Protein AF-A0A8H7WYK2-F1 (afdb_monomer_lite)

Foldseek 3Di:
DVVLLVVLVVVLVVQQCDDPPDRDPVVVCVVPVPLVVCCSPPVVPQDPVSVCNSNVNDDPVRVVPDDDDDDDDPPPPPPDDDPVRVVVVVVVLVVDDPVLVVVLVVCVVVVNVVVSVVSVVVSVVVVVVVVVVVVLVVVQVVLLVVADPLLVVLLVVPFQAEEFEEEEAPQNVPDDPVLVVVLVVLLLVVVCVLCVVRSNNSRHNVRYDHHYWYFFPVCHDDDPPPQPCLSNVSVLVLLVCQQVCVPVSVPDPRTDDPDDCCVQAVVGPVRRNYQSQKHWYCYPLQSCQRVPPPDGRDLQRHKIKIFGNCPPDPPDDADPPDSRIAIARSSCSPVPVSCCRPPVPVPDDPRNLRVVCVVVVNRDPPPPPPVCVVVVVVDDDDDDDDPVNVVVVVPPPDDDDDDDDDDDDDDDDDDDDDDDDDDDDDDDDDDDDLLVVVLVLLVCVVVVNDPDDRDPPVVRPADPVSVVVSVVVLVVPVVSVVSVVVVVVVVVPPPPDDDDDDDD

pLDDT: mean 71.15, std 20.8, range [24.31, 96.5]

Sequence (504 aa):
MTSLANDMQLILTKSIRVVRNLTKPGDLIAIWPSLKTKVLESPSTLTDLERRLFFDLPDEDTEAATPKPQRISPNRFWTPRTEAEISGFLKALSGASEAVIEEFYEIRALGNEDAAFIIGTKEYWRRSQASENIQLEVAAKAALPYAEEWIQLLYHAKEPHWGFVCFWDASVRELEPGKIELLENRLEEFFRHALMYNGSAEIIDKKWRLLYIDALKSALALGLVTDNYQGATGFREAFREILTDPQGYQNKDDVTFRRPYAYSLKNGVATSGLLTNFFLVTDRTCMNSTLTDAHFPLYDDMRILAFEANYPVPGRQYIEGYKGFTWVRLDQLVYNFCELRSMKAEKIGMDEIWKAGQESKHQVFIVREMRQSTLYEKGVACESISISTIHATILRDTMTVPAKAALYAHITPTGSSLASPPNPPPSEDKPSSAALLVLEDVCCLKKGRGTREPIPWAAYKLDAEEYPALEQRLQRDEELSGFAKHELHYLLQRPTDKQTDSDS

Radius of gyration: 32.91 Å; chains: 1; bounding box: 63×71×95 Å

Structure (mmCIF, N/CA/C/O backbone):
data_AF-A0A8H7WYK2-F1
#
_entry.id   AF-A0A8H7WYK2-F1
#
loop_
_atom_site.group_PDB
_atom_site.id
_atom_site.type_symbol
_atom_site.label_atom_id
_atom_site.label_alt_id
_atom_site.label_comp_id
_atom_site.label_asym_id
_atom_site.label_entity_id
_atom_site.label_seq_id
_atom_site.pdbx_PDB_ins_code
_atom_site.Cartn_x
_atom_site.Cartn_y
_atom_site.Cartn_z
_atom_site.occupancy
_atom_site.B_iso_or_equiv
_atom_site.auth_seq_id
_atom_site.auth_comp_id
_atom_site.auth_asym_id
_atom_site.auth_atom_id
_atom_site.pdbx_PDB_model_num
ATOM 1 N N . MET A 1 1 ? -2.892 3.563 -50.921 1.00 44.62 1 MET A N 1
ATOM 2 C CA . MET A 1 1 ? -1.846 4.612 -50.975 1.00 44.62 1 MET A CA 1
ATOM 3 C C . MET A 1 1 ? -2.129 5.781 -50.030 1.00 44.62 1 MET A C 1
ATOM 5 O O . MET A 1 1 ? -1.202 6.236 -49.383 1.00 44.62 1 MET A O 1
ATOM 9 N N . THR A 1 2 ? -3.379 6.223 -49.866 1.00 44.88 2 THR A N 1
ATOM 10 C CA . THR A 1 2 ? -3.757 7.316 -48.946 1.00 44.88 2 THR A CA 1
ATOM 11 C C . THR A 1 2 ? -3.569 7.013 -47.451 1.00 44.88 2 THR A C 1
ATOM 13 O O . THR A 1 2 ? -3.229 7.930 -46.716 1.00 44.88 2 THR A O 1
ATOM 16 N N . SER A 1 3 ? -3.714 5.761 -46.984 1.00 50.09 3 SER A N 1
ATOM 17 C CA . SER A 1 3 ? -3.454 5.441 -45.562 1.00 50.09 3 SER A CA 1
ATOM 18 C C . SER A 1 3 ? -1.956 5.449 -45.230 1.00 50.09 3 SER A C 1
ATOM 20 O O . SER A 1 3 ? -1.567 6.111 -44.282 1.00 50.09 3 SER A O 1
ATOM 22 N N . LEU A 1 4 ? -1.108 4.852 -46.078 1.00 42.78 4 LEU A N 1
ATOM 23 C CA . LEU A 1 4 ? 0.352 4.866 -45.903 1.00 42.78 4 LEU A CA 1
ATOM 24 C C . LEU A 1 4 ? 0.929 6.292 -45.912 1.00 42.78 4 LEU A C 1
ATOM 26 O O . LEU A 1 4 ? 1.813 6.604 -45.122 1.00 42.78 4 LEU A O 1
ATOM 30 N N . ALA A 1 5 ? 0.397 7.174 -46.766 1.00 48.66 5 ALA A N 1
ATOM 31 C CA . ALA A 1 5 ? 0.784 8.584 -46.788 1.00 48.66 5 ALA A CA 1
ATOM 32 C C . ALA A 1 5 ? 0.409 9.307 -45.480 1.00 48.66 5 ALA A C 1
ATOM 34 O O . ALA A 1 5 ? 1.212 10.083 -44.967 1.00 48.66 5 ALA A O 1
ATOM 35 N N . ASN A 1 6 ? -0.764 9.014 -44.908 1.00 54.88 6 ASN A N 1
ATOM 36 C CA . ASN A 1 6 ? -1.205 9.581 -43.631 1.00 54.88 6 ASN A CA 1
ATOM 37 C C . ASN A 1 6 ? -0.405 9.018 -42.442 1.00 54.88 6 ASN A C 1
ATOM 39 O O . ASN A 1 6 ? -0.027 9.775 -41.547 1.00 54.88 6 ASN A O 1
ATOM 43 N N . ASP A 1 7 ? -0.081 7.724 -42.463 1.00 53.03 7 ASP A N 1
ATOM 44 C CA . ASP A 1 7 ? 0.728 7.059 -41.436 1.00 53.03 7 ASP A CA 1
ATOM 45 C C . ASP A 1 7 ? 2.177 7.575 -41.455 1.00 53.03 7 ASP A C 1
ATOM 47 O O . ASP A 1 7 ? 2.737 7.915 -40.411 1.00 53.03 7 ASP A O 1
ATOM 51 N N . MET A 1 8 ? 2.767 7.754 -42.643 1.00 47.81 8 MET A N 1
ATOM 52 C CA . MET A 1 8 ? 4.083 8.384 -42.793 1.00 47.81 8 MET A CA 1
ATOM 53 C C . MET A 1 8 ? 4.072 9.859 -42.389 1.00 47.81 8 MET A C 1
ATOM 55 O O . MET A 1 8 ? 5.027 10.322 -41.771 1.00 47.81 8 MET A O 1
ATOM 59 N N . GLN A 1 9 ? 3.001 10.606 -42.674 1.00 53.09 9 GLN A N 1
ATOM 60 C CA . GLN A 1 9 ? 2.874 11.998 -42.241 1.00 53.09 9 GLN A CA 1
ATOM 61 C C . GLN A 1 9 ? 2.781 12.106 -40.710 1.00 53.09 9 GLN A C 1
ATOM 63 O O . GLN A 1 9 ? 3.378 13.009 -40.119 1.00 53.09 9 GLN A O 1
ATOM 68 N N . LEU A 1 10 ? 2.101 11.162 -40.052 1.00 57.78 10 LEU A N 1
ATOM 69 C CA . LEU A 1 10 ? 2.027 11.065 -38.594 1.00 57.78 10 LEU A CA 1
ATOM 70 C C . LEU A 1 10 ? 3.388 10.710 -37.972 1.00 57.78 10 LEU A C 1
ATOM 72 O O . LEU A 1 10 ? 3.771 11.313 -36.967 1.00 57.78 10 LEU A O 1
ATOM 76 N N . ILE A 1 11 ? 4.136 9.783 -38.581 1.00 50.53 11 ILE A N 1
ATOM 77 C CA . ILE A 1 11 ? 5.501 9.413 -38.169 1.00 50.53 11 ILE A CA 1
ATOM 78 C C . ILE A 1 11 ? 6.447 10.609 -38.337 1.00 50.53 11 ILE A C 1
ATOM 80 O O . ILE A 1 11 ? 7.103 11.002 -37.378 1.00 50.53 11 ILE A O 1
ATOM 84 N N . LEU A 1 12 ? 6.433 11.270 -39.497 1.00 50.62 12 LEU A N 1
ATOM 85 C CA . LEU A 1 12 ? 7.210 12.484 -39.764 1.00 50.62 12 LEU A CA 1
ATOM 86 C C . LEU A 1 12 ? 6.912 13.591 -38.745 1.00 50.62 12 LEU A C 1
ATOM 88 O O . LEU A 1 12 ? 7.829 14.196 -38.204 1.00 50.62 12 LEU A O 1
ATOM 92 N N . THR A 1 13 ? 5.638 13.822 -38.420 1.00 52.72 13 THR A N 1
ATOM 93 C CA . THR A 1 13 ? 5.231 14.854 -37.447 1.00 52.72 13 THR A CA 1
ATOM 94 C C . THR A 1 13 ? 5.728 14.548 -36.028 1.00 52.72 13 THR A C 1
ATOM 96 O O . THR A 1 13 ? 5.994 15.471 -35.257 1.00 52.72 13 THR A O 1
ATOM 99 N N . LYS A 1 14 ? 5.882 13.264 -35.678 1.00 50.69 14 LYS A N 1
ATOM 100 C CA . LYS A 1 14 ? 6.431 12.825 -34.386 1.00 50.69 14 LYS A CA 1
ATOM 101 C C . LYS A 1 14 ? 7.963 12.850 -34.355 1.00 50.69 14 LYS A C 1
ATOM 103 O O . LYS A 1 14 ? 8.524 13.162 -33.310 1.00 50.69 14 LYS A O 1
ATOM 108 N N . SER A 1 15 ? 8.624 12.563 -35.477 1.00 43.66 15 SER A N 1
ATOM 109 C CA . SER A 1 15 ? 10.089 12.467 -35.584 1.00 43.66 15 SER A CA 1
ATOM 110 C C . SER A 1 15 ? 10.795 13.804 -35.849 1.00 43.66 15 SER A C 1
ATOM 112 O O . SER A 1 15 ? 11.933 13.967 -35.435 1.00 43.66 15 SER A O 1
ATOM 114 N N . ILE A 1 16 ? 10.126 14.782 -36.475 1.00 49.94 16 ILE A N 1
ATOM 115 C CA . ILE A 1 16 ? 10.700 16.091 -36.867 1.00 49.94 16 ILE A CA 1
ATOM 116 C C . ILE A 1 16 ? 10.920 17.056 -35.677 1.00 49.94 16 ILE A C 1
ATOM 118 O O . ILE A 1 16 ? 11.485 18.134 -35.833 1.00 49.94 16 ILE A O 1
ATOM 122 N N . ARG A 1 17 ? 10.516 16.696 -34.452 1.00 48.16 17 ARG A N 1
ATOM 123 C CA . ARG A 1 17 ? 10.587 17.590 -33.275 1.00 48.16 17 ARG A CA 1
ATOM 124 C C . ARG A 1 17 ? 11.992 17.883 -32.734 1.00 48.16 17 ARG A C 1
ATOM 126 O O . ARG A 1 17 ? 12.100 18.555 -31.711 1.00 48.16 17 ARG A O 1
ATOM 133 N N . VAL A 1 18 ? 13.048 17.421 -33.389 1.00 48.88 18 VAL A N 1
ATOM 134 C CA . VAL A 1 18 ? 14.422 17.604 -32.921 1.00 48.88 18 VAL A CA 1
ATOM 135 C C . VAL A 1 18 ? 15.225 18.282 -34.023 1.00 48.88 18 VAL A C 1
ATOM 137 O O . VAL A 1 18 ? 15.955 17.641 -34.750 1.00 48.88 18 VAL A O 1
ATOM 140 N N . VAL A 1 19 ? 15.027 19.587 -34.189 1.00 48.19 19 VAL A N 1
ATOM 141 C CA . VAL A 1 19 ? 16.044 20.496 -34.732 1.00 48.19 19 VAL A CA 1
ATOM 142 C C . VAL A 1 19 ? 15.997 21.717 -33.828 1.00 48.19 19 VAL A C 1
ATOM 144 O O . VAL A 1 19 ? 14.933 22.325 -33.651 1.00 48.19 19 VAL A O 1
ATOM 147 N N . ARG A 1 20 ? 17.120 22.043 -33.180 1.00 41.28 20 ARG A N 1
ATOM 148 C CA . ARG A 1 20 ? 17.185 23.148 -32.212 1.00 41.28 20 ARG A CA 1
ATOM 149 C C . ARG A 1 20 ? 16.649 24.434 -32.864 1.00 41.28 20 ARG A C 1
ATOM 151 O O . ARG A 1 20 ? 17.166 24.872 -33.885 1.00 41.28 20 ARG A O 1
ATOM 158 N N . ASN A 1 21 ? 15.618 25.025 -32.251 1.00 48.72 21 ASN A N 1
ATOM 159 C CA . ASN A 1 21 ? 14.937 26.280 -32.625 1.00 48.72 21 ASN A CA 1
ATOM 160 C C . ASN A 1 21 ? 13.863 26.236 -33.734 1.00 48.72 21 ASN A C 1
ATOM 162 O O . ASN A 1 21 ? 13.322 27.289 -34.067 1.00 48.72 21 ASN A O 1
ATOM 166 N N . LEU A 1 22 ? 13.462 25.065 -34.244 1.00 51.09 22 LEU A N 1
ATOM 167 C CA . LEU A 1 22 ? 12.332 24.948 -35.183 1.00 51.09 22 LEU A CA 1
ATOM 168 C C . LEU A 1 22 ? 11.202 24.112 -34.571 1.00 51.09 22 LEU A C 1
ATOM 170 O O . LEU A 1 22 ? 11.251 22.887 -34.539 1.00 51.09 22 LEU A O 1
ATOM 174 N N . THR A 1 23 ? 10.165 24.778 -34.054 1.00 50.50 23 THR A N 1
ATOM 175 C CA . THR A 1 23 ? 9.077 24.120 -33.301 1.00 50.50 23 THR A CA 1
ATOM 176 C C . THR A 1 23 ? 7.844 23.789 -34.142 1.00 50.50 23 THR A C 1
ATOM 178 O O . THR A 1 23 ? 6.966 23.057 -33.677 1.00 50.50 23 THR A O 1
ATOM 181 N N . LYS A 1 24 ? 7.757 24.292 -35.383 1.00 64.44 24 LYS A N 1
ATOM 182 C CA . LYS A 1 24 ? 6.620 24.049 -36.282 1.00 64.44 24 LYS A CA 1
ATOM 183 C C . LYS A 1 24 ? 7.062 23.249 -37.513 1.00 64.44 24 LYS A C 1
ATOM 185 O O . LYS A 1 24 ? 8.001 23.657 -38.194 1.00 64.44 24 LYS A O 1
ATOM 190 N N . PRO A 1 25 ? 6.343 22.170 -37.885 1.00 53.66 25 PRO A N 1
ATOM 191 C CA . PRO A 1 25 ? 6.647 21.384 -39.085 1.00 53.66 25 PRO A CA 1
ATOM 192 C C . PRO A 1 25 ? 6.697 22.210 -40.380 1.00 53.66 25 PRO A C 1
ATOM 194 O O . PRO A 1 25 ? 7.448 21.876 -41.288 1.00 53.66 25 PRO A O 1
ATOM 197 N N . GLY A 1 26 ? 5.914 23.293 -40.467 1.00 63.62 26 GLY A N 1
ATOM 198 C CA . GLY A 1 26 ? 5.913 24.197 -41.621 1.00 63.62 26 GLY A CA 1
ATOM 199 C C . GLY A 1 26 ? 7.245 24.917 -41.838 1.00 63.62 26 GLY A C 1
ATOM 200 O O . GLY A 1 26 ? 7.664 25.055 -42.983 1.00 63.62 26 GLY A O 1
ATOM 201 N N . ASP A 1 27 ? 7.939 25.291 -40.762 1.00 68.50 27 ASP A N 1
ATOM 202 C CA . ASP A 1 27 ? 9.202 26.035 -40.834 1.00 68.50 27 ASP A CA 1
ATOM 203 C C . ASP A 1 27 ? 10.334 25.125 -41.339 1.00 68.50 27 ASP A C 1
ATOM 205 O O . ASP A 1 27 ? 11.143 25.518 -42.172 1.00 68.50 27 ASP A O 1
ATOM 209 N N . LEU A 1 28 ? 10.325 23.855 -40.927 1.00 59.59 28 LEU A N 1
ATOM 210 C CA . LEU A 1 28 ? 11.293 22.848 -41.370 1.00 59.59 28 LEU A CA 1
ATOM 211 C C . LEU A 1 28 ? 11.103 22.472 -42.852 1.00 59.59 28 LEU A C 1
ATOM 213 O O . LEU A 1 28 ? 12.068 22.301 -43.594 1.00 59.59 28 LEU A O 1
ATOM 217 N N . ILE A 1 29 ? 9.844 22.401 -43.300 1.00 60.69 29 ILE A N 1
ATOM 218 C CA . ILE A 1 29 ? 9.480 22.162 -44.706 1.00 60.69 29 ILE A CA 1
ATOM 219 C C . ILE A 1 29 ? 9.829 23.373 -45.581 1.00 60.69 29 ILE A C 1
ATOM 221 O O . ILE A 1 29 ? 10.227 23.189 -46.728 1.00 60.69 29 ILE A O 1
ATOM 225 N N . ALA A 1 30 ? 9.688 24.593 -45.058 1.00 68.19 30 ALA A N 1
ATOM 226 C CA . ALA A 1 30 ? 10.043 25.815 -45.773 1.00 68.19 30 ALA A CA 1
ATOM 227 C C . ALA A 1 30 ? 11.557 25.922 -46.019 1.00 68.19 30 ALA A C 1
ATOM 229 O O . ALA A 1 30 ? 11.965 26.371 -47.087 1.00 68.19 30 ALA A O 1
ATOM 230 N N . ILE A 1 31 ? 12.378 25.473 -45.064 1.00 67.69 31 ILE A N 1
ATOM 231 C CA . ILE A 1 31 ? 13.842 25.509 -45.183 1.00 67.69 31 ILE A CA 1
ATOM 232 C C . ILE A 1 31 ? 14.356 24.367 -46.080 1.00 67.69 31 ILE A C 1
ATOM 234 O O . ILE A 1 31 ? 15.288 24.579 -46.854 1.00 67.69 31 ILE A O 1
ATOM 238 N N . TRP A 1 32 ? 13.710 23.189 -46.068 1.00 71.31 32 TRP A N 1
ATOM 239 C CA . TRP A 1 32 ? 14.096 22.053 -46.923 1.00 71.31 32 TRP A CA 1
ATOM 240 C C . TRP A 1 32 ? 12.913 21.382 -47.645 1.00 71.31 32 TRP A C 1
ATOM 242 O O . TRP A 1 32 ? 12.524 20.255 -47.313 1.00 71.31 32 TRP A O 1
ATOM 252 N N . PRO A 1 33 ? 12.374 22.013 -48.706 1.00 70.12 33 PRO A N 1
ATOM 253 C CA . PRO A 1 33 ? 11.204 21.504 -49.425 1.00 70.12 33 PRO A CA 1
ATOM 254 C C . PRO A 1 33 ? 11.444 20.139 -50.085 1.00 70.12 33 PRO A C 1
ATOM 256 O O . PRO A 1 33 ? 10.542 19.305 -50.153 1.00 70.12 33 PRO A O 1
ATOM 259 N N . SER A 1 34 ? 12.676 19.889 -50.542 1.00 72.50 34 SER A N 1
ATOM 260 C CA . SER A 1 34 ? 13.081 18.642 -51.203 1.00 72.50 34 SER A CA 1
ATOM 261 C C . SER A 1 34 ? 13.156 17.448 -50.248 1.00 72.50 34 SER A C 1
ATOM 263 O O . SER A 1 34 ? 12.945 16.313 -50.676 1.00 72.50 34 SER A O 1
ATOM 265 N N . LEU A 1 35 ? 13.418 17.685 -48.959 1.00 66.06 35 LEU A N 1
ATOM 266 C CA . LEU A 1 35 ? 13.620 16.632 -47.965 1.00 66.06 35 LEU A CA 1
ATOM 267 C C . LEU A 1 35 ? 12.303 15.919 -47.650 1.00 66.06 35 LEU A C 1
ATOM 269 O O . LEU A 1 35 ? 12.250 14.694 -47.644 1.00 66.06 35 LEU A O 1
ATOM 273 N N . LYS A 1 36 ? 11.206 16.672 -47.493 1.00 68.50 36 LYS A N 1
ATOM 274 C CA . LYS A 1 36 ? 9.864 16.103 -47.300 1.00 68.50 36 LYS A CA 1
ATOM 275 C C . LYS A 1 36 ? 9.455 15.213 -48.474 1.00 68.50 36 LYS A C 1
ATOM 277 O O . LYS A 1 36 ? 8.955 14.114 -48.253 1.00 68.50 36 LYS A O 1
ATOM 282 N N . THR A 1 37 ? 9.675 15.679 -49.703 1.00 75.06 37 THR A N 1
ATOM 283 C CA . THR A 1 37 ? 9.332 14.930 -50.918 1.00 75.06 37 THR A CA 1
ATOM 284 C C . THR A 1 37 ? 10.154 13.646 -51.016 1.00 75.06 37 THR A C 1
ATOM 286 O O . THR A 1 37 ? 9.576 12.574 -51.152 1.00 75.06 37 THR A O 1
ATOM 289 N N . LYS A 1 38 ? 11.476 13.711 -50.805 1.00 73.38 38 LYS A N 1
ATOM 290 C CA . LYS A 1 38 ? 12.346 12.521 -50.807 1.00 73.38 38 LYS A CA 1
ATOM 291 C C . LYS A 1 38 ? 12.000 11.514 -49.707 1.00 73.38 38 LYS A C 1
ATOM 293 O O . LYS A 1 38 ? 11.985 10.316 -49.974 1.00 73.38 38 LYS A O 1
ATOM 298 N N . VAL A 1 39 ? 11.697 11.974 -48.488 1.00 69.62 39 VAL A N 1
ATOM 299 C CA . VAL A 1 39 ? 11.298 11.086 -47.380 1.00 69.62 39 VAL A CA 1
ATOM 300 C C . VAL A 1 39 ? 9.966 10.395 -47.684 1.00 69.62 39 VAL A C 1
ATOM 302 O O . VAL A 1 39 ? 9.818 9.216 -47.383 1.00 69.62 39 VAL A O 1
ATOM 305 N N . LEU A 1 40 ? 8.999 11.104 -48.277 1.00 65.31 40 LEU A N 1
ATOM 306 C CA . LEU A 1 40 ? 7.684 10.543 -48.601 1.00 65.31 40 LEU A CA 1
ATOM 307 C C . LEU A 1 40 ? 7.705 9.621 -49.828 1.00 65.31 40 LEU A C 1
ATOM 309 O O . LEU A 1 40 ? 6.948 8.656 -49.863 1.00 65.31 40 LEU A O 1
ATOM 313 N N . GLU A 1 41 ? 8.549 9.904 -50.821 1.00 74.19 41 GLU A N 1
ATOM 314 C CA . GLU A 1 41 ? 8.620 9.128 -52.064 1.00 74.19 41 GLU A CA 1
ATOM 315 C C . GLU A 1 41 ? 9.526 7.900 -51.938 1.00 74.19 41 GLU A C 1
ATOM 317 O O . GLU A 1 41 ? 9.170 6.819 -52.407 1.00 74.19 41 GLU A O 1
ATOM 322 N N . SER A 1 42 ? 10.702 8.037 -51.313 1.00 75.81 42 SER A N 1
ATOM 323 C CA . SER A 1 42 ? 11.642 6.927 -51.144 1.00 75.81 42 SER A CA 1
ATOM 324 C C . SER A 1 42 ? 12.700 7.232 -50.067 1.00 75.81 42 SER A C 1
ATOM 326 O O . SER A 1 42 ? 13.771 7.763 -50.386 1.00 75.81 42 SER A O 1
ATOM 328 N N . PRO A 1 43 ? 12.463 6.853 -48.792 1.00 65.69 43 PRO A N 1
ATOM 329 C CA . PRO A 1 43 ? 13.387 7.108 -47.677 1.00 65.69 43 PRO A CA 1
ATOM 330 C C . PRO A 1 43 ? 14.828 6.629 -47.917 1.00 65.69 43 PRO A C 1
ATOM 332 O O . PRO A 1 43 ? 15.785 7.209 -47.404 1.00 65.69 43 PRO A O 1
ATOM 335 N N . SER A 1 44 ? 15.005 5.588 -48.734 1.00 67.06 44 SER A N 1
ATOM 336 C CA . SER A 1 44 ? 16.309 5.043 -49.125 1.00 67.06 44 SER A CA 1
ATOM 337 C C . SER A 1 44 ? 17.156 5.989 -49.981 1.00 67.06 44 SER A C 1
ATOM 339 O O . SER A 1 44 ? 18.369 5.806 -50.047 1.00 67.06 44 SER A O 1
ATOM 341 N N . THR A 1 45 ? 16.553 7.001 -50.614 1.00 75.06 45 THR A N 1
ATOM 342 C CA . THR A 1 45 ? 17.254 7.962 -51.489 1.00 75.06 45 THR A CA 1
ATOM 343 C C . THR A 1 45 ? 17.896 9.129 -50.744 1.00 75.06 45 THR A C 1
ATOM 345 O O . THR A 1 45 ? 18.631 9.907 -51.353 1.00 75.06 45 THR A O 1
ATOM 348 N N . LEU A 1 46 ? 17.653 9.251 -49.435 1.00 76.81 46 LEU A N 1
ATOM 349 C CA . LEU A 1 46 ? 18.316 10.257 -48.610 1.00 76.81 46 LEU A CA 1
ATOM 350 C C . LEU A 1 46 ? 19.819 9.982 -48.561 1.00 76.81 46 LEU A C 1
ATOM 352 O O . LEU A 1 46 ? 20.237 8.866 -48.239 1.00 76.81 46 LEU A O 1
ATOM 356 N N . THR A 1 47 ? 20.613 11.007 -48.849 1.00 80.62 47 THR A N 1
ATOM 357 C CA . THR A 1 47 ? 22.064 11.006 -48.629 1.00 80.62 47 THR A CA 1
ATOM 358 C C . THR A 1 47 ? 22.388 10.971 -47.132 1.00 80.62 47 THR A C 1
ATOM 360 O O . THR A 1 47 ? 21.540 11.288 -46.299 1.00 80.62 47 THR A O 1
ATOM 363 N N . ASP A 1 48 ? 23.612 10.583 -46.764 1.00 73.38 48 ASP A N 1
ATOM 364 C CA . ASP A 1 48 ? 24.022 10.516 -45.350 1.00 73.38 48 ASP A CA 1
ATOM 365 C C . ASP A 1 48 ? 23.911 11.886 -44.662 1.00 73.38 48 ASP A C 1
ATOM 367 O O . ASP A 1 48 ? 23.360 11.983 -43.571 1.00 73.38 48 ASP A O 1
ATOM 371 N N . LEU A 1 49 ? 24.304 12.959 -45.358 1.00 76.00 49 LEU A N 1
ATOM 372 C CA . LEU A 1 49 ? 24.142 14.338 -44.892 1.00 76.00 49 LEU A CA 1
ATOM 373 C C . LEU A 1 49 ? 22.668 14.689 -44.633 1.00 76.00 49 LEU A C 1
ATOM 375 O O . LEU A 1 49 ? 22.335 15.225 -43.582 1.00 76.00 49 LEU A O 1
ATOM 379 N N . GLU A 1 50 ? 21.773 14.346 -45.565 1.00 78.62 50 GLU A N 1
ATOM 380 C CA . GLU A 1 50 ? 20.329 14.578 -45.421 1.00 78.62 50 GLU A CA 1
ATOM 381 C C . GLU A 1 50 ? 19.730 13.773 -44.257 1.00 78.62 50 GLU A C 1
ATOM 383 O O . GLU A 1 50 ? 18.848 14.272 -43.561 1.00 78.62 50 GLU A O 1
ATOM 388 N N . ARG A 1 51 ? 20.219 12.550 -44.005 1.00 74.62 51 ARG A N 1
ATOM 389 C CA . ARG A 1 51 ? 19.801 11.734 -42.853 1.00 74.62 51 ARG A CA 1
ATOM 390 C C . ARG A 1 51 ? 20.300 12.324 -41.542 1.00 74.62 51 ARG A C 1
ATOM 392 O O . ARG A 1 51 ? 19.519 12.424 -40.602 1.00 74.62 51 ARG A O 1
ATOM 399 N N . ARG A 1 52 ? 21.570 12.730 -41.478 1.00 76.06 52 ARG A N 1
ATOM 400 C CA . ARG A 1 52 ? 22.153 13.358 -40.285 1.00 76.06 52 ARG A CA 1
ATOM 401 C C . ARG A 1 52 ? 21.412 14.638 -39.922 1.00 76.06 52 ARG A C 1
ATOM 403 O O . ARG A 1 52 ? 21.010 14.790 -38.777 1.00 76.06 52 ARG A O 1
ATOM 410 N N . LEU A 1 53 ? 21.121 15.476 -40.916 1.00 69.50 53 LEU A N 1
ATOM 411 C CA . LEU A 1 53 ? 20.330 16.694 -40.743 1.00 69.50 53 LEU A CA 1
ATOM 412 C C . LEU A 1 53 ? 18.892 16.398 -40.278 1.00 69.50 53 LEU A C 1
ATOM 414 O O . LEU A 1 53 ? 18.354 17.109 -39.438 1.00 69.50 53 LEU A O 1
ATOM 418 N N . PHE A 1 54 ? 18.269 15.338 -40.804 1.00 67.25 54 PHE A N 1
ATOM 419 C CA . PHE A 1 54 ? 16.905 14.944 -40.439 1.00 67.25 54 PHE A CA 1
ATOM 420 C C . PHE A 1 54 ? 16.790 14.374 -39.014 1.00 67.25 54 PHE A C 1
ATOM 422 O O . PHE A 1 54 ? 15.742 14.510 -38.388 1.00 67.25 54 PHE A O 1
ATOM 429 N N . PHE A 1 55 ? 17.849 13.737 -38.506 1.00 67.31 55 PHE A N 1
ATOM 430 C CA . PHE A 1 55 ? 17.887 13.111 -37.178 1.00 67.31 55 PHE A CA 1
ATOM 431 C C . PHE A 1 55 ? 18.679 13.910 -36.127 1.00 67.31 55 PHE A C 1
ATOM 433 O O . PHE A 1 55 ? 18.894 13.390 -35.033 1.00 67.31 55 PHE A O 1
ATOM 440 N N . ASP A 1 56 ? 19.103 15.140 -36.442 1.00 65.56 56 ASP A N 1
ATOM 441 C CA . ASP A 1 56 ? 19.943 15.998 -35.581 1.00 65.56 56 ASP A CA 1
ATOM 442 C C . ASP A 1 56 ? 21.228 15.294 -35.109 1.00 65.56 56 ASP A C 1
ATOM 444 O O . ASP A 1 56 ? 21.646 15.391 -33.953 1.00 65.56 56 ASP A O 1
ATOM 448 N N . LEU A 1 57 ? 21.839 14.520 -36.010 1.00 64.69 57 LEU A N 1
ATOM 449 C CA . LEU A 1 57 ? 23.122 13.873 -35.758 1.00 64.69 57 LEU A CA 1
ATOM 450 C C . LEU A 1 57 ? 24.256 14.871 -36.034 1.00 64.69 57 LEU A C 1
ATOM 452 O O . LEU A 1 57 ? 24.190 15.589 -37.036 1.00 64.69 57 LEU A O 1
ATOM 456 N N . PRO A 1 58 ? 25.306 14.907 -35.194 1.00 67.62 58 PRO A N 1
ATOM 457 C CA . PRO A 1 58 ? 26.464 15.760 -35.433 1.00 67.62 58 PRO A CA 1
ATOM 458 C C . PRO A 1 58 ? 27.108 15.454 -36.795 1.00 67.62 58 PRO A C 1
ATOM 460 O O . PRO A 1 58 ? 27.135 14.308 -37.266 1.00 67.62 58 PRO A O 1
ATOM 463 N N . ASP A 1 59 ? 27.609 16.502 -37.448 1.00 76.88 59 ASP A N 1
ATOM 464 C CA . ASP A 1 59 ? 28.392 16.347 -38.671 1.00 76.88 59 ASP A CA 1
ATOM 465 C C . ASP A 1 59 ? 29.758 15.706 -38.374 1.00 76.88 59 ASP A C 1
ATOM 467 O O . ASP A 1 59 ? 30.185 15.577 -37.222 1.00 76.88 59 ASP A O 1
ATOM 471 N N . GLU A 1 60 ? 30.427 15.240 -39.429 1.00 72.75 60 GLU A N 1
ATOM 472 C CA . GLU A 1 60 ? 31.697 14.517 -39.300 1.00 72.75 60 GLU A CA 1
ATOM 473 C C . GLU A 1 60 ? 32.782 15.360 -38.611 1.00 72.75 60 GLU A C 1
ATOM 475 O O . GLU A 1 60 ? 33.604 14.815 -37.871 1.00 72.75 60 GLU A O 1
ATOM 480 N N . ASP A 1 61 ? 32.742 16.683 -38.782 1.00 69.19 61 ASP A N 1
ATOM 481 C CA . ASP A 1 61 ? 33.687 17.620 -38.174 1.00 69.19 61 ASP A CA 1
ATOM 482 C C . ASP A 1 61 ? 33.434 17.781 -36.662 1.00 69.19 61 ASP A C 1
ATOM 484 O O . ASP A 1 61 ? 34.372 17.792 -35.858 1.00 69.19 61 ASP A O 1
ATOM 488 N N . THR A 1 62 ? 32.166 17.810 -36.244 1.00 67.56 62 THR A N 1
ATOM 489 C CA . THR A 1 62 ? 31.748 17.867 -34.834 1.00 67.56 62 THR A CA 1
ATOM 490 C C . THR A 1 62 ? 32.028 16.545 -34.104 1.00 67.56 62 THR A C 1
ATOM 492 O O . THR A 1 62 ? 32.457 16.544 -32.944 1.00 67.56 62 THR A O 1
ATOM 495 N N . GLU A 1 63 ? 31.855 15.406 -34.783 1.00 61.81 63 GLU A N 1
ATOM 496 C CA . GLU A 1 63 ? 32.230 14.077 -34.273 1.00 61.81 63 GLU A CA 1
ATOM 497 C C . GLU A 1 63 ? 33.754 13.900 -34.168 1.00 61.81 63 GLU A C 1
ATOM 499 O O . GLU A 1 63 ? 34.244 13.211 -33.268 1.00 61.81 63 GLU A O 1
ATOM 504 N N . ALA A 1 64 ? 34.526 14.530 -35.059 1.00 64.62 64 ALA A N 1
ATOM 505 C CA . ALA A 1 64 ? 35.987 14.512 -35.010 1.00 64.62 64 ALA A CA 1
ATOM 506 C C . ALA A 1 64 ? 36.559 15.351 -33.850 1.00 64.62 64 ALA A C 1
ATOM 508 O O . ALA A 1 64 ? 37.643 15.040 -33.351 1.00 64.62 64 ALA A O 1
ATOM 509 N N . ALA A 1 65 ? 35.830 16.375 -33.392 1.00 59.78 65 ALA A N 1
ATOM 510 C CA . ALA A 1 65 ? 36.259 17.287 -32.331 1.00 59.78 65 ALA A CA 1
ATOM 511 C C . ALA A 1 65 ? 35.988 16.786 -30.893 1.00 59.78 65 ALA A C 1
ATOM 513 O O . ALA A 1 65 ? 36.485 17.382 -29.935 1.00 59.78 65 ALA A O 1
ATOM 514 N N . THR A 1 66 ? 35.230 15.698 -30.703 1.00 45.06 66 THR A N 1
ATOM 515 C CA . THR A 1 66 ? 34.899 15.154 -29.371 1.00 45.06 66 THR A CA 1
ATOM 516 C C . THR A 1 66 ? 35.793 13.956 -28.990 1.00 45.06 66 THR A C 1
ATOM 518 O O . THR A 1 66 ? 35.944 13.016 -29.774 1.00 45.06 66 THR A O 1
ATOM 521 N N . PRO A 1 67 ? 36.412 13.929 -27.787 1.00 41.75 67 PRO A N 1
ATOM 522 C CA . PRO A 1 67 ? 37.300 12.837 -27.386 1.00 41.75 67 PRO A CA 1
ATOM 523 C C . PRO A 1 67 ? 36.518 11.524 -27.225 1.00 41.75 67 PRO A C 1
ATOM 525 O O . PRO A 1 67 ? 35.592 11.424 -26.423 1.00 41.75 67 PRO A O 1
ATOM 528 N N . LYS A 1 68 ? 36.900 10.511 -28.014 1.00 41.06 68 LYS A N 1
ATOM 529 C CA . LYS A 1 68 ? 36.172 9.245 -28.194 1.00 41.06 68 LYS A CA 1
ATOM 530 C C . LYS A 1 68 ? 36.225 8.338 -26.952 1.00 41.06 68 LYS A C 1
ATOM 532 O O . LYS A 1 68 ? 37.281 7.763 -26.686 1.00 41.06 68 LYS A O 1
ATOM 537 N N . PRO A 1 69 ? 35.101 8.031 -26.277 1.00 38.56 69 PRO A N 1
ATOM 538 C CA . PRO A 1 69 ? 34.905 6.686 -25.763 1.00 38.56 69 PRO A CA 1
ATOM 539 C C . PRO A 1 69 ? 34.705 5.749 -26.960 1.00 38.56 69 PRO A C 1
ATOM 541 O O . PRO A 1 69 ? 33.971 6.041 -27.903 1.00 38.56 69 PRO A O 1
ATOM 544 N N . GLN A 1 70 ? 35.397 4.620 -26.935 1.00 49.28 70 GLN A N 1
ATOM 545 C CA . GLN A 1 70 ? 35.412 3.620 -27.996 1.00 49.28 70 GLN A CA 1
ATOM 546 C C . GLN A 1 70 ? 33.996 3.042 -28.195 1.00 49.28 70 GLN A C 1
ATOM 548 O O . GLN A 1 70 ? 33.570 2.156 -27.456 1.00 49.28 70 GLN A O 1
ATOM 553 N N . ARG A 1 71 ? 33.231 3.570 -29.161 1.00 46.22 71 ARG A N 1
ATOM 554 C CA . ARG A 1 71 ? 31.899 3.062 -29.516 1.00 46.22 71 ARG A CA 1
ATOM 555 C C . ARG A 1 71 ? 31.668 2.967 -31.022 1.00 46.22 71 ARG A C 1
ATOM 557 O O . ARG A 1 71 ? 32.211 3.710 -31.830 1.00 46.22 71 ARG A O 1
ATOM 564 N N . ILE A 1 72 ? 30.865 1.948 -31.305 1.00 44.88 72 ILE A N 1
ATOM 565 C CA . ILE A 1 72 ? 30.446 1.351 -32.571 1.00 44.88 72 ILE A CA 1
ATOM 566 C C . ILE A 1 72 ? 29.698 2.381 -33.426 1.00 44.88 72 ILE A C 1
ATOM 568 O O . ILE A 1 72 ? 28.865 3.119 -32.903 1.00 44.88 72 ILE A O 1
ATOM 572 N N . SER A 1 73 ? 29.992 2.418 -34.729 1.00 36.12 73 SER A N 1
ATOM 573 C CA . SER A 1 73 ? 29.389 3.379 -35.655 1.00 36.12 73 SER A CA 1
ATOM 574 C C . SER A 1 73 ? 27.884 3.118 -35.871 1.00 36.12 73 SER A C 1
ATOM 576 O O . SER A 1 73 ? 27.467 1.960 -35.988 1.00 36.12 73 SER A O 1
ATOM 578 N N . PRO A 1 74 ? 27.052 4.171 -35.964 1.00 38.06 74 PRO A N 1
ATOM 579 C CA . PRO A 1 74 ? 25.603 4.046 -36.162 1.00 38.06 74 PRO A CA 1
ATOM 580 C C . PRO A 1 74 ? 25.202 3.575 -37.576 1.00 38.06 74 PRO A C 1
ATOM 582 O O . PRO A 1 74 ? 24.076 3.126 -37.778 1.00 38.06 74 PRO A O 1
ATOM 585 N N . ASN A 1 75 ? 26.127 3.561 -38.543 1.00 38.06 75 ASN A N 1
ATOM 586 C CA . ASN A 1 75 ? 25.841 3.233 -39.948 1.00 38.06 75 ASN A CA 1
ATOM 587 C C . ASN A 1 75 ? 25.838 1.726 -40.290 1.00 38.06 75 ASN A C 1
ATOM 589 O O . ASN A 1 75 ? 25.797 1.363 -41.464 1.00 38.06 75 ASN A O 1
ATOM 593 N N . ARG A 1 76 ? 25.858 0.823 -39.298 1.00 43.91 76 ARG A N 1
ATOM 594 C CA . ARG A 1 76 ? 25.955 -0.639 -39.515 1.00 43.91 76 ARG A CA 1
ATOM 595 C C . ARG A 1 76 ? 24.692 -1.453 -39.221 1.00 43.91 76 ARG A C 1
ATOM 597 O O . ARG A 1 76 ? 24.778 -2.677 -39.157 1.00 43.91 76 ARG A O 1
ATOM 604 N N . PHE A 1 77 ? 23.520 -0.833 -39.074 1.00 37.28 77 PHE A N 1
ATOM 605 C CA . PHE A 1 77 ? 22.292 -1.577 -38.741 1.00 37.28 77 PHE A CA 1
ATOM 606 C C . PHE A 1 77 ? 21.930 -2.666 -39.779 1.00 37.28 77 PHE A C 1
ATOM 608 O O . PHE A 1 77 ? 21.353 -3.684 -39.413 1.00 37.28 77 PHE A O 1
ATOM 615 N N . TRP A 1 78 ? 22.348 -2.501 -41.043 1.00 31.81 78 TRP A N 1
ATOM 616 C CA . TRP A 1 78 ? 21.989 -3.390 -42.161 1.00 31.81 78 TRP A CA 1
ATOM 617 C C . TRP A 1 78 ? 23.133 -4.245 -42.731 1.00 31.81 78 TRP A C 1
ATOM 619 O O . TRP A 1 78 ? 22.909 -5.025 -43.651 1.00 31.81 78 TRP A O 1
ATOM 629 N N . THR A 1 79 ? 24.356 -4.141 -42.206 1.00 38.75 79 THR A N 1
ATOM 630 C CA . THR A 1 79 ? 25.487 -4.987 -42.640 1.00 38.75 79 THR A CA 1
ATOM 631 C C . THR A 1 79 ? 25.754 -6.103 -41.632 1.00 38.75 79 THR A C 1
ATOM 633 O O . THR A 1 79 ? 25.773 -5.819 -40.430 1.00 38.75 79 THR A O 1
ATOM 636 N N . PRO A 1 80 ? 26.013 -7.352 -42.077 1.00 41.91 80 PRO A N 1
ATOM 637 C CA . PRO A 1 80 ? 26.430 -8.433 -41.190 1.00 41.91 80 PRO A CA 1
ATOM 638 C C . PRO A 1 80 ? 27.635 -7.996 -40.352 1.00 41.91 80 PRO A C 1
ATOM 640 O O . PRO A 1 80 ? 28.634 -7.515 -40.891 1.00 41.91 80 PRO A O 1
ATOM 643 N N . ARG A 1 81 ? 27.521 -8.124 -39.027 1.00 59.03 81 ARG A N 1
ATOM 644 C CA . ARG A 1 81 ? 28.627 -7.825 -38.111 1.00 59.03 81 ARG A CA 1
ATOM 645 C C . ARG A 1 81 ? 29.760 -8.815 -38.348 1.00 59.03 81 ARG A C 1
ATOM 647 O O . ARG A 1 81 ? 29.508 -9.989 -38.615 1.00 59.03 81 ARG A O 1
ATOM 654 N N . THR A 1 82 ? 30.998 -8.347 -38.234 1.00 72.69 82 THR A N 1
ATOM 655 C CA . THR A 1 82 ? 32.155 -9.246 -38.276 1.00 72.69 82 THR A CA 1
ATOM 656 C C . THR A 1 82 ? 32.175 -10.123 -37.026 1.00 72.69 82 THR A C 1
ATOM 658 O O . THR A 1 82 ? 31.641 -9.749 -35.984 1.00 72.69 82 THR A O 1
ATOM 661 N N . GLU A 1 83 ? 32.824 -11.282 -37.093 1.00 56.31 83 GLU A N 1
ATOM 662 C CA . GLU A 1 83 ? 32.958 -12.195 -35.950 1.00 56.31 83 GLU A CA 1
ATOM 663 C C . GLU A 1 83 ? 33.608 -11.514 -34.728 1.00 56.31 83 GLU A C 1
ATOM 665 O O . GLU A 1 83 ? 33.190 -11.722 -33.591 1.00 56.31 83 GLU A O 1
ATOM 670 N N . ALA A 1 84 ? 34.549 -10.593 -34.960 1.00 62.72 84 ALA A N 1
ATOM 671 C CA . ALA A 1 84 ? 35.167 -9.780 -33.913 1.00 62.72 84 ALA A CA 1
ATOM 672 C C . ALA A 1 84 ? 34.203 -8.744 -33.299 1.00 62.72 84 ALA A C 1
ATOM 674 O O . ALA A 1 84 ? 34.264 -8.481 -32.100 1.00 62.72 84 ALA A O 1
ATOM 675 N N . GLU A 1 85 ? 33.290 -8.170 -34.086 1.00 51.72 85 GLU A N 1
ATOM 676 C CA . GLU A 1 85 ? 32.243 -7.265 -33.592 1.00 51.72 85 GLU A CA 1
ATOM 677 C C . GLU A 1 85 ? 31.130 -8.015 -32.870 1.00 51.72 85 GLU A C 1
ATOM 679 O O . GLU A 1 85 ? 30.585 -7.505 -31.893 1.00 51.72 85 GLU A O 1
ATOM 684 N N . ILE A 1 86 ? 30.799 -9.223 -33.332 1.00 58.81 86 ILE A N 1
ATOM 685 C CA . ILE A 1 86 ? 29.904 -10.139 -32.629 1.00 58.81 86 ILE A CA 1
ATOM 686 C C . ILE A 1 86 ? 30.544 -10.490 -31.289 1.00 58.81 86 ILE A C 1
ATOM 688 O O . ILE A 1 86 ? 29.927 -10.238 -30.268 1.00 58.81 86 ILE A O 1
ATOM 692 N N . SER A 1 87 ? 31.801 -10.933 -31.255 1.00 52.53 87 SER A N 1
ATOM 693 C CA . SER A 1 87 ? 32.518 -11.235 -30.011 1.00 52.53 87 SER A CA 1
ATOM 694 C C . SER A 1 87 ? 32.652 -10.012 -29.090 1.00 52.53 87 SER A C 1
ATOM 696 O O . SER A 1 87 ? 32.389 -10.115 -27.896 1.00 52.53 87 SER A O 1
ATOM 698 N N . GLY A 1 88 ? 32.959 -8.820 -29.615 1.00 58.06 88 GLY A N 1
ATOM 699 C CA . GLY A 1 88 ? 33.011 -7.573 -28.840 1.00 58.06 88 GLY A CA 1
ATOM 700 C C . GLY A 1 88 ? 31.651 -7.137 -28.283 1.00 58.06 88 GLY A C 1
ATOM 701 O O . GLY A 1 88 ? 31.556 -6.744 -27.120 1.00 58.06 88 GLY A O 1
ATOM 702 N N . PHE A 1 89 ? 30.583 -7.268 -29.074 1.00 52.66 89 PHE A N 1
ATOM 703 C CA . PHE A 1 89 ? 29.209 -7.065 -28.620 1.00 52.66 89 PHE A CA 1
ATOM 704 C C . PHE A 1 89 ? 28.824 -8.105 -27.567 1.00 52.66 89 PHE A C 1
ATOM 706 O O . PHE A 1 89 ? 28.335 -7.726 -26.516 1.00 52.66 89 PHE A O 1
ATOM 713 N N . LEU A 1 90 ? 29.125 -9.387 -27.783 1.00 48.09 90 LEU A N 1
ATOM 714 C CA . LEU A 1 90 ? 28.870 -10.489 -26.851 1.00 48.09 90 LEU A CA 1
ATOM 715 C C . LEU A 1 90 ? 29.628 -10.324 -25.523 1.00 48.09 90 LEU A C 1
ATOM 717 O O . LEU A 1 90 ? 29.082 -10.585 -24.455 1.00 48.09 90 LEU A O 1
ATOM 721 N N . LYS A 1 91 ? 30.850 -9.791 -25.572 1.00 52.75 91 LYS A N 1
ATOM 722 C CA . LYS A 1 91 ? 31.670 -9.466 -24.399 1.00 52.75 91 LYS A CA 1
ATOM 723 C C . LYS A 1 91 ? 31.132 -8.250 -23.636 1.00 52.75 91 LYS A C 1
ATOM 725 O O . LYS A 1 91 ? 31.140 -8.247 -22.406 1.00 52.75 91 LYS A O 1
ATOM 730 N N . ALA A 1 92 ? 30.601 -7.251 -24.345 1.00 50.09 92 ALA A N 1
ATOM 731 C CA . ALA A 1 92 ? 29.833 -6.149 -23.754 1.00 50.09 92 ALA A CA 1
ATOM 732 C C . ALA A 1 92 ? 28.447 -6.603 -23.250 1.00 50.09 92 ALA A C 1
ATOM 734 O O . ALA A 1 92 ? 27.864 -5.984 -22.365 1.00 50.09 92 ALA A O 1
ATOM 735 N N . LEU A 1 93 ? 27.944 -7.716 -23.785 1.00 45.41 93 LEU A N 1
ATOM 736 C CA . LEU A 1 93 ? 26.710 -8.383 -23.401 1.00 45.41 93 LEU A CA 1
ATOM 737 C C . LEU A 1 93 ? 26.911 -9.439 -22.289 1.00 45.41 93 LEU A C 1
ATOM 739 O O . LEU A 1 93 ? 25.982 -10.212 -22.060 1.00 45.41 93 LEU A O 1
ATOM 743 N N . SER A 1 94 ? 28.040 -9.464 -21.579 1.00 46.09 94 SER A N 1
ATOM 744 C CA . SER A 1 94 ? 28.461 -10.479 -20.585 1.00 46.09 94 SER A CA 1
ATOM 745 C C . SER A 1 94 ? 27.546 -10.705 -19.358 1.00 46.09 94 SER A C 1
ATOM 747 O O . SER A 1 94 ? 27.924 -11.415 -18.432 1.00 46.09 94 SER A O 1
ATOM 749 N N . GLY A 1 95 ? 26.325 -10.163 -19.359 1.00 52.69 95 GLY A N 1
ATOM 750 C CA . GLY A 1 95 ? 25.224 -10.555 -18.469 1.00 52.69 95 GLY A CA 1
ATOM 751 C C . GLY A 1 95 ? 24.185 -11.512 -19.085 1.00 52.69 95 GLY A C 1
ATOM 752 O O . GLY A 1 95 ? 23.228 -11.858 -18.399 1.00 52.69 95 GLY A O 1
ATOM 753 N N . ALA A 1 96 ? 24.321 -11.923 -20.354 1.00 54.91 96 ALA A N 1
ATOM 754 C CA . ALA A 1 96 ? 23.469 -12.971 -20.935 1.00 54.91 96 ALA A CA 1
ATOM 755 C C . ALA A 1 96 ? 23.847 -14.345 -20.389 1.00 54.91 96 ALA A C 1
ATOM 757 O O . ALA A 1 96 ? 25.032 -14.670 -20.326 1.00 54.91 96 ALA A O 1
ATOM 758 N N . SER A 1 97 ? 22.858 -15.209 -20.162 1.00 63.31 97 SER A N 1
ATOM 759 C CA . SER A 1 97 ? 23.131 -16.645 -20.218 1.00 63.31 97 SER A CA 1
ATOM 760 C C . SER A 1 97 ? 23.484 -17.017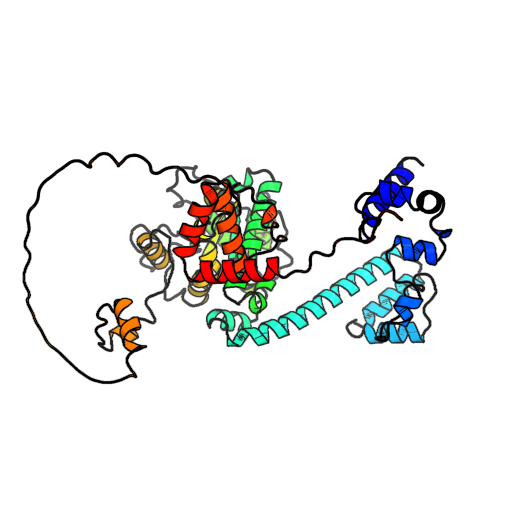 -21.658 1.00 63.31 97 SER A C 1
ATOM 762 O O . SER A 1 97 ? 22.718 -16.697 -22.569 1.00 63.31 97 SER A O 1
ATOM 764 N N . GLU A 1 98 ? 24.601 -17.711 -21.849 1.00 69.31 98 GLU A N 1
ATOM 765 C CA . GLU A 1 98 ? 25.091 -18.226 -23.138 1.00 69.31 98 GLU A CA 1
ATOM 766 C C . GLU A 1 98 ? 23.970 -18.890 -23.964 1.00 69.31 98 GLU A C 1
ATOM 768 O O . GLU A 1 98 ? 23.780 -18.554 -25.129 1.00 69.31 98 GLU A O 1
ATOM 773 N N . ALA A 1 99 ? 23.091 -19.648 -23.299 1.00 71.00 99 ALA A N 1
ATOM 774 C CA . ALA A 1 99 ? 21.914 -20.288 -23.891 1.00 71.00 99 ALA A CA 1
ATOM 775 C C . ALA A 1 99 ? 20.934 -19.338 -24.618 1.00 71.00 99 ALA A C 1
ATOM 777 O O . ALA A 1 99 ? 20.346 -19.709 -25.625 1.00 71.00 99 ALA A O 1
ATOM 778 N N . VAL A 1 100 ? 20.741 -18.103 -24.140 1.00 67.31 100 VAL A N 1
ATOM 779 C CA . VAL A 1 100 ? 19.801 -17.135 -24.754 1.00 67.31 100 VAL A CA 1
ATOM 780 C C . VAL A 1 100 ? 20.429 -16.461 -25.972 1.00 67.31 100 VAL A C 1
ATOM 782 O O . VAL A 1 100 ? 19.734 -16.089 -26.917 1.00 67.31 100 VAL A O 1
ATOM 785 N N . ILE A 1 101 ? 21.754 -16.298 -25.949 1.00 67.00 101 ILE A N 1
ATOM 786 C CA . ILE A 1 101 ? 22.510 -15.824 -27.107 1.00 67.00 101 ILE A CA 1
ATOM 787 C C . ILE A 1 101 ? 22.441 -16.878 -28.214 1.00 67.00 101 ILE A C 1
ATOM 789 O O . ILE A 1 101 ? 22.145 -16.526 -29.354 1.00 67.00 101 ILE A O 1
ATOM 793 N N . GLU A 1 102 ? 22.687 -18.143 -27.876 1.00 74.31 102 GLU A N 1
ATOM 794 C CA . GLU A 1 102 ? 22.587 -19.267 -28.811 1.00 74.31 102 GLU A CA 1
ATOM 795 C C . GLU A 1 102 ? 21.181 -19.355 -29.415 1.00 74.31 102 GLU A C 1
ATOM 797 O O . GLU A 1 102 ? 21.049 -19.281 -30.635 1.00 74.31 102 GLU A O 1
ATOM 802 N N . GLU A 1 103 ? 20.131 -19.351 -28.585 1.00 71.94 103 GLU A N 1
ATOM 803 C CA . GLU A 1 103 ? 18.730 -19.393 -29.033 1.00 71.94 103 GLU A CA 1
ATOM 804 C C . GLU A 1 103 ? 18.389 -18.241 -30.002 1.00 71.94 103 GLU A C 1
ATOM 806 O O . GLU A 1 103 ? 17.749 -18.446 -31.038 1.00 71.94 103 GLU A O 1
ATOM 811 N N . PHE A 1 104 ? 18.858 -17.018 -29.717 1.00 70.94 104 PHE A N 1
ATOM 812 C CA . PHE A 1 104 ? 18.666 -15.868 -30.604 1.00 70.94 104 PHE A CA 1
ATOM 813 C C . PHE A 1 104 ? 19.320 -16.076 -31.978 1.00 70.94 104 PHE A C 1
ATOM 815 O O . PHE A 1 104 ? 18.702 -15.782 -33.005 1.00 70.94 104 PHE A O 1
ATOM 822 N N . TYR A 1 105 ? 20.567 -16.558 -32.021 1.00 72.75 105 TYR A N 1
ATOM 823 C CA . TYR A 1 105 ? 21.282 -16.762 -33.282 1.00 72.75 105 TYR A CA 1
ATOM 824 C C . TYR A 1 105 ? 20.761 -17.968 -34.066 1.00 72.75 105 TYR A C 1
ATOM 826 O O . TYR A 1 105 ? 20.687 -17.878 -35.291 1.00 72.75 105 TYR A O 1
ATOM 834 N N . GLU A 1 106 ? 20.339 -19.039 -33.395 1.00 73.81 106 GLU A N 1
ATOM 835 C CA . GLU A 1 106 ? 19.683 -20.188 -34.025 1.00 73.81 106 GLU A CA 1
ATOM 836 C C . GLU A 1 106 ? 18.376 -19.771 -34.709 1.00 73.81 106 GLU A C 1
ATOM 838 O O . GLU A 1 106 ? 18.178 -20.030 -35.895 1.00 73.81 106 GLU A O 1
ATOM 843 N N . ILE A 1 107 ? 17.509 -19.034 -34.010 1.00 66.06 107 ILE A N 1
ATOM 844 C CA . ILE A 1 107 ? 16.227 -18.575 -34.565 1.00 66.06 107 ILE A CA 1
ATOM 845 C C . ILE A 1 107 ? 16.423 -17.554 -35.685 1.00 66.06 107 ILE A C 1
ATOM 847 O O . ILE A 1 107 ? 15.709 -17.583 -36.693 1.00 66.06 107 ILE A O 1
ATOM 851 N N . ARG A 1 108 ? 17.430 -16.686 -35.559 1.00 66.75 108 ARG A N 1
ATOM 852 C CA . ARG A 1 108 ? 17.811 -15.768 -36.634 1.00 66.75 108 ARG A CA 1
ATOM 853 C C . ARG A 1 108 ? 18.341 -16.516 -37.860 1.00 66.75 108 ARG A C 1
ATOM 855 O O . ARG A 1 108 ? 18.015 -16.131 -38.980 1.00 66.75 108 ARG A O 1
ATOM 862 N N . ALA A 1 109 ? 19.121 -17.581 -37.671 1.00 73.69 109 ALA A N 1
ATOM 863 C CA . ALA A 1 109 ? 19.626 -18.416 -38.763 1.00 73.69 109 ALA A CA 1
ATOM 864 C C . ALA A 1 109 ? 18.500 -19.158 -39.507 1.00 73.69 109 ALA A C 1
ATOM 866 O O . ALA A 1 109 ? 18.635 -19.433 -40.697 1.00 73.69 109 ALA A O 1
ATOM 867 N N . LEU A 1 110 ? 17.367 -19.411 -38.842 1.00 76.69 110 LEU A N 1
ATOM 868 C CA . LEU A 1 110 ? 16.151 -19.970 -39.445 1.00 76.69 110 LEU A CA 1
ATOM 869 C C . LEU A 1 110 ? 15.323 -18.943 -40.246 1.00 76.69 110 LEU A C 1
ATOM 871 O O . LEU A 1 110 ? 14.272 -19.297 -40.778 1.00 76.69 110 LEU A O 1
ATOM 875 N N . GLY A 1 111 ? 15.760 -17.680 -40.334 1.00 78.38 111 GLY A N 1
ATOM 876 C CA . GLY A 1 111 ? 15.044 -16.615 -41.049 1.00 78.38 111 GLY A CA 1
ATOM 877 C C . GLY A 1 111 ? 13.761 -16.144 -40.355 1.00 78.38 111 GLY A C 1
ATOM 878 O O . GLY A 1 111 ? 12.966 -15.429 -40.959 1.00 78.38 111 GLY A O 1
ATOM 879 N N . ASN A 1 112 ? 13.542 -16.532 -39.094 1.00 82.12 112 ASN A N 1
ATOM 880 C CA . ASN A 1 112 ? 12.380 -16.121 -38.311 1.00 82.12 112 ASN A CA 1
ATOM 881 C C . ASN A 1 112 ? 12.707 -14.849 -37.512 1.00 82.12 112 ASN A C 1
ATOM 883 O O . ASN A 1 112 ? 12.974 -14.889 -36.307 1.00 82.12 112 ASN A O 1
ATOM 887 N N . GLU A 1 113 ? 12.741 -13.718 -38.220 1.00 77.56 113 GLU A N 1
ATOM 888 C CA . GLU A 1 113 ? 13.112 -12.415 -37.656 1.00 77.56 113 GLU A CA 1
ATOM 889 C C . GLU A 1 113 ? 12.199 -11.984 -36.499 1.00 77.56 113 GLU A C 1
ATOM 891 O O . GLU A 1 113 ? 12.699 -11.439 -35.515 1.00 77.56 113 GLU A O 1
ATOM 896 N N . ASP A 1 114 ? 10.902 -12.300 -36.554 1.00 75.75 114 ASP A N 1
ATOM 897 C CA . ASP A 1 114 ? 9.940 -11.967 -35.495 1.00 75.75 114 ASP A CA 1
ATOM 898 C C . ASP A 1 114 ? 10.273 -12.683 -34.180 1.00 75.75 114 ASP A C 1
ATOM 900 O O . ASP A 1 114 ? 10.321 -12.066 -33.111 1.00 75.75 114 ASP A O 1
ATOM 904 N N . ALA A 1 115 ? 10.558 -13.987 -34.242 1.00 73.62 115 ALA A N 1
ATOM 905 C CA . ALA A 1 115 ? 10.944 -14.754 -33.062 1.00 73.62 115 ALA A CA 1
ATOM 906 C C . ALA A 1 115 ? 12.305 -14.294 -32.508 1.00 73.62 115 ALA A C 1
ATOM 908 O O . ALA A 1 115 ? 12.451 -14.140 -31.291 1.00 73.62 115 ALA A O 1
ATOM 909 N N . ALA A 1 116 ? 13.269 -13.984 -33.384 1.00 73.00 116 ALA A N 1
ATOM 910 C CA . ALA A 1 116 ? 14.548 -13.407 -32.974 1.00 73.00 116 ALA A CA 1
ATOM 911 C C . ALA A 1 116 ? 14.349 -12.039 -32.291 1.00 73.00 116 ALA A C 1
ATOM 913 O O . ALA A 1 116 ? 14.931 -11.786 -31.234 1.00 73.00 116 ALA A O 1
ATOM 914 N N . PHE A 1 117 ? 13.481 -11.172 -32.825 1.00 76.19 117 PHE A N 1
ATOM 915 C CA . PHE A 1 117 ? 13.171 -9.868 -32.235 1.00 76.19 117 PHE A CA 1
ATOM 916 C C . PHE A 1 117 ? 12.524 -9.999 -30.850 1.00 76.19 117 PHE A C 1
ATOM 918 O O . PHE A 1 117 ? 12.917 -9.293 -29.917 1.00 76.19 117 PHE A O 1
ATOM 925 N N . ILE A 1 118 ? 11.583 -10.934 -30.672 1.00 75.69 118 ILE A N 1
ATOM 926 C CA . ILE A 1 118 ? 10.956 -11.218 -29.371 1.00 75.69 118 ILE A CA 1
ATOM 927 C C . ILE A 1 118 ? 12.002 -11.670 -28.343 1.00 75.69 118 ILE A C 1
ATOM 929 O O . ILE A 1 118 ? 11.996 -11.179 -27.211 1.00 75.69 118 ILE A O 1
ATOM 933 N N . ILE A 1 119 ? 12.912 -12.575 -28.713 1.00 77.94 119 ILE A N 1
ATOM 934 C CA . ILE A 1 119 ? 13.963 -13.071 -27.809 1.00 77.94 119 ILE A CA 1
ATOM 935 C C . ILE A 1 119 ? 14.951 -11.960 -27.466 1.00 77.94 119 ILE A C 1
ATOM 937 O O . ILE A 1 119 ? 15.223 -11.729 -26.287 1.00 77.94 119 ILE A O 1
ATOM 941 N N . GLY A 1 120 ? 15.419 -11.213 -28.469 1.00 79.44 120 GLY A N 1
ATOM 942 C CA . GLY A 1 120 ? 16.315 -10.075 -28.270 1.00 79.44 120 GLY A CA 1
ATOM 943 C C . GLY A 1 120 ? 15.703 -9.000 -27.371 1.00 79.44 120 GLY A C 1
ATOM 944 O O . GLY A 1 120 ? 16.377 -8.480 -26.484 1.00 79.44 120 GLY A O 1
ATOM 945 N N . THR A 1 121 ? 14.406 -8.724 -27.530 1.00 74.75 121 THR A N 1
ATOM 946 C CA . THR A 1 121 ? 13.665 -7.778 -26.684 1.00 74.75 121 THR A CA 1
ATOM 947 C C . THR A 1 121 ? 13.584 -8.282 -25.246 1.00 74.75 121 THR A C 1
ATOM 949 O O . THR A 1 121 ? 13.925 -7.547 -24.322 1.00 74.75 121 THR A O 1
ATOM 952 N N . LYS A 1 122 ? 13.195 -9.548 -25.033 1.00 77.00 122 LYS A N 1
ATOM 953 C CA . LYS A 1 122 ? 13.148 -10.159 -23.690 1.00 77.00 122 LYS A CA 1
ATOM 954 C C . LYS A 1 122 ? 14.508 -10.101 -22.998 1.00 77.00 122 LYS A C 1
ATOM 956 O O . LYS A 1 122 ? 14.584 -9.785 -21.813 1.00 77.00 122 LYS A O 1
ATOM 961 N N . GLU A 1 123 ? 15.571 -10.384 -23.737 1.00 82.44 123 GLU A N 1
ATOM 962 C CA . GLU A 1 123 ? 16.935 -10.364 -23.225 1.00 82.44 123 GLU A CA 1
ATOM 963 C C . GLU A 1 123 ? 17.422 -8.944 -22.902 1.00 82.44 123 GLU A C 1
ATOM 965 O O . GLU A 1 123 ? 18.023 -8.719 -21.850 1.00 82.44 123 GLU A O 1
ATOM 970 N N . TYR A 1 124 ? 17.107 -7.962 -23.751 1.00 81.12 124 TYR A N 1
ATOM 971 C CA . TYR A 1 124 ? 17.355 -6.549 -23.463 1.00 81.12 124 TYR A CA 1
ATOM 972 C C . TYR A 1 124 ? 16.665 -6.111 -22.162 1.00 81.12 124 TYR A C 1
ATOM 974 O O . TYR A 1 124 ? 17.319 -5.554 -21.278 1.00 81.12 124 TYR A O 1
ATOM 982 N N . TRP A 1 125 ? 15.377 -6.435 -21.998 1.00 73.81 125 TRP A N 1
ATOM 983 C CA . TRP A 1 125 ? 14.623 -6.126 -20.779 1.00 73.81 125 TRP A CA 1
ATOM 984 C C . TRP A 1 125 ? 15.220 -6.791 -19.541 1.00 73.81 125 TRP A C 1
ATOM 986 O O . TRP A 1 125 ? 15.381 -6.130 -18.516 1.00 73.81 125 TRP A O 1
ATOM 996 N N . ARG A 1 126 ? 15.611 -8.067 -19.637 1.00 79.62 126 ARG A N 1
ATOM 997 C CA . ARG A 1 126 ? 16.247 -8.806 -18.537 1.00 79.62 126 ARG A CA 1
ATOM 998 C C . ARG A 1 126 ? 17.523 -8.114 -18.053 1.00 79.62 126 ARG A C 1
ATOM 1000 O O . ARG A 1 126 ? 17.719 -7.967 -16.851 1.00 79.62 126 ARG A O 1
ATOM 1007 N N . ARG A 1 127 ? 18.373 -7.647 -18.971 1.00 77.06 127 ARG A N 1
ATOM 1008 C CA . ARG A 1 127 ? 19.619 -6.931 -18.637 1.00 77.06 127 ARG A CA 1
ATOM 1009 C C . ARG A 1 127 ? 19.368 -5.558 -18.061 1.00 77.06 127 ARG A C 1
ATOM 1011 O O . ARG A 1 127 ? 20.041 -5.180 -17.108 1.00 77.06 127 ARG A O 1
ATOM 1018 N N . SER A 1 128 ? 18.431 -4.820 -18.654 1.00 81.50 128 SER A N 1
ATOM 1019 C CA . SER A 1 128 ? 18.047 -3.509 -18.147 1.00 81.50 128 SER A CA 1
ATOM 1020 C C . SER A 1 128 ? 17.587 -3.643 -16.698 1.00 81.50 128 SER A C 1
ATOM 1022 O O . SER A 1 128 ? 18.116 -2.954 -15.833 1.00 81.50 128 SER A O 1
ATOM 1024 N N . GLN A 1 129 ? 16.718 -4.619 -16.411 1.00 81.25 129 GLN A N 1
ATOM 1025 C CA . GLN A 1 129 ? 16.275 -4.924 -15.050 1.00 81.25 129 GLN A CA 1
ATOM 1026 C C . GLN A 1 129 ? 17.425 -5.380 -14.144 1.00 81.25 129 GLN A C 1
ATOM 1028 O O . GLN A 1 129 ? 17.504 -4.935 -13.006 1.00 81.25 129 GLN A O 1
ATOM 1033 N N . ALA A 1 130 ? 18.338 -6.236 -14.615 1.00 84.81 130 ALA A N 1
ATOM 1034 C CA . ALA A 1 130 ? 19.484 -6.678 -13.818 1.00 84.81 130 ALA A CA 1
ATOM 1035 C C . ALA A 1 130 ? 20.427 -5.515 -13.458 1.00 84.81 130 ALA A C 1
ATOM 1037 O O . ALA A 1 130 ? 20.817 -5.378 -12.302 1.00 84.81 130 ALA A O 1
ATOM 1038 N N . SER A 1 131 ? 20.753 -4.651 -14.425 1.00 85.12 131 SER A N 1
ATOM 1039 C CA . SER A 1 131 ? 21.576 -3.456 -14.207 1.00 85.12 131 SER A CA 1
ATOM 1040 C C . SER A 1 131 ? 20.906 -2.488 -13.237 1.00 85.12 131 SER A C 1
ATOM 1042 O O . SER A 1 131 ? 21.555 -1.970 -12.332 1.00 85.12 131 SER A O 1
ATOM 1044 N N . GLU A 1 132 ? 19.606 -2.259 -13.408 1.00 85.56 132 GLU A N 1
ATOM 1045 C CA . GLU A 1 132 ? 18.815 -1.408 -12.527 1.00 85.56 132 GLU A CA 1
ATOM 1046 C C . GLU A 1 132 ? 18.755 -1.987 -11.104 1.00 85.56 132 GLU A C 1
ATOM 1048 O O . GLU A 1 132 ? 18.948 -1.266 -10.131 1.00 85.56 132 GLU A O 1
ATOM 1053 N N . ASN A 1 133 ? 18.573 -3.303 -10.964 1.00 85.88 133 ASN A N 1
ATOM 1054 C CA . ASN A 1 133 ? 18.576 -3.980 -9.667 1.00 85.88 133 ASN A CA 1
ATOM 1055 C C . ASN A 1 133 ? 19.936 -3.879 -8.962 1.00 85.88 133 ASN A C 1
ATOM 1057 O O . ASN A 1 133 ? 19.961 -3.671 -7.755 1.00 85.88 133 ASN A O 1
ATOM 1061 N N . ILE A 1 134 ? 21.056 -3.972 -9.692 1.00 89.31 134 ILE A N 1
ATOM 1062 C CA . ILE A 1 134 ? 22.399 -3.768 -9.122 1.00 89.31 134 ILE A CA 1
ATOM 1063 C C . ILE A 1 134 ? 22.562 -2.329 -8.625 1.00 89.31 134 ILE A C 1
ATOM 1065 O O . ILE A 1 134 ? 23.028 -2.120 -7.506 1.00 89.31 134 ILE A O 1
ATOM 1069 N N . GLN A 1 135 ? 22.180 -1.335 -9.435 1.00 88.94 135 GLN A N 1
ATOM 1070 C CA . GLN A 1 135 ? 22.274 0.077 -9.047 1.00 88.94 135 GLN A CA 1
ATOM 1071 C C . GLN A 1 135 ? 21.462 0.366 -7.785 1.00 88.94 135 GLN A C 1
ATOM 1073 O O . GLN A 1 135 ? 21.950 1.034 -6.876 1.00 88.94 135 GLN A O 1
ATOM 1078 N N . LEU A 1 136 ? 20.264 -0.203 -7.696 1.00 87.56 136 LEU A N 1
ATOM 1079 C CA . LEU A 1 136 ? 19.403 -0.036 -6.535 1.00 87.56 136 LEU A CA 1
ATOM 1080 C C . LEU A 1 136 ? 19.888 -0.810 -5.325 1.00 87.56 136 LEU A C 1
ATOM 1082 O O . LEU A 1 136 ? 19.775 -0.309 -4.221 1.00 87.56 136 LEU A O 1
ATOM 1086 N N . GLU A 1 137 ? 20.480 -1.991 -5.489 1.00 90.75 137 GLU A N 1
ATOM 1087 C CA . GLU A 1 137 ? 21.096 -2.690 -4.361 1.00 90.75 137 GLU A CA 1
ATOM 1088 C C . GLU A 1 137 ? 22.264 -1.875 -3.779 1.00 90.75 137 GLU A C 1
ATOM 1090 O O . GLU A 1 137 ? 22.446 -1.823 -2.561 1.00 90.75 137 GLU A O 1
ATOM 1095 N N . VAL A 1 138 ? 23.045 -1.207 -4.633 1.00 93.19 138 VAL A N 1
ATOM 1096 C CA . VAL A 1 138 ? 24.105 -0.286 -4.201 1.00 93.19 138 VAL A CA 1
ATOM 1097 C C . VAL A 1 138 ? 23.513 0.937 -3.492 1.00 93.19 138 VAL A C 1
ATOM 1099 O O . VAL A 1 138 ? 23.976 1.273 -2.401 1.00 93.19 138 VAL A O 1
ATOM 1102 N N . ALA A 1 139 ? 22.480 1.566 -4.062 1.00 92.31 139 ALA A N 1
ATOM 1103 C CA . ALA A 1 139 ? 21.798 2.713 -3.458 1.00 92.31 139 ALA A CA 1
ATOM 1104 C C . ALA A 1 139 ? 21.154 2.352 -2.108 1.00 92.31 139 ALA A C 1
ATOM 1106 O O . ALA A 1 139 ? 21.381 3.042 -1.113 1.00 92.31 139 ALA A O 1
ATOM 1107 N N . ALA A 1 140 ? 20.457 1.215 -2.037 1.00 93.38 140 ALA A N 1
ATOM 1108 C CA . ALA A 1 140 ? 19.869 0.668 -0.821 1.00 93.38 140 ALA A CA 1
ATOM 1109 C C . ALA A 1 140 ? 20.928 0.479 0.266 1.00 93.38 140 ALA A C 1
ATOM 1111 O O . ALA A 1 140 ? 20.755 0.967 1.377 1.00 93.38 140 ALA A O 1
ATOM 1112 N N . LYS A 1 141 ? 22.056 -0.180 -0.045 1.00 94.62 141 LYS A N 1
ATOM 1113 C CA . LYS A 1 141 ? 23.157 -0.396 0.912 1.00 94.62 141 LYS A CA 1
ATOM 1114 C C . LYS A 1 141 ? 23.780 0.911 1.401 1.00 94.62 141 LYS A C 1
ATOM 1116 O O . LYS A 1 141 ? 24.194 0.970 2.555 1.00 94.62 141 LYS A O 1
ATOM 1121 N N . ALA A 1 142 ? 23.853 1.933 0.549 1.00 94.44 142 ALA A N 1
ATOM 1122 C CA . ALA A 1 142 ? 24.362 3.248 0.926 1.00 94.44 142 ALA A CA 1
ATOM 1123 C C . ALA A 1 142 ? 23.385 4.016 1.836 1.00 94.44 142 ALA A C 1
ATOM 1125 O O . ALA A 1 142 ? 23.823 4.681 2.772 1.00 94.44 142 ALA A O 1
ATOM 1126 N N . ALA A 1 143 ? 22.076 3.900 1.591 1.00 93.31 143 ALA A N 1
ATOM 1127 C CA . ALA A 1 143 ? 21.033 4.559 2.380 1.00 93.31 143 ALA A CA 1
ATOM 1128 C C . ALA A 1 143 ? 20.719 3.835 3.704 1.00 93.31 143 ALA A C 1
ATOM 1130 O O . ALA A 1 143 ? 20.351 4.479 4.686 1.00 93.31 143 ALA A O 1
ATOM 1131 N N . LEU A 1 144 ? 20.893 2.509 3.754 1.00 94.62 144 LEU A N 1
ATOM 1132 C CA . LEU A 1 144 ? 20.479 1.647 4.867 1.00 94.62 144 LEU A CA 1
ATOM 1133 C C . LEU A 1 144 ? 20.953 2.106 6.260 1.00 94.62 144 LEU A C 1
ATOM 1135 O O . LEU A 1 144 ? 20.123 2.098 7.166 1.00 94.62 144 LEU A O 1
ATOM 1139 N N . PRO A 1 145 ? 22.215 2.544 6.472 1.00 95.44 145 PRO A N 1
ATOM 1140 C CA . PRO A 1 145 ? 22.678 2.976 7.795 1.00 95.44 145 PRO A CA 1
ATOM 1141 C C . PRO A 1 145 ? 21.949 4.209 8.347 1.00 95.44 145 PRO A C 1
ATOM 1143 O O . PRO A 1 145 ? 21.997 4.453 9.550 1.00 95.44 145 PRO A O 1
ATOM 1146 N N . TYR A 1 146 ? 21.305 4.989 7.475 1.00 92.94 146 TYR A N 1
ATOM 1147 C CA . TYR A 1 146 ? 20.580 6.211 7.826 1.00 92.94 146 TYR A CA 1
ATOM 1148 C C . TYR A 1 146 ? 19.068 5.996 7.942 1.00 92.94 146 TYR A C 1
ATOM 1150 O O . TYR A 1 146 ? 18.355 6.903 8.364 1.00 92.94 146 TYR A O 1
ATOM 1158 N N . ALA A 1 147 ? 18.573 4.820 7.555 1.00 91.50 147 ALA A N 1
ATOM 1159 C CA . ALA A 1 147 ? 17.157 4.501 7.615 1.00 91.50 147 ALA A CA 1
ATOM 1160 C C . ALA A 1 147 ? 16.710 4.205 9.052 1.00 91.50 147 ALA A C 1
ATOM 1162 O O . ALA A 1 147 ? 17.502 3.747 9.878 1.00 91.50 147 ALA A O 1
ATOM 1163 N N . GLU A 1 148 ? 15.422 4.405 9.336 1.00 89.81 148 GLU A N 1
ATOM 1164 C CA . GLU A 1 148 ? 14.828 3.991 10.611 1.00 89.81 148 GLU A CA 1
ATOM 1165 C C . GLU A 1 148 ? 15.010 2.484 10.846 1.00 89.81 148 GLU A C 1
ATOM 1167 O O . GLU A 1 148 ? 15.015 1.684 9.907 1.00 89.81 148 GLU A O 1
ATOM 1172 N N . GLU A 1 149 ? 15.121 2.084 12.116 1.00 91.25 149 GLU A N 1
ATOM 1173 C CA . GLU A 1 149 ? 15.408 0.699 12.523 1.00 91.25 149 GLU A CA 1
ATOM 1174 C C . GLU A 1 149 ? 14.446 -0.308 11.877 1.00 91.25 149 GLU A C 1
ATOM 1176 O O . GLU A 1 149 ? 14.858 -1.366 11.400 1.00 91.25 149 GLU A O 1
ATOM 1181 N N . TRP A 1 150 ? 13.165 0.048 11.783 1.00 89.31 150 TRP A N 1
ATOM 1182 C CA . TRP A 1 150 ? 12.172 -0.825 11.178 1.00 89.31 150 TRP A CA 1
ATOM 1183 C C . TRP A 1 150 ? 12.401 -1.028 9.674 1.00 89.31 150 TRP A C 1
ATOM 1185 O O . TRP A 1 150 ? 12.244 -2.136 9.173 1.00 89.31 150 TRP A O 1
ATOM 1195 N N . ILE A 1 151 ? 12.854 -0.007 8.944 1.00 91.19 151 ILE A N 1
ATOM 1196 C CA . ILE A 1 151 ? 13.188 -0.137 7.518 1.00 91.19 151 ILE A CA 1
ATOM 1197 C C . ILE A 1 151 ? 14.390 -1.069 7.349 1.00 91.19 151 ILE A C 1
ATOM 1199 O O . ILE A 1 151 ? 14.393 -1.917 6.453 1.00 91.19 151 ILE A O 1
ATOM 1203 N N . GLN A 1 152 ? 15.390 -0.955 8.230 1.00 93.00 152 GLN A N 1
ATOM 1204 C CA . GLN A 1 152 ? 16.559 -1.835 8.212 1.00 93.00 152 GLN A CA 1
ATOM 1205 C C . GLN A 1 152 ? 16.161 -3.295 8.443 1.00 93.00 152 GLN A C 1
ATOM 1207 O O . GLN A 1 152 ? 16.578 -4.186 7.700 1.00 93.00 152 GLN A O 1
ATOM 1212 N N . LEU A 1 153 ? 15.304 -3.539 9.436 1.00 90.94 153 LEU A N 1
ATOM 1213 C CA . LEU A 1 153 ? 14.779 -4.867 9.743 1.00 90.94 153 LEU A CA 1
ATOM 1214 C C . LEU A 1 153 ? 13.987 -5.455 8.569 1.00 90.94 153 LEU A C 1
ATOM 1216 O O . LEU A 1 153 ? 14.209 -6.617 8.226 1.00 90.94 153 LEU A O 1
ATOM 1220 N N . LEU A 1 154 ? 13.132 -4.663 7.907 1.00 88.69 154 LEU A N 1
ATOM 1221 C CA . LEU A 1 154 ? 12.449 -5.113 6.690 1.00 88.69 154 LEU A CA 1
ATOM 1222 C C . LEU A 1 154 ? 13.475 -5.480 5.609 1.00 88.69 154 LEU A C 1
ATOM 1224 O O . LEU A 1 154 ? 13.484 -6.606 5.117 1.00 88.69 154 LEU A O 1
ATOM 1228 N N . TYR A 1 155 ? 14.417 -4.591 5.288 1.00 91.50 155 TYR A N 1
ATOM 1229 C CA . TYR A 1 155 ? 15.443 -4.870 4.280 1.00 91.50 155 TYR A CA 1
ATOM 1230 C C . TYR A 1 155 ? 16.203 -6.184 4.550 1.00 91.50 155 TYR A C 1
ATOM 1232 O O . TYR A 1 155 ? 16.409 -6.990 3.634 1.00 91.50 155 TYR A O 1
ATOM 1240 N N . HIS A 1 156 ? 16.560 -6.449 5.810 1.00 92.69 156 HIS A N 1
ATOM 1241 C CA . HIS A 1 156 ? 17.262 -7.665 6.223 1.00 92.69 156 HIS A CA 1
ATOM 1242 C C . HIS A 1 156 ? 16.405 -8.933 6.233 1.00 92.69 156 HIS A C 1
ATOM 1244 O O . HIS A 1 156 ? 16.951 -10.012 5.993 1.00 92.69 156 HIS A O 1
ATOM 1250 N N . ALA A 1 157 ? 15.092 -8.826 6.449 1.00 90.19 157 ALA A N 1
ATOM 1251 C CA . ALA A 1 157 ? 14.176 -9.963 6.365 1.00 90.19 157 ALA A CA 1
ATOM 1252 C C . ALA A 1 157 ? 14.057 -10.523 4.933 1.00 90.19 157 ALA A C 1
ATOM 1254 O O . ALA A 1 157 ? 13.656 -11.668 4.755 1.00 90.19 157 ALA A O 1
ATOM 1255 N N . LYS A 1 158 ? 14.499 -9.769 3.912 1.00 89.19 158 LYS A N 1
ATOM 1256 C CA . LYS A 1 158 ? 14.567 -10.205 2.503 1.00 89.19 158 LYS A CA 1
ATOM 1257 C C . LYS A 1 158 ? 13.233 -10.695 1.930 1.00 89.19 158 LYS A C 1
ATOM 1259 O O . LYS A 1 158 ? 13.241 -11.410 0.927 1.00 89.19 158 LYS A O 1
ATOM 1264 N N . GLU A 1 159 ? 12.111 -10.241 2.481 1.00 88.06 159 GLU A N 1
ATOM 1265 C CA . GLU A 1 159 ? 10.800 -10.557 1.920 1.00 88.06 159 GLU A CA 1
ATOM 1266 C C . GLU A 1 159 ? 10.697 -10.057 0.468 1.00 88.06 159 GLU A C 1
ATOM 1268 O O . GLU A 1 159 ? 11.365 -9.075 0.082 1.00 88.06 159 GLU A O 1
ATOM 1273 N N . PRO A 1 160 ? 9.908 -10.745 -0.375 1.00 86.75 160 PRO A N 1
ATOM 1274 C CA . PRO A 1 160 ? 9.772 -10.378 -1.777 1.00 86.75 160 PRO A CA 1
ATOM 1275 C C . PRO A 1 160 ? 9.024 -9.051 -1.938 1.00 86.75 160 PRO A C 1
ATOM 1277 O O . PRO A 1 160 ? 9.381 -8.257 -2.814 1.00 86.75 160 PRO A O 1
ATOM 1280 N N . HIS A 1 161 ? 8.037 -8.785 -1.078 1.00 89.81 161 HIS A N 1
ATOM 1281 C CA . HIS A 1 161 ? 7.235 -7.568 -1.087 1.00 89.81 161 HIS A CA 1
ATOM 1282 C C . HIS A 1 161 ? 6.998 -7.029 0.328 1.00 89.81 161 HIS A C 1
ATOM 1284 O O . HIS A 1 161 ? 7.186 -7.723 1.321 1.00 89.81 161 HIS A O 1
ATOM 1290 N N . TRP A 1 162 ? 6.558 -5.776 0.390 1.00 89.00 162 TRP A N 1
ATOM 1291 C CA . TRP A 1 162 ? 6.111 -5.082 1.596 1.00 89.00 162 TRP A CA 1
ATOM 1292 C C . TRP A 1 162 ? 4.836 -4.323 1.285 1.00 89.00 162 TRP A C 1
ATOM 1294 O O . TRP A 1 162 ? 4.616 -3.949 0.138 1.00 89.00 162 TRP A O 1
ATOM 1304 N N . GLY A 1 163 ? 4.031 -4.031 2.297 1.00 92.75 163 GLY A N 1
ATOM 1305 C CA . GLY A 1 163 ? 2.851 -3.187 2.150 1.00 92.75 163 GLY A CA 1
ATOM 1306 C C . GLY A 1 163 ? 1.586 -3.918 2.560 1.00 92.75 163 GLY A C 1
ATOM 1307 O O . GLY A 1 163 ? 1.584 -4.667 3.542 1.00 92.75 163 GLY A O 1
ATOM 1308 N N . PHE A 1 164 ? 0.495 -3.664 1.843 1.00 94.25 164 PHE A N 1
ATOM 1309 C CA . PHE A 1 164 ? -0.843 -3.977 2.333 1.00 94.25 164 PHE A CA 1
ATOM 1310 C C . PHE A 1 164 ? -1.710 -4.640 1.271 1.00 94.25 164 PHE A C 1
ATOM 1312 O O . PHE A 1 164 ? -1.569 -4.387 0.075 1.00 94.25 164 PHE A O 1
ATOM 1319 N N . VAL A 1 165 ? -2.667 -5.436 1.734 1.00 94.38 165 VAL A N 1
ATOM 1320 C CA . VAL A 1 165 ? -3.834 -5.816 0.938 1.00 94.38 165 VAL A CA 1
ATOM 1321 C C . VAL A 1 165 ? -4.883 -4.719 1.068 1.00 94.38 165 VAL A C 1
ATOM 1323 O O . VAL A 1 165 ? -5.146 -4.246 2.174 1.00 94.38 165 VAL A O 1
ATOM 1326 N N . CYS A 1 166 ? -5.469 -4.308 -0.051 1.00 94.62 166 CYS A N 1
ATOM 1327 C CA . CYS A 1 166 ? -6.456 -3.243 -0.128 1.00 94.62 166 CYS A CA 1
ATOM 1328 C C . CYS A 1 166 ? -7.699 -3.719 -0.873 1.00 94.62 166 CYS A C 1
ATOM 1330 O O . CYS A 1 166 ? -7.594 -4.203 -1.997 1.00 94.62 166 CYS A O 1
ATOM 1332 N N . PHE A 1 167 ? -8.875 -3.563 -0.277 1.00 93.44 167 PHE A N 1
ATOM 1333 C CA . PHE A 1 167 ? -10.133 -3.861 -0.945 1.00 93.44 167 PHE A CA 1
ATOM 1334 C C . PHE A 1 167 ? -10.760 -2.621 -1.566 1.00 93.44 167 PHE A C 1
ATOM 1336 O O . PHE A 1 167 ? -10.768 -1.547 -0.963 1.00 93.44 167 PHE A O 1
ATOM 1343 N N . TRP A 1 168 ? -11.373 -2.799 -2.732 1.00 91.44 168 TRP A N 1
ATOM 1344 C CA . TRP A 1 168 ? -12.299 -1.818 -3.285 1.00 91.44 168 TRP A CA 1
ATOM 1345 C C . TRP A 1 168 ? -13.682 -1.978 -2.663 1.00 91.44 168 TRP A C 1
ATOM 1347 O O . TRP A 1 168 ? -14.301 -3.041 -2.769 1.00 91.44 168 TRP A O 1
ATOM 1357 N N . ASP A 1 169 ? -14.188 -0.908 -2.055 1.00 89.12 169 ASP A N 1
ATOM 1358 C CA . ASP A 1 169 ? -15.594 -0.834 -1.673 1.00 89.12 169 ASP A CA 1
ATOM 1359 C C . ASP A 1 169 ? -16.508 -0.782 -2.916 1.00 89.12 169 ASP A C 1
ATOM 1361 O O . ASP A 1 169 ? -16.114 -0.292 -3.979 1.00 89.12 169 ASP A O 1
ATOM 1365 N N . ALA A 1 170 ? -17.759 -1.240 -2.784 1.00 84.94 170 ALA A N 1
ATOM 1366 C CA . ALA A 1 170 ? -18.770 -1.196 -3.850 1.00 84.94 170 ALA A CA 1
ATOM 1367 C C . ALA A 1 170 ? -18.896 0.193 -4.459 1.00 84.94 170 ALA A C 1
ATOM 1369 O O . ALA A 1 170 ? -18.946 0.331 -5.679 1.00 84.94 170 ALA A O 1
ATOM 1370 N N . SER A 1 171 ? -18.916 1.216 -3.603 1.00 84.75 171 SER A N 1
ATOM 1371 C CA . SER A 1 171 ? -19.091 2.600 -4.030 1.00 84.75 171 SER A CA 1
ATOM 1372 C C . SER A 1 171 ? -17.963 3.085 -4.942 1.00 84.75 171 SER A C 1
ATOM 1374 O O . SER A 1 171 ? -18.178 3.981 -5.755 1.00 84.75 171 SER A O 1
ATOM 1376 N N . VAL A 1 172 ? -16.775 2.481 -4.842 1.00 87.75 172 VAL A N 1
ATOM 1377 C CA . VAL A 1 172 ? -15.647 2.758 -5.735 1.00 87.75 172 VAL A CA 1
ATOM 1378 C C . VAL A 1 172 ? -15.755 1.931 -7.015 1.00 87.75 172 VAL A C 1
ATOM 1380 O O . VAL A 1 172 ? -15.390 2.413 -8.079 1.00 87.75 172 VAL A O 1
ATOM 1383 N N . ARG A 1 173 ? -16.322 0.719 -6.963 1.00 83.12 173 ARG A N 1
ATOM 1384 C CA . ARG A 1 173 ? -16.530 -0.133 -8.152 1.00 83.12 173 ARG A CA 1
ATOM 1385 C C . ARG A 1 173 ? -17.559 0.426 -9.133 1.00 83.12 173 ARG A C 1
ATOM 1387 O O . ARG A 1 173 ? -17.464 0.139 -10.321 1.00 83.12 173 ARG A O 1
ATOM 1394 N N . GLU A 1 174 ? -18.516 1.215 -8.653 1.00 86.25 174 GLU A N 1
ATOM 1395 C CA . GLU A 1 174 ? -19.518 1.895 -9.490 1.00 86.25 174 GLU A CA 1
ATOM 1396 C C . GLU A 1 174 ? -18.924 3.010 -10.371 1.00 86.25 174 GLU A C 1
ATOM 1398 O O . GLU A 1 174 ? -19.620 3.581 -11.211 1.00 86.25 174 GLU A O 1
ATOM 1403 N N . LEU A 1 175 ? -17.641 3.335 -10.201 1.00 85.12 175 LEU A N 1
ATOM 1404 C CA . LEU A 1 175 ? -16.971 4.356 -10.991 1.00 85.12 175 LEU A CA 1
ATOM 1405 C C . LEU A 1 175 ? -16.608 3.879 -12.393 1.00 85.12 175 LEU A C 1
ATOM 1407 O O . LEU A 1 175 ? -16.334 2.707 -12.658 1.00 85.12 175 LEU A O 1
ATOM 1411 N N . GLU A 1 176 ? -16.469 4.863 -13.276 1.00 89.56 176 GLU A N 1
ATOM 1412 C CA . GLU A 1 176 ? -15.858 4.672 -14.583 1.00 89.56 176 GLU A CA 1
ATOM 1413 C C . GLU A 1 176 ? -14.442 4.079 -14.436 1.00 89.56 176 GLU A C 1
ATOM 1415 O O . GLU A 1 176 ? -13.659 4.562 -13.608 1.00 89.56 176 GLU A O 1
ATOM 1420 N N . PRO A 1 177 ? -14.065 3.074 -15.252 1.00 89.38 177 PRO A N 1
ATOM 1421 C CA . PRO A 1 177 ? -12.767 2.409 -15.154 1.00 89.38 177 PRO A CA 1
ATOM 1422 C C . PRO A 1 177 ? -11.564 3.358 -15.102 1.00 89.38 177 PRO A C 1
ATOM 1424 O O . PRO A 1 177 ? -10.651 3.101 -14.319 1.00 89.38 177 PRO A O 1
ATOM 1427 N N . GLY A 1 178 ? -11.606 4.469 -15.850 1.00 90.50 178 GLY A N 1
ATOM 1428 C CA . GLY A 1 178 ? -10.539 5.474 -15.876 1.00 90.50 178 GLY A CA 1
ATOM 1429 C C . GLY A 1 178 ? -10.361 6.246 -14.563 1.00 90.50 178 GLY A C 1
ATOM 1430 O O . GLY A 1 178 ? -9.247 6.644 -14.242 1.00 90.50 178 GLY A O 1
ATOM 1431 N N . LYS A 1 179 ? -11.415 6.414 -13.749 1.00 90.69 179 LYS A N 1
ATOM 1432 C CA . LYS A 1 179 ? -11.290 7.047 -12.421 1.00 90.69 179 LYS A CA 1
ATOM 1433 C C . LYS A 1 179 ? -10.589 6.140 -11.419 1.00 90.69 179 LYS A C 1
ATOM 1435 O O . LYS A 1 179 ? -9.847 6.629 -10.576 1.00 90.69 179 LYS A O 1
ATOM 1440 N N . ILE A 1 180 ? -10.814 4.833 -11.519 1.00 89.94 180 ILE A N 1
ATOM 1441 C CA . ILE A 1 180 ? -10.143 3.848 -10.664 1.00 89.94 180 ILE A CA 1
ATOM 1442 C C . ILE A 1 180 ? -8.670 3.734 -11.053 1.00 89.94 180 ILE A C 1
ATOM 1444 O O . ILE A 1 180 ? -7.823 3.744 -10.173 1.00 89.94 180 ILE A O 1
ATOM 1448 N N . GLU A 1 181 ? -8.349 3.715 -12.349 1.00 90.12 181 GLU A N 1
ATOM 1449 C CA . GLU A 1 181 ? -6.953 3.759 -12.807 1.00 90.12 181 GLU A CA 1
ATOM 1450 C C . GLU A 1 181 ? -6.249 5.044 -12.345 1.00 90.12 181 GLU A C 1
ATOM 1452 O O . GLU A 1 181 ? -5.136 4.996 -11.828 1.00 90.12 181 GLU A O 1
ATOM 1457 N N . LEU A 1 182 ? -6.923 6.196 -12.443 1.00 91.06 182 LEU A N 1
ATOM 1458 C CA . LEU A 1 182 ? -6.402 7.455 -11.914 1.00 91.06 182 LEU A CA 1
ATOM 1459 C C . LEU A 1 182 ? -6.169 7.393 -10.395 1.00 91.06 182 LEU A C 1
ATOM 1461 O O . LEU A 1 182 ? -5.172 7.925 -9.911 1.00 91.06 182 LEU A O 1
ATOM 1465 N N . LEU A 1 183 ? -7.071 6.754 -9.647 1.00 90.94 183 LEU A N 1
ATOM 1466 C CA . LEU A 1 183 ? -6.942 6.569 -8.203 1.00 90.94 183 LEU A CA 1
ATOM 1467 C C . LEU A 1 183 ? -5.764 5.654 -7.849 1.00 90.94 183 LEU A C 1
ATOM 1469 O O . LEU A 1 183 ? -4.973 6.018 -6.985 1.00 90.94 183 LEU A O 1
ATOM 1473 N N . GLU A 1 184 ? -5.622 4.513 -8.529 1.00 90.81 184 GLU A N 1
ATOM 1474 C CA . GLU A 1 184 ? -4.474 3.607 -8.385 1.00 90.81 184 GLU A CA 1
ATOM 1475 C C . GLU A 1 184 ? -3.160 4.354 -8.634 1.00 90.81 184 GLU A C 1
ATOM 1477 O O . GLU A 1 184 ? -2.279 4.340 -7.777 1.00 90.81 184 GLU A O 1
ATOM 1482 N N . ASN A 1 185 ? -3.065 5.083 -9.752 1.00 89.44 185 ASN A N 1
ATOM 1483 C CA . ASN A 1 185 ? -1.868 5.842 -10.111 1.00 89.44 185 ASN A CA 1
ATOM 1484 C C . ASN A 1 185 ? -1.546 6.927 -9.072 1.00 89.44 185 ASN A C 1
ATOM 1486 O O . ASN A 1 185 ? -0.394 7.062 -8.666 1.00 89.44 185 ASN A O 1
ATOM 1490 N N . ARG A 1 186 ? -2.551 7.675 -8.588 1.00 89.94 186 ARG A N 1
ATOM 1491 C CA . ARG A 1 186 ? -2.341 8.692 -7.541 1.00 89.94 186 ARG A CA 1
ATOM 1492 C C . ARG A 1 186 ? -1.882 8.076 -6.222 1.00 89.94 186 ARG A C 1
ATOM 1494 O O . ARG A 1 186 ? -1.025 8.655 -5.562 1.00 89.94 186 ARG A O 1
ATOM 1501 N N . LEU A 1 187 ? -2.436 6.928 -5.830 1.00 90.25 187 LEU A N 1
ATOM 1502 C CA . LEU A 1 187 ? -2.019 6.223 -4.617 1.00 90.25 187 LEU A CA 1
ATOM 1503 C C . LEU A 1 187 ? -0.589 5.682 -4.758 1.00 90.25 187 LEU A C 1
ATOM 1505 O O . LEU A 1 187 ? 0.211 5.844 -3.841 1.00 90.25 187 LEU A O 1
ATOM 1509 N N . GLU A 1 188 ? -0.233 5.104 -5.904 1.00 89.31 188 GLU A N 1
ATOM 1510 C CA . GLU A 1 188 ? 1.128 4.632 -6.183 1.00 89.31 188 GLU A CA 1
ATOM 1511 C C . GLU A 1 188 ? 2.150 5.782 -6.164 1.00 89.31 188 GLU A C 1
ATOM 1513 O O . GLU A 1 188 ? 3.154 5.705 -5.452 1.00 89.31 188 GLU A O 1
ATOM 1518 N N . GLU A 1 189 ? 1.864 6.890 -6.858 1.00 88.81 189 GLU A N 1
ATOM 1519 C CA . GLU A 1 189 ? 2.703 8.095 -6.828 1.00 88.81 189 GLU A CA 1
ATOM 1520 C C . GLU A 1 189 ? 2.838 8.666 -5.415 1.00 88.81 189 GLU A C 1
ATOM 1522 O O . GLU A 1 189 ? 3.936 9.057 -5.008 1.00 88.81 189 GLU A O 1
ATOM 1527 N N . PHE A 1 190 ? 1.739 8.681 -4.655 1.00 89.75 190 PHE A N 1
ATOM 1528 C CA . PHE A 1 190 ? 1.732 9.109 -3.265 1.00 89.75 190 PHE A CA 1
ATOM 1529 C C . PHE A 1 190 ? 2.708 8.276 -2.428 1.00 89.75 190 PHE A C 1
ATOM 1531 O O . PHE A 1 190 ? 3.556 8.840 -1.733 1.00 89.75 190 PHE A O 1
ATOM 1538 N N . PHE A 1 191 ? 2.619 6.944 -2.495 1.00 89.56 191 PHE A N 1
ATOM 1539 C CA . PHE A 1 191 ? 3.482 6.069 -1.701 1.00 89.56 191 PHE A CA 1
ATOM 1540 C C . PHE A 1 191 ? 4.944 6.240 -2.085 1.00 89.56 191 PHE A C 1
ATOM 1542 O O . PHE A 1 191 ? 5.788 6.376 -1.201 1.00 89.56 191 PHE A O 1
ATOM 1549 N N . ARG A 1 192 ? 5.236 6.341 -3.383 1.00 89.12 192 ARG A N 1
ATOM 1550 C CA . ARG A 1 192 ? 6.585 6.623 -3.873 1.00 89.12 192 ARG A CA 1
ATOM 1551 C C . ARG A 1 192 ? 7.131 7.936 -3.303 1.00 89.12 192 ARG A C 1
ATOM 1553 O O . ARG A 1 192 ? 8.268 7.985 -2.841 1.00 89.12 192 ARG A O 1
ATOM 1560 N N . HIS A 1 193 ? 6.326 9.001 -3.272 1.00 89.38 193 HIS A N 1
ATOM 1561 C CA . HIS A 1 193 ? 6.733 10.267 -2.656 1.00 89.38 193 HIS A CA 1
ATOM 1562 C C . HIS A 1 193 ? 6.926 10.141 -1.142 1.00 89.38 193 HIS A C 1
ATOM 1564 O O . HIS A 1 193 ? 7.921 10.638 -0.621 1.00 89.38 193 HIS A O 1
ATOM 1570 N N . ALA A 1 194 ? 6.028 9.459 -0.429 1.00 88.06 194 ALA A N 1
ATOM 1571 C CA . ALA A 1 194 ? 6.163 9.239 1.010 1.00 88.06 194 ALA A CA 1
ATOM 1572 C C . ALA A 1 194 ? 7.455 8.474 1.353 1.00 88.06 194 ALA A C 1
ATOM 1574 O O . ALA A 1 194 ? 8.170 8.857 2.279 1.00 88.06 194 ALA A O 1
ATOM 1575 N N . LEU A 1 195 ? 7.796 7.453 0.562 1.00 89.81 195 LEU A N 1
ATOM 1576 C CA . LEU A 1 195 ? 9.044 6.698 0.680 1.00 89.81 195 LEU A CA 1
ATOM 1577 C C . LEU A 1 195 ? 10.275 7.540 0.313 1.00 89.81 195 LEU A C 1
ATOM 1579 O O . LEU A 1 195 ? 11.343 7.393 0.900 1.00 89.81 195 LEU A O 1
ATOM 1583 N N . MET A 1 196 ? 10.157 8.454 -0.648 1.00 89.12 196 MET A N 1
ATOM 1584 C CA . MET A 1 196 ? 11.246 9.376 -0.976 1.00 89.12 196 MET A CA 1
ATOM 1585 C C . MET A 1 196 ? 11.507 10.344 0.184 1.00 89.12 196 MET A C 1
ATOM 1587 O O . MET A 1 196 ? 12.652 10.540 0.583 1.00 89.12 196 MET A O 1
ATOM 1591 N N . TYR A 1 197 ? 10.449 10.914 0.766 1.00 86.12 197 TYR A N 1
ATOM 1592 C CA . TYR A 1 197 ? 10.565 11.887 1.852 1.00 86.12 197 TYR A CA 1
ATOM 1593 C C . TYR A 1 197 ? 11.035 11.281 3.177 1.00 86.12 197 TYR A C 1
ATOM 1595 O O . TYR A 1 197 ? 11.700 11.972 3.945 1.00 86.12 197 TYR A O 1
ATOM 1603 N N . ASN A 1 198 ? 10.745 10.004 3.437 1.00 84.69 198 ASN A N 1
ATOM 1604 C CA . ASN A 1 198 ? 11.261 9.307 4.617 1.00 84.69 198 ASN A CA 1
ATOM 1605 C C . ASN A 1 198 ? 12.656 8.680 4.399 1.00 84.69 198 ASN A C 1
ATOM 1607 O O . ASN A 1 198 ? 13.159 7.995 5.286 1.00 84.69 198 ASN A O 1
ATOM 1611 N N . GLY A 1 199 ? 13.262 8.878 3.220 1.00 86.81 199 GLY A N 1
ATOM 1612 C CA . GLY A 1 199 ? 14.586 8.354 2.874 1.00 86.81 199 GLY A CA 1
ATOM 1613 C C . GLY A 1 199 ? 14.635 6.848 2.589 1.00 86.81 199 GLY A C 1
ATOM 1614 O O . GLY A 1 199 ? 15.723 6.285 2.497 1.00 86.81 199 GLY A O 1
ATOM 1615 N N . SER A 1 200 ? 13.489 6.179 2.444 1.00 89.62 200 SER A N 1
ATOM 1616 C CA . SER A 1 200 ? 13.408 4.726 2.243 1.00 89.62 200 SER A CA 1
ATOM 1617 C C . SER A 1 200 ? 13.138 4.299 0.802 1.00 89.62 200 SER A C 1
ATOM 1619 O O . SER A 1 200 ? 13.137 3.096 0.531 1.00 89.62 200 SER A O 1
ATOM 1621 N N . ALA A 1 201 ? 12.946 5.244 -0.126 1.00 91.25 201 ALA A N 1
ATOM 1622 C CA . ALA A 1 201 ? 12.648 4.932 -1.523 1.00 91.25 201 ALA A CA 1
ATOM 1623 C C . ALA A 1 201 ? 13.679 3.967 -2.125 1.00 91.25 201 ALA A C 1
ATOM 1625 O O . ALA A 1 201 ? 13.330 2.891 -2.601 1.00 91.25 201 ALA A O 1
ATOM 1626 N N . GLU A 1 202 ? 14.965 4.275 -1.969 1.00 90.94 202 GLU A N 1
ATOM 1627 C CA . GLU A 1 202 ? 16.048 3.432 -2.489 1.00 90.94 202 GLU A CA 1
ATOM 1628 C C . GLU A 1 202 ? 16.144 2.054 -1.814 1.00 90.94 202 GLU A C 1
ATOM 1630 O O . GLU A 1 202 ? 16.819 1.167 -2.322 1.00 90.94 202 GLU A O 1
ATOM 1635 N N . ILE A 1 203 ? 15.478 1.849 -0.672 1.00 89.50 203 ILE A N 1
ATOM 1636 C CA . ILE A 1 203 ? 15.576 0.625 0.133 1.00 89.50 203 ILE A CA 1
ATOM 1637 C C . ILE A 1 203 ? 14.376 -0.294 -0.113 1.00 89.50 203 ILE A C 1
ATOM 1639 O O . ILE A 1 203 ? 14.551 -1.500 -0.315 1.00 89.50 203 ILE A O 1
ATOM 1643 N N . ILE A 1 204 ? 13.154 0.251 -0.070 1.00 86.75 204 ILE A N 1
ATOM 1644 C CA . ILE A 1 204 ? 11.921 -0.550 -0.065 1.00 86.75 204 ILE A CA 1
ATOM 1645 C C . ILE A 1 204 ? 10.919 -0.208 -1.175 1.00 86.75 204 ILE A C 1
ATOM 1647 O O . ILE A 1 204 ? 10.018 -1.018 -1.379 1.00 86.75 204 ILE A O 1
ATOM 1651 N N . ASP A 1 205 ? 11.070 0.883 -1.941 1.00 87.12 205 ASP A N 1
ATOM 1652 C CA . ASP A 1 205 ? 10.093 1.304 -2.976 1.00 87.12 205 ASP A CA 1
ATOM 1653 C C . ASP A 1 205 ? 9.806 0.204 -3.996 1.00 87.12 205 ASP A C 1
ATOM 1655 O O . ASP A 1 205 ? 8.669 -0.223 -4.189 1.00 87.12 205 ASP A O 1
ATOM 1659 N N . LYS A 1 206 ? 10.864 -0.402 -4.541 1.00 85.50 206 LYS A N 1
ATOM 1660 C CA . LYS A 1 206 ? 10.734 -1.505 -5.500 1.00 85.50 206 LYS A CA 1
ATOM 1661 C C . LYS A 1 206 ? 9.993 -2.721 -4.977 1.00 85.50 206 LYS A C 1
ATOM 1663 O O . LYS A 1 206 ? 9.498 -3.508 -5.787 1.00 85.50 206 LYS A O 1
ATOM 1668 N N . LYS A 1 207 ? 9.923 -2.893 -3.661 1.00 88.44 207 LYS A N 1
ATOM 1669 C CA . LYS A 1 207 ? 9.238 -4.005 -3.003 1.00 88.44 207 LYS A CA 1
ATOM 1670 C C . LYS A 1 207 ? 7.902 -3.589 -2.391 1.00 88.44 207 LYS A C 1
ATOM 1672 O O . LYS A 1 207 ? 7.104 -4.471 -2.089 1.00 88.44 207 LYS A O 1
ATOM 1677 N N . TRP A 1 208 ? 7.637 -2.294 -2.243 1.00 90.31 208 TRP A N 1
ATOM 1678 C CA . TRP A 1 208 ? 6.386 -1.774 -1.714 1.00 90.31 208 TRP A CA 1
ATOM 1679 C C . TRP A 1 208 ? 5.235 -2.044 -2.682 1.00 90.31 208 TRP A C 1
ATOM 1681 O O . TRP A 1 208 ? 5.317 -1.765 -3.878 1.00 90.31 208 TRP A O 1
ATOM 1691 N N . ARG A 1 209 ? 4.157 -2.638 -2.186 1.00 90.44 209 ARG A N 1
ATOM 1692 C CA . ARG A 1 209 ? 2.998 -3.061 -2.964 1.00 90.44 209 ARG A CA 1
ATOM 1693 C C . ARG A 1 209 ? 1.730 -2.767 -2.184 1.00 90.44 209 ARG A C 1
ATOM 1695 O O . ARG A 1 209 ? 1.591 -3.133 -1.018 1.00 90.44 209 ARG A O 1
ATOM 1702 N N . LEU A 1 210 ? 0.778 -2.165 -2.883 1.00 91.38 210 LEU A N 1
ATOM 1703 C CA . LEU A 1 210 ? -0.610 -2.127 -2.466 1.00 91.38 210 LEU A CA 1
ATOM 1704 C C . LEU A 1 210 ? -1.374 -3.124 -3.335 1.00 91.38 210 LEU A C 1
ATOM 1706 O O . LEU A 1 210 ? -1.587 -2.899 -4.525 1.00 91.38 210 LEU A O 1
ATOM 1710 N N . LEU A 1 211 ? -1.700 -4.279 -2.763 1.00 90.88 211 LEU A N 1
ATOM 1711 C CA . LEU A 1 211 ? -2.393 -5.339 -3.478 1.00 90.88 211 LEU A CA 1
ATOM 1712 C C . LEU A 1 211 ? -3.893 -5.062 -3.472 1.00 90.88 211 LEU A C 1
ATOM 1714 O O . LEU A 1 211 ? -4.569 -5.345 -2.485 1.00 90.88 211 LEU A O 1
ATOM 1718 N N . TYR A 1 212 ? -4.401 -4.533 -4.579 1.00 91.06 212 TYR A N 1
ATOM 1719 C CA . TYR A 1 212 ? -5.823 -4.264 -4.740 1.00 91.06 212 TYR A CA 1
ATOM 1720 C C . TYR A 1 212 ? -6.624 -5.523 -5.070 1.00 91.06 212 TYR A C 1
ATOM 1722 O O . TYR A 1 212 ? -6.263 -6.291 -5.965 1.00 91.06 212 TYR A O 1
ATOM 1730 N N . ILE A 1 213 ? -7.733 -5.710 -4.359 1.00 89.12 213 ILE A N 1
ATOM 1731 C CA . ILE A 1 213 ? -8.637 -6.849 -4.493 1.00 89.12 213 ILE A CA 1
ATOM 1732 C C . ILE A 1 213 ? -10.079 -6.341 -4.526 1.00 89.12 213 ILE A C 1
ATOM 1734 O O . ILE A 1 213 ? -10.491 -5.524 -3.704 1.00 89.12 213 ILE A O 1
ATOM 1738 N N . ASP A 1 214 ? -10.877 -6.841 -5.463 1.00 86.00 214 ASP A N 1
ATOM 1739 C CA . ASP A 1 214 ? -12.313 -6.582 -5.445 1.00 86.00 214 ASP A CA 1
ATOM 1740 C C . ASP A 1 214 ? -12.948 -7.348 -4.276 1.00 86.00 214 ASP A C 1
ATOM 1742 O O . ASP A 1 214 ? -12.793 -8.566 -4.133 1.00 86.00 214 ASP A O 1
ATOM 1746 N N . ALA A 1 215 ? -13.695 -6.640 -3.433 1.00 79.44 215 ALA A N 1
ATOM 1747 C CA . ALA A 1 215 ? -14.533 -7.303 -2.447 1.00 79.44 215 ALA A CA 1
ATOM 1748 C C . ALA A 1 215 ? -15.698 -8.033 -3.131 1.00 79.44 215 ALA A C 1
ATOM 1750 O O . ALA A 1 215 ? -16.240 -7.561 -4.140 1.00 79.44 215 ALA A O 1
ATOM 1751 N N . LEU A 1 216 ? -16.098 -9.174 -2.559 1.00 78.44 216 LEU A N 1
ATOM 1752 C CA . LEU A 1 216 ? -17.285 -9.922 -2.982 1.00 78.44 216 LEU A CA 1
ATOM 1753 C C . LEU A 1 216 ? -18.496 -8.991 -3.028 1.00 78.44 216 LEU A C 1
ATOM 1755 O O . LEU A 1 216 ? -18.708 -8.208 -2.103 1.00 78.44 216 LEU A O 1
ATOM 1759 N N . LYS A 1 217 ? -19.345 -9.114 -4.054 1.00 73.81 217 LYS A N 1
ATOM 1760 C CA . LYS A 1 217 ? -20.584 -8.315 -4.151 1.00 73.81 217 LYS A CA 1
ATOM 1761 C C . LYS A 1 217 ? -21.501 -8.498 -2.938 1.00 73.81 217 LYS A C 1
ATOM 1763 O O . LYS A 1 217 ? -22.280 -7.611 -2.628 1.00 73.81 217 LYS A O 1
ATOM 1768 N N . SER A 1 218 ? -21.407 -9.638 -2.259 1.00 67.31 218 SER A N 1
ATOM 1769 C CA . SER A 1 218 ? -22.159 -9.966 -1.044 1.00 67.31 218 SER A CA 1
ATOM 1770 C C . SER A 1 218 ? -21.540 -9.403 0.240 1.00 67.31 218 SER A C 1
ATOM 1772 O O . SER A 1 218 ? -22.274 -9.120 1.183 1.00 67.31 218 SER A O 1
ATOM 1774 N N . ALA A 1 219 ? -20.219 -9.181 0.275 1.00 60.44 219 ALA A N 1
ATOM 1775 C CA . ALA A 1 219 ? -1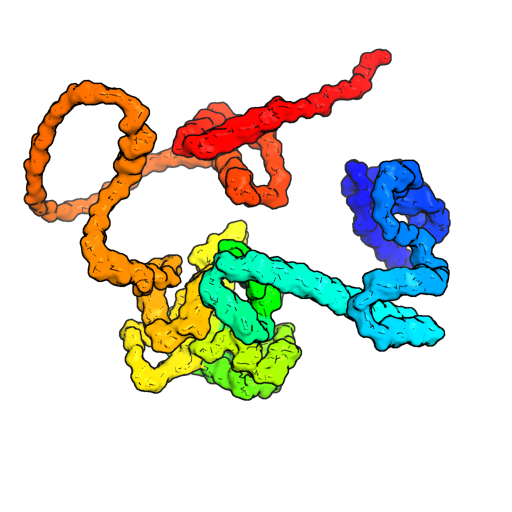9.555 -8.450 1.361 1.00 60.44 219 ALA A CA 1
ATOM 1776 C C . ALA A 1 219 ? -19.950 -6.961 1.373 1.00 60.44 219 ALA A C 1
ATOM 1778 O O . ALA A 1 219 ? -19.719 -6.251 2.351 1.00 60.44 219 ALA A O 1
ATOM 1779 N N . LEU A 1 220 ? -20.568 -6.505 0.282 1.00 60.34 220 LEU A N 1
ATOM 1780 C CA . LEU A 1 220 ? -21.051 -5.155 0.067 1.00 60.34 220 LEU A CA 1
ATOM 1781 C C . LEU A 1 220 ? -22.495 -5.053 0.553 1.00 60.34 220 LEU A C 1
ATOM 1783 O O . LEU A 1 220 ? -23.449 -5.131 -0.216 1.00 60.34 220 LEU A O 1
ATOM 1787 N N . ALA A 1 221 ? -22.661 -4.885 1.859 1.00 45.03 221 ALA A N 1
ATOM 1788 C CA . ALA A 1 221 ? -23.958 -4.563 2.426 1.00 45.03 221 ALA A CA 1
ATOM 1789 C C . ALA A 1 221 ? -23.799 -3.794 3.736 1.00 45.03 221 ALA A C 1
ATOM 1791 O O . ALA A 1 221 ? -23.574 -4.389 4.783 1.00 45.03 221 ALA A O 1
ATOM 1792 N N . LEU A 1 222 ? -23.946 -2.471 3.673 1.00 45.69 222 LEU A N 1
ATOM 1793 C CA . LEU A 1 222 ? -24.865 -1.679 4.503 1.00 45.69 222 LEU A CA 1
ATOM 1794 C C . LEU A 1 222 ? -24.662 -0.213 4.123 1.00 45.69 222 LEU A C 1
ATOM 1796 O O . LEU A 1 222 ? -23.537 0.267 4.081 1.00 45.69 222 LEU A O 1
ATOM 1800 N N . GLY A 1 223 ? -25.757 0.442 3.733 1.00 45.12 223 GLY A N 1
ATOM 1801 C CA . GLY A 1 223 ? -25.752 1.696 2.987 1.00 45.12 223 GLY A CA 1
ATOM 1802 C C . GLY A 1 223 ? -24.899 2.814 3.581 1.00 45.12 223 GLY A C 1
ATOM 1803 O O . GLY A 1 223 ? -24.538 2.786 4.750 1.00 45.12 223 GLY A O 1
ATOM 1804 N N . LEU A 1 224 ? -24.673 3.820 2.731 1.00 47.06 224 LEU A N 1
ATOM 1805 C CA . LEU A 1 224 ? -24.037 5.143 2.893 1.00 47.06 224 LEU A CA 1
ATOM 1806 C C . LEU A 1 224 ? -24.214 5.902 4.232 1.00 47.06 224 LEU A C 1
ATOM 1808 O O . LEU A 1 224 ? -23.736 7.025 4.362 1.00 47.06 224 LEU A O 1
ATOM 1812 N N . VAL A 1 225 ? -24.878 5.336 5.233 1.00 48.97 225 VAL A N 1
ATOM 1813 C CA . VAL A 1 225 ? -25.003 5.859 6.588 1.00 48.97 225 VAL A CA 1
ATOM 1814 C C . VAL A 1 225 ? -23.746 5.496 7.388 1.00 48.97 225 VAL A C 1
ATOM 1816 O O . VAL A 1 225 ? -23.733 4.550 8.171 1.00 48.97 225 VAL A O 1
ATOM 1819 N N . THR A 1 226 ? -22.683 6.236 7.075 1.00 52.56 226 THR A N 1
ATOM 1820 C CA . THR A 1 226 ? -21.493 6.692 7.832 1.00 52.56 226 THR A CA 1
ATOM 1821 C C . THR A 1 226 ? -20.993 6.012 9.122 1.00 52.56 226 THR A C 1
ATOM 1823 O O . THR A 1 226 ? -19.831 6.224 9.450 1.00 52.56 226 THR A O 1
ATOM 1826 N N . ASP A 1 227 ? -21.742 5.169 9.835 1.00 53.84 227 ASP A N 1
ATOM 1827 C CA . ASP A 1 227 ? -21.365 4.679 11.173 1.00 53.84 227 ASP A CA 1
ATOM 1828 C C . ASP A 1 227 ? -21.410 3.153 11.362 1.00 53.84 227 ASP A C 1
ATOM 1830 O O . ASP A 1 227 ? -21.061 2.660 12.447 1.00 53.84 227 ASP A O 1
ATOM 1834 N N . ASN A 1 228 ? -21.796 2.387 10.332 1.00 56.00 228 ASN A N 1
ATOM 1835 C CA . ASN A 1 228 ? -22.113 0.962 10.478 1.00 56.00 228 ASN A CA 1
ATOM 1836 C C . ASN A 1 228 ? -21.198 -0.027 9.733 1.00 56.00 228 ASN A C 1
ATOM 1838 O O . ASN A 1 228 ? -21.627 -1.106 9.331 1.00 56.00 228 ASN A O 1
ATOM 1842 N N . TYR A 1 229 ? -19.888 0.242 9.703 1.00 67.94 229 TYR A N 1
ATOM 1843 C CA . TYR A 1 229 ? -18.867 -0.782 9.403 1.00 67.94 229 TYR A CA 1
ATOM 1844 C C . TYR A 1 229 ? -18.803 -1.924 10.447 1.00 67.94 229 TYR A C 1
ATOM 1846 O O . TYR A 1 229 ? -17.949 -2.807 10.353 1.00 67.94 229 TYR A O 1
ATOM 1854 N N . GLN A 1 230 ? -19.726 -1.963 11.421 1.00 56.72 230 GLN A N 1
ATOM 1855 C CA . GLN A 1 230 ? -19.957 -3.135 12.275 1.00 56.72 230 GLN A CA 1
ATOM 1856 C C . GLN A 1 230 ? -20.220 -4.411 11.447 1.00 56.72 230 GLN A C 1
ATOM 1858 O O . GLN A 1 230 ? -19.907 -5.500 11.915 1.00 56.72 230 GLN A O 1
ATOM 1863 N N . GLY A 1 231 ? -20.699 -4.277 10.200 1.00 59.62 231 GLY A N 1
ATOM 1864 C CA . GLY A 1 231 ? -20.897 -5.370 9.240 1.00 59.62 231 GLY A CA 1
ATOM 1865 C C . GLY A 1 231 ? -19.687 -5.747 8.372 1.00 59.62 231 GLY A C 1
ATOM 1866 O O . GLY A 1 231 ? -19.840 -6.547 7.456 1.00 59.62 231 GLY A O 1
ATOM 1867 N N . ALA A 1 232 ? -18.476 -5.230 8.626 1.00 78.25 232 ALA A N 1
ATOM 1868 C CA . ALA A 1 232 ? -17.283 -5.576 7.833 1.00 78.25 232 ALA A CA 1
ATOM 1869 C C . ALA A 1 232 ? -16.800 -7.039 8.009 1.00 78.25 232 ALA A C 1
ATOM 1871 O O . ALA A 1 232 ? -15.653 -7.369 7.702 1.00 78.25 232 ALA A O 1
ATOM 1872 N N . THR A 1 233 ? -17.656 -7.930 8.517 1.00 86.12 233 THR A N 1
ATOM 1873 C CA . THR A 1 233 ? -17.467 -9.384 8.505 1.00 86.12 233 THR A CA 1
ATOM 1874 C C . THR A 1 233 ? -17.179 -9.890 7.099 1.00 86.12 233 THR A C 1
ATOM 1876 O O . THR A 1 233 ? -16.241 -10.662 6.945 1.00 86.12 233 THR A O 1
ATOM 1879 N N . GLY A 1 234 ? -17.865 -9.369 6.074 1.00 89.06 234 GLY A N 1
ATOM 1880 C CA . GLY A 1 234 ? -17.628 -9.760 4.680 1.00 89.06 234 GLY A CA 1
ATOM 1881 C C . GLY A 1 234 ? -16.192 -9.501 4.206 1.00 89.06 234 GLY A C 1
ATOM 1882 O O . GLY A 1 234 ? -15.557 -10.394 3.653 1.00 89.06 234 GLY A O 1
ATOM 1883 N N . PHE A 1 235 ? -15.629 -8.318 4.487 1.00 91.50 235 PHE A N 1
ATOM 1884 C CA . PHE A 1 235 ? -14.228 -8.028 4.152 1.00 91.50 235 PHE A CA 1
ATOM 1885 C C . PHE A 1 235 ? -13.245 -8.898 4.947 1.00 91.50 235 PHE A C 1
ATOM 1887 O O . PHE A 1 235 ? -12.259 -9.371 4.392 1.00 91.50 235 PHE A O 1
ATOM 1894 N N . ARG A 1 236 ? -13.509 -9.151 6.238 1.00 93.44 236 ARG A N 1
ATOM 1895 C CA . ARG A 1 236 ? -12.652 -10.018 7.070 1.00 93.44 236 ARG A CA 1
ATOM 1896 C C . ARG A 1 236 ? -12.699 -11.478 6.625 1.00 93.44 236 ARG A C 1
ATOM 1898 O O . ARG A 1 236 ? -11.686 -12.168 6.668 1.00 93.44 236 ARG A O 1
ATOM 1905 N N . GLU A 1 237 ? -13.862 -11.969 6.215 1.00 92.56 237 GLU A N 1
ATOM 1906 C CA . GLU A 1 237 ? -14.035 -13.304 5.636 1.00 92.56 237 GLU A CA 1
ATOM 1907 C C . GLU A 1 237 ? -13.298 -13.425 4.308 1.00 92.56 237 GLU A C 1
ATOM 1909 O O . GLU A 1 237 ? -12.475 -14.328 4.175 1.00 92.56 237 GLU A O 1
ATOM 1914 N N . ALA A 1 238 ? -13.497 -12.469 3.396 1.00 92.12 238 ALA A N 1
ATOM 1915 C CA . ALA A 1 238 ? -12.760 -12.402 2.139 1.00 92.12 238 ALA A CA 1
ATOM 1916 C C . ALA A 1 238 ? -11.246 -12.380 2.380 1.00 92.12 238 ALA A C 1
ATOM 1918 O O . ALA A 1 238 ? -10.508 -13.161 1.788 1.00 92.12 238 ALA A O 1
ATOM 1919 N N . PHE A 1 239 ? -10.775 -11.544 3.307 1.00 93.75 239 PHE A N 1
ATOM 1920 C CA . PHE A 1 239 ? -9.360 -11.463 3.648 1.00 93.75 239 PHE A CA 1
ATOM 1921 C C . PHE A 1 239 ? -8.810 -12.787 4.192 1.00 93.75 239 PHE A C 1
ATOM 1923 O O . PHE A 1 239 ? -7.779 -13.252 3.717 1.00 93.75 239 PHE A O 1
ATOM 1930 N N . ARG A 1 240 ? -9.509 -13.445 5.128 1.00 93.81 240 ARG A N 1
ATOM 1931 C CA . ARG A 1 240 ? -9.107 -14.768 5.647 1.00 93.81 240 ARG A CA 1
ATOM 1932 C C . ARG A 1 240 ? -9.067 -15.833 4.554 1.00 93.81 240 ARG A C 1
ATOM 1934 O O . ARG A 1 240 ? -8.164 -16.669 4.549 1.00 93.81 240 ARG A O 1
ATOM 1941 N N . GLU A 1 241 ? -10.019 -15.796 3.633 1.00 92.31 241 GLU A N 1
ATOM 1942 C CA . GLU A 1 241 ? -10.044 -16.699 2.491 1.00 92.31 241 GLU A CA 1
ATOM 1943 C C . GLU A 1 241 ? -8.859 -16.454 1.557 1.00 92.31 241 GLU A C 1
ATOM 1945 O O . GLU A 1 241 ? -8.171 -17.404 1.211 1.00 92.31 241 GLU A O 1
ATOM 1950 N N . ILE A 1 242 ? -8.532 -15.197 1.251 1.00 90.81 242 ILE A N 1
ATOM 1951 C CA . ILE A 1 242 ? -7.351 -14.829 0.456 1.00 90.81 242 ILE A CA 1
ATOM 1952 C C . ILE A 1 242 ? -6.050 -15.273 1.132 1.00 90.81 242 ILE A C 1
ATOM 1954 O O . ILE A 1 242 ? -5.123 -15.707 0.452 1.00 90.81 242 ILE A O 1
ATOM 1958 N N . LEU A 1 243 ? -5.956 -15.180 2.463 1.00 90.50 243 LEU A N 1
ATOM 1959 C CA . LEU A 1 243 ? -4.790 -15.679 3.197 1.00 90.50 243 LEU A CA 1
ATOM 1960 C C . LEU A 1 243 ? -4.663 -17.211 3.121 1.00 90.50 243 LEU A C 1
ATOM 1962 O O . LEU A 1 243 ? -3.546 -17.720 3.195 1.00 90.50 243 LEU A O 1
ATOM 1966 N N . THR A 1 244 ? -5.783 -17.927 2.980 1.00 91.56 244 THR A N 1
ATOM 1967 C CA . THR A 1 244 ? -5.839 -19.398 2.977 1.00 91.56 244 THR A CA 1
ATOM 1968 C C . THR A 1 244 ? -5.674 -19.978 1.573 1.00 91.56 244 THR A C 1
ATOM 1970 O O . THR A 1 244 ? -4.850 -20.864 1.363 1.00 91.56 244 THR A O 1
ATOM 1973 N N . ASP A 1 245 ? -6.448 -19.475 0.614 1.00 90.19 245 ASP A N 1
ATOM 1974 C CA . ASP A 1 245 ? -6.475 -19.901 -0.781 1.00 90.19 245 ASP A CA 1
ATOM 1975 C C . ASP A 1 245 ? -6.673 -18.683 -1.707 1.00 90.19 245 ASP A C 1
ATOM 1977 O O . ASP A 1 245 ? -7.784 -18.406 -2.180 1.00 90.19 245 ASP A O 1
ATOM 1981 N N . PRO A 1 246 ? -5.592 -17.928 -1.990 1.00 87.81 246 PRO A N 1
ATOM 1982 C CA . PRO A 1 246 ? -5.674 -16.771 -2.871 1.00 87.81 246 PRO A CA 1
ATOM 1983 C C . PRO A 1 246 ? -6.160 -17.140 -4.274 1.00 87.81 246 PRO A C 1
ATOM 1985 O O . PRO A 1 246 ? -6.806 -16.316 -4.915 1.00 87.81 246 PRO A O 1
ATOM 1988 N N . GLN A 1 247 ? -5.852 -18.344 -4.770 1.00 86.25 247 GLN A N 1
ATOM 1989 C CA . GLN A 1 247 ? -6.236 -18.775 -6.114 1.00 86.25 247 GLN A CA 1
ATOM 1990 C C . GLN A 1 247 ? -7.715 -19.171 -6.169 1.00 86.25 247 GLN A C 1
ATOM 1992 O O . GLN A 1 247 ? -8.412 -18.780 -7.103 1.00 86.25 247 GLN A O 1
ATOM 1997 N N . GLY A 1 248 ? -8.210 -19.891 -5.161 1.00 90.12 248 GLY A N 1
ATOM 1998 C CA . GLY A 1 248 ? -9.627 -20.212 -5.015 1.00 90.12 248 GLY A CA 1
ATOM 1999 C C . GLY A 1 248 ? -10.486 -18.961 -4.891 1.00 90.12 248 GLY A C 1
ATOM 2000 O O . GLY A 1 248 ? -11.467 -18.836 -5.622 1.00 90.12 248 GLY A O 1
ATOM 2001 N N . TYR A 1 249 ? -10.068 -17.988 -4.069 1.00 88.56 249 TYR A N 1
ATOM 2002 C CA . TYR A 1 249 ? -10.734 -16.683 -4.015 1.00 88.56 249 TYR A CA 1
ATOM 2003 C C . TYR A 1 249 ? -10.702 -15.983 -5.381 1.00 88.56 249 TYR A C 1
ATOM 2005 O O . TYR A 1 249 ? -11.703 -15.400 -5.796 1.00 88.56 249 TYR A O 1
ATOM 2013 N N . GLN A 1 250 ? -9.579 -16.085 -6.110 1.00 85.44 250 GLN A N 1
ATOM 2014 C CA . GLN A 1 250 ? -9.436 -15.447 -7.418 1.00 85.44 250 GLN A CA 1
ATOM 2015 C C . GLN A 1 250 ? -10.413 -15.995 -8.471 1.00 85.44 250 GLN A C 1
ATOM 2017 O O . GLN A 1 250 ? -10.837 -15.269 -9.367 1.00 85.44 250 GLN A O 1
ATOM 2022 N N . ASN A 1 251 ? -10.751 -17.279 -8.363 1.00 88.62 251 ASN A N 1
ATOM 2023 C CA . ASN A 1 251 ? -11.568 -18.007 -9.329 1.00 88.62 251 ASN A CA 1
ATOM 2024 C C . ASN A 1 251 ? -13.078 -17.923 -9.054 1.00 88.62 251 ASN A C 1
ATOM 2026 O O . ASN A 1 251 ? -13.851 -18.591 -9.738 1.00 88.62 251 ASN A O 1
ATOM 2030 N N . LYS A 1 252 ? -13.515 -17.153 -8.053 1.00 89.75 252 LYS A N 1
ATOM 2031 C CA . LYS A 1 252 ? -14.939 -16.981 -7.753 1.00 89.75 252 LYS A CA 1
ATOM 2032 C C . LYS A 1 252 ? -15.640 -16.134 -8.811 1.00 89.75 252 LYS A C 1
ATOM 2034 O O . LYS A 1 252 ? -15.159 -15.064 -9.173 1.00 89.75 252 LYS A O 1
ATOM 2039 N N . ASP A 1 253 ? -16.827 -16.572 -9.229 1.00 86.44 253 ASP A N 1
ATOM 2040 C CA . ASP A 1 253 ? -17.626 -15.918 -10.279 1.00 86.44 253 ASP A CA 1
ATOM 2041 C C . ASP A 1 253 ? -18.005 -14.459 -9.961 1.00 86.44 253 ASP A C 1
ATOM 2043 O O . ASP A 1 253 ? -18.276 -13.663 -10.862 1.00 86.44 253 ASP A O 1
ATOM 2047 N N . ASP A 1 254 ? -18.057 -14.088 -8.681 1.00 82.25 254 ASP A N 1
ATOM 2048 C CA . ASP A 1 254 ? -18.441 -12.755 -8.220 1.00 82.25 254 ASP A CA 1
ATOM 2049 C C . ASP A 1 254 ? -17.254 -11.829 -7.908 1.00 82.25 254 ASP A C 1
ATOM 2051 O O . ASP A 1 254 ? -17.469 -10.654 -7.570 1.00 82.25 254 ASP A O 1
ATOM 2055 N N . VAL A 1 255 ? -16.019 -12.312 -8.092 1.00 81.75 255 VAL A N 1
ATOM 2056 C CA . VAL A 1 255 ? -14.796 -11.526 -7.932 1.00 81.75 255 VAL A CA 1
ATOM 2057 C C . VAL A 1 255 ? -14.213 -11.189 -9.301 1.00 81.75 255 VAL A C 1
ATOM 2059 O O . VAL A 1 255 ? -13.786 -12.048 -10.066 1.00 81.75 255 VAL A O 1
ATOM 2062 N N . THR A 1 256 ? -14.161 -9.898 -9.620 1.00 73.88 256 THR A N 1
ATOM 2063 C CA . THR A 1 256 ? -13.486 -9.408 -10.825 1.00 73.88 256 THR A CA 1
ATOM 2064 C C . THR A 1 256 ? -12.079 -8.954 -10.479 1.00 73.88 256 THR A C 1
ATOM 2066 O O . THR A 1 256 ? -11.890 -8.060 -9.667 1.00 73.88 256 THR A O 1
ATOM 2069 N N . PHE A 1 257 ? -11.068 -9.526 -11.125 1.00 71.38 257 PHE A N 1
ATOM 2070 C CA . PHE A 1 257 ? -9.701 -9.028 -10.997 1.00 71.38 257 PHE A CA 1
ATOM 2071 C C . PHE A 1 257 ? -9.369 -8.100 -12.147 1.00 71.38 257 PHE A C 1
ATOM 2073 O O . PHE A 1 257 ? -9.363 -8.513 -13.303 1.00 71.38 257 PHE A O 1
ATOM 2080 N N . ARG A 1 258 ? -9.035 -6.849 -11.821 1.00 71.12 258 ARG A N 1
ATOM 2081 C CA . ARG A 1 258 ? -8.471 -5.916 -12.806 1.00 71.12 258 ARG A CA 1
ATOM 2082 C C . ARG A 1 258 ? -7.060 -6.318 -13.218 1.00 71.12 258 ARG A C 1
ATOM 2084 O O . ARG A 1 258 ? -6.700 -6.184 -14.382 1.00 71.12 258 ARG A O 1
ATOM 2091 N N . ARG A 1 259 ? -6.272 -6.837 -12.271 1.00 72.31 259 ARG A N 1
ATOM 2092 C CA . ARG A 1 259 ? -4.931 -7.381 -12.509 1.00 72.31 259 ARG A CA 1
ATOM 2093 C C . ARG A 1 259 ? -4.813 -8.745 -11.820 1.00 72.31 259 ARG A C 1
ATOM 2095 O O . ARG A 1 259 ? -5.054 -8.821 -10.616 1.00 72.31 259 ARG A O 1
ATOM 2102 N N . PRO A 1 260 ? -4.457 -9.824 -12.538 1.00 64.00 260 PRO A N 1
ATOM 2103 C CA . PRO A 1 260 ? -4.211 -11.119 -11.913 1.00 64.00 260 PRO A CA 1
ATOM 2104 C C . PRO A 1 260 ? -2.992 -11.024 -10.983 1.00 64.00 260 PRO A C 1
ATOM 2106 O O . PRO A 1 260 ? -1.897 -10.707 -11.445 1.00 64.00 260 PRO A O 1
ATOM 2109 N N . TYR A 1 261 ? -3.146 -11.330 -9.693 1.00 67.75 261 TYR A N 1
ATOM 2110 C CA . TYR A 1 261 ? -2.022 -11.361 -8.740 1.00 67.75 261 TYR A CA 1
ATOM 2111 C C . TYR A 1 261 ? -1.328 -12.728 -8.651 1.00 67.75 261 TYR A C 1
ATOM 2113 O O . TYR A 1 261 ? -0.338 -12.877 -7.935 1.00 67.75 261 TYR A O 1
ATOM 2121 N N . ALA A 1 262 ? -1.821 -13.741 -9.375 1.00 52.84 262 ALA A N 1
ATOM 2122 C CA . ALA A 1 262 ? -1.333 -15.122 -9.303 1.00 52.84 262 ALA A CA 1
ATOM 2123 C C . ALA A 1 262 ? 0.190 -15.265 -9.511 1.00 52.84 262 ALA A C 1
ATOM 2125 O O . ALA A 1 262 ? 0.799 -16.202 -8.996 1.00 52.84 262 ALA A O 1
ATOM 2126 N N . TYR A 1 263 ? 0.831 -14.328 -10.217 1.00 50.88 263 TYR A N 1
ATOM 2127 C CA . TYR A 1 263 ? 2.278 -14.361 -10.437 1.00 50.88 263 TYR A CA 1
ATOM 2128 C C . TYR A 1 263 ? 3.108 -13.869 -9.238 1.00 50.88 263 TYR A C 1
ATOM 2130 O O . TYR A 1 263 ? 4.236 -14.329 -9.081 1.00 50.88 263 TYR A O 1
ATOM 2138 N N . SER A 1 264 ? 2.577 -12.988 -8.379 1.00 56.88 264 SER A N 1
ATOM 2139 C CA . SER A 1 264 ? 3.307 -12.427 -7.225 1.00 56.88 264 SER A CA 1
ATOM 2140 C C . SER A 1 264 ? 3.031 -13.146 -5.902 1.00 56.88 264 SER A C 1
ATOM 2142 O O . SER A 1 264 ? 3.787 -12.985 -4.949 1.00 56.88 264 SER A O 1
ATOM 2144 N N . LEU A 1 265 ? 1.982 -13.970 -5.843 1.00 66.50 265 LEU A N 1
ATOM 2145 C CA . LEU A 1 265 ? 1.538 -14.662 -4.629 1.00 66.50 265 LEU A CA 1
ATOM 2146 C C . LEU A 1 265 ? 1.516 -16.183 -4.777 1.00 66.50 265 LEU A C 1
ATOM 2148 O O . LEU A 1 265 ? 0.719 -16.852 -4.128 1.00 66.50 265 LEU A O 1
ATOM 2152 N N . LYS A 1 266 ? 2.383 -16.757 -5.619 1.00 62.19 266 LYS A N 1
ATOM 2153 C CA . LYS A 1 266 ? 2.427 -18.212 -5.860 1.00 62.19 266 LYS A CA 1
ATOM 2154 C C . LYS A 1 266 ? 2.530 -19.042 -4.567 1.00 62.19 266 LYS A C 1
ATOM 2156 O O . LYS A 1 266 ? 2.058 -20.171 -4.525 1.00 62.19 266 LYS A O 1
ATOM 2161 N N . ASN A 1 267 ? 3.113 -18.461 -3.521 1.00 73.19 267 ASN A N 1
ATOM 2162 C CA . ASN A 1 267 ? 3.292 -19.077 -2.208 1.00 73.19 267 ASN A CA 1
ATOM 2163 C C . ASN A 1 267 ? 2.262 -18.582 -1.158 1.00 73.19 267 ASN A C 1
ATOM 2165 O O . ASN A 1 267 ? 2.382 -18.884 0.025 1.00 73.19 267 ASN A O 1
ATOM 2169 N N . GLY A 1 268 ? 1.254 -17.808 -1.568 1.00 80.69 268 GLY A N 1
ATOM 2170 C CA . GLY A 1 268 ? 0.244 -17.192 -0.703 1.00 80.69 268 GLY A CA 1
ATOM 2171 C C . GLY A 1 268 ? 0.642 -15.821 -0.145 1.00 80.69 268 GLY A C 1
ATOM 2172 O O . GLY A 1 268 ? 1.821 -15.484 -0.066 1.00 80.69 268 GLY A O 1
ATOM 2173 N N . VAL A 1 269 ? -0.351 -15.028 0.278 1.00 82.88 269 VAL A N 1
ATOM 2174 C CA . VAL A 1 269 ? -0.153 -13.673 0.846 1.00 82.88 269 VAL A CA 1
ATOM 2175 C C . VAL A 1 269 ? 0.728 -13.684 2.093 1.00 82.88 269 VAL A C 1
ATOM 2177 O O . VAL A 1 269 ? 1.563 -12.805 2.271 1.00 82.88 269 VAL A O 1
ATOM 2180 N N . ALA A 1 270 ? 0.603 -14.706 2.940 1.00 81.56 270 ALA A N 1
ATOM 2181 C CA . ALA A 1 270 ? 1.399 -14.800 4.162 1.00 81.56 270 ALA A CA 1
ATOM 2182 C C . ALA A 1 270 ? 2.911 -14.917 3.903 1.00 81.56 270 ALA A C 1
ATOM 2184 O O . ALA A 1 270 ? 3.705 -14.528 4.751 1.00 81.56 270 ALA A O 1
ATOM 2185 N N . THR A 1 271 ? 3.313 -15.426 2.736 1.00 84.31 271 THR A N 1
ATOM 2186 C CA . THR A 1 271 ? 4.729 -15.599 2.367 1.00 84.31 271 THR A CA 1
ATOM 2187 C C . THR A 1 271 ? 5.261 -14.469 1.488 1.00 84.31 271 THR A C 1
ATOM 2189 O O . THR A 1 271 ? 6.423 -14.489 1.091 1.00 84.31 271 THR A O 1
ATOM 2192 N N . SER A 1 272 ? 4.415 -13.496 1.136 1.00 85.38 272 SER A N 1
ATOM 2193 C CA . SER A 1 272 ? 4.811 -12.403 0.255 1.00 85.38 272 SER A CA 1
ATOM 2194 C C . SER A 1 272 ? 5.399 -11.208 1.004 1.00 85.38 272 SER A C 1
ATOM 2196 O O . SER A 1 272 ? 5.786 -10.245 0.351 1.00 85.38 272 SER A O 1
ATOM 2198 N N . GLY A 1 273 ? 5.412 -11.228 2.340 1.00 88.69 273 GLY A N 1
ATOM 2199 C CA . GLY A 1 273 ? 5.814 -10.098 3.189 1.00 88.69 273 GLY A CA 1
ATOM 2200 C C . GLY A 1 273 ? 4.773 -8.977 3.307 1.00 88.69 273 GLY A C 1
ATOM 2201 O O . GLY A 1 273 ? 5.037 -7.942 3.921 1.00 88.69 273 GLY A O 1
ATOM 2202 N N . LEU A 1 274 ? 3.572 -9.167 2.746 1.00 92.12 274 LEU A N 1
ATOM 2203 C CA . LEU A 1 274 ? 2.449 -8.254 2.970 1.00 92.12 274 LEU A CA 1
ATOM 2204 C C . LEU A 1 274 ? 1.903 -8.450 4.387 1.00 92.12 274 LEU A C 1
ATOM 2206 O O . LEU A 1 274 ? 1.874 -9.568 4.902 1.00 92.12 274 LEU A O 1
ATOM 2210 N N . LEU A 1 275 ? 1.438 -7.371 5.016 1.00 93.69 275 LEU A N 1
ATOM 2211 C CA . LEU A 1 275 ? 0.894 -7.457 6.369 1.00 93.69 275 LEU A CA 1
ATOM 2212 C C . LEU A 1 275 ? -0.429 -8.233 6.380 1.00 93.69 275 LEU A C 1
ATOM 2214 O O . LEU A 1 275 ? -1.338 -7.960 5.600 1.00 93.69 275 LEU A O 1
ATOM 2218 N N . THR A 1 276 ? -0.520 -9.212 7.284 1.00 94.88 276 THR A N 1
ATOM 2219 C CA . THR A 1 276 ? -1.645 -10.160 7.388 1.00 94.88 276 THR A CA 1
ATOM 2220 C C . THR A 1 276 ? -2.521 -9.945 8.620 1.00 94.88 276 THR A C 1
ATOM 2222 O O . THR A 1 276 ? -3.544 -10.601 8.786 1.00 94.88 276 THR A O 1
ATOM 2225 N N . ASN A 1 277 ? -2.141 -9.029 9.511 1.00 95.19 277 ASN A N 1
ATOM 2226 C CA . ASN A 1 277 ? -2.883 -8.723 10.736 1.00 95.19 277 ASN A CA 1
ATOM 2227 C C . ASN A 1 277 ? -3.932 -7.608 10.554 1.00 95.19 277 ASN A C 1
ATOM 2229 O O . ASN A 1 277 ? -4.757 -7.386 11.444 1.00 95.19 277 ASN A O 1
ATOM 2233 N N . PHE A 1 278 ? -3.934 -6.928 9.410 1.00 95.25 278 PHE A N 1
ATOM 2234 C CA . PHE A 1 278 ? -4.956 -5.969 8.996 1.00 95.25 278 PHE A CA 1
ATOM 2235 C C . PHE A 1 278 ? -4.996 -5.879 7.466 1.00 95.25 278 PHE A C 1
ATOM 2237 O O . PHE A 1 278 ? -4.107 -6.380 6.781 1.00 95.25 278 PHE A O 1
ATOM 2244 N N . PHE A 1 279 ? -6.009 -5.199 6.945 1.00 96.06 279 PHE A N 1
ATOM 2245 C CA . PHE A 1 279 ? -6.117 -4.842 5.533 1.00 96.06 279 PHE A CA 1
ATOM 2246 C C . PHE A 1 279 ? -6.701 -3.437 5.387 1.00 96.06 279 PHE A C 1
ATOM 2248 O O . PHE A 1 279 ? -7.255 -2.875 6.336 1.00 96.06 279 PHE A O 1
ATOM 2255 N N . LEU A 1 280 ? -6.561 -2.865 4.198 1.00 96.25 280 LEU A N 1
ATOM 2256 C CA . LEU A 1 280 ? -7.085 -1.550 3.857 1.00 96.25 280 LEU A CA 1
ATOM 2257 C C . LEU A 1 280 ? -8.384 -1.676 3.055 1.00 96.25 280 LEU A C 1
ATOM 2259 O O . LEU A 1 280 ? -8.602 -2.675 2.372 1.00 96.25 280 LEU A O 1
ATOM 2263 N N . VAL A 1 281 ? -9.247 -0.667 3.132 1.00 94.31 281 VAL A N 1
ATOM 2264 C CA . VAL A 1 281 ? -10.429 -0.538 2.271 1.00 94.31 281 VAL A CA 1
ATOM 2265 C C . VAL A 1 281 ? -10.445 0.866 1.689 1.00 94.31 281 VAL A C 1
ATOM 2267 O O . VAL A 1 281 ? -10.481 1.855 2.426 1.00 94.31 281 VAL A O 1
ATOM 2270 N N . THR A 1 282 ? -10.427 0.952 0.363 1.00 93.25 282 THR A N 1
ATOM 2271 C CA . THR A 1 282 ? -10.644 2.202 -0.355 1.00 93.25 282 THR A CA 1
ATOM 2272 C C . THR A 1 282 ? -12.136 2.372 -0.604 1.00 93.25 282 THR A C 1
ATOM 2274 O O . THR A 1 282 ? -12.731 1.661 -1.415 1.00 93.25 282 THR A O 1
ATOM 2277 N N . ASP A 1 283 ? -12.730 3.322 0.115 1.00 90.75 283 ASP A N 1
ATOM 2278 C CA . ASP A 1 283 ? -14.129 3.714 -0.008 1.00 90.75 283 ASP A CA 1
ATOM 2279 C C . ASP A 1 283 ? -14.284 5.031 -0.789 1.00 90.75 283 ASP A C 1
ATOM 2281 O O . ASP A 1 283 ? -13.313 5.652 -1.242 1.00 90.75 283 ASP A O 1
ATOM 2285 N N . ARG A 1 284 ? -15.531 5.491 -0.929 1.00 88.50 284 ARG A N 1
ATOM 2286 C CA . ARG A 1 284 ? -15.836 6.775 -1.569 1.00 88.50 284 ARG A CA 1
ATOM 2287 C C . ARG A 1 284 ? -15.168 7.964 -0.875 1.00 88.50 284 ARG A C 1
ATOM 2289 O O . ARG A 1 284 ? -14.826 8.930 -1.552 1.00 88.50 284 ARG A O 1
ATOM 2296 N N . THR A 1 285 ? -14.975 7.916 0.442 1.00 88.50 285 THR A N 1
ATOM 2297 C CA . THR A 1 285 ? -14.305 8.983 1.201 1.00 88.50 285 THR A CA 1
ATOM 2298 C C . THR A 1 285 ? -12.831 9.072 0.820 1.00 88.50 285 THR A C 1
ATOM 2300 O O . THR A 1 285 ? -12.358 10.147 0.451 1.00 88.50 285 THR A O 1
ATOM 2303 N N . CYS A 1 286 ? -12.130 7.935 0.826 1.00 90.25 286 CYS A N 1
ATOM 2304 C CA . CYS A 1 286 ? -10.742 7.824 0.390 1.00 90.25 286 CYS A CA 1
ATOM 2305 C C . CYS A 1 286 ? -10.584 8.310 -1.054 1.00 90.25 286 CYS A C 1
ATOM 2307 O O . CYS A 1 286 ? -9.754 9.179 -1.339 1.00 90.25 286 CYS A O 1
ATOM 2309 N N . MET A 1 287 ? -11.454 7.841 -1.950 1.00 90.69 287 MET A N 1
ATOM 2310 C CA . MET A 1 287 ? -11.486 8.289 -3.338 1.00 90.69 287 MET A CA 1
ATOM 2311 C C . MET A 1 287 ? -11.679 9.804 -3.444 1.00 90.69 287 MET A C 1
ATOM 2313 O O . MET A 1 287 ? -10.877 10.463 -4.098 1.00 90.69 287 MET A O 1
ATOM 2317 N N . ASN A 1 288 ? -12.715 10.368 -2.814 1.00 88.44 288 ASN A N 1
ATOM 2318 C CA . ASN A 1 288 ? -12.990 11.805 -2.869 1.00 88.44 288 ASN A CA 1
ATOM 2319 C C . ASN A 1 288 ? -11.793 12.616 -2.357 1.00 88.44 288 ASN A C 1
ATOM 2321 O O . ASN A 1 288 ? -11.452 13.624 -2.959 1.00 88.44 288 ASN A O 1
ATOM 2325 N N . SER A 1 289 ? -11.129 12.158 -1.291 1.00 85.88 289 SER A N 1
ATOM 2326 C CA . SER A 1 289 ? -9.936 12.828 -0.757 1.00 85.88 289 SER A CA 1
ATOM 2327 C C . SER A 1 289 ? -8.719 12.748 -1.687 1.00 85.88 289 SER A C 1
ATOM 2329 O O . SER A 1 289 ? -7.865 13.628 -1.656 1.00 85.88 289 SER A O 1
ATOM 2331 N N . THR A 1 290 ? -8.646 11.719 -2.537 1.00 87.19 290 THR A N 1
ATOM 2332 C CA . THR A 1 290 ? -7.500 11.477 -3.427 1.00 87.19 290 THR A CA 1
ATOM 2333 C C . THR A 1 290 ? -7.707 12.072 -4.821 1.00 87.19 290 THR A C 1
ATOM 2335 O O . THR A 1 290 ? -6.745 12.495 -5.460 1.00 87.19 290 THR A O 1
ATOM 2338 N N . LEU A 1 291 ? -8.948 12.102 -5.316 1.00 88.19 291 LEU A N 1
ATOM 2339 C CA . LEU A 1 291 ? -9.303 12.508 -6.681 1.00 88.19 291 LEU A CA 1
ATOM 2340 C C . LEU A 1 291 ? -9.798 13.953 -6.808 1.00 88.19 291 LEU A C 1
ATOM 2342 O O . LEU A 1 291 ? -10.136 14.357 -7.916 1.00 88.19 291 LEU A O 1
ATOM 2346 N N . THR A 1 292 ? -9.859 14.737 -5.732 1.00 80.75 292 THR A N 1
ATOM 2347 C CA . THR A 1 292 ? -10.297 16.141 -5.792 1.00 80.75 292 THR A CA 1
ATOM 2348 C C . THR A 1 292 ? -9.531 16.935 -6.863 1.00 80.75 292 THR A C 1
ATOM 2350 O O . THR A 1 292 ? -8.313 16.805 -7.000 1.00 80.75 292 THR A O 1
ATOM 2353 N N . ASP A 1 293 ? -10.273 17.746 -7.634 1.00 60.19 293 ASP A N 1
ATOM 2354 C CA . ASP A 1 293 ? -9.803 18.508 -8.813 1.00 60.19 293 ASP A CA 1
ATOM 2355 C C . ASP A 1 293 ? -8.861 19.681 -8.472 1.00 60.19 293 ASP A C 1
ATOM 2357 O O . ASP A 1 293 ? -8.330 20.347 -9.362 1.00 60.19 293 ASP A O 1
ATOM 2361 N N . ALA A 1 294 ? -8.636 19.955 -7.185 1.00 56.81 294 ALA A N 1
ATOM 2362 C CA . ALA A 1 294 ? -7.672 20.958 -6.757 1.00 56.81 294 ALA A CA 1
ATOM 2363 C C . ALA A 1 294 ? -6.238 20.448 -6.977 1.00 56.81 294 ALA A C 1
ATOM 2365 O O . ALA A 1 294 ? -5.949 19.264 -6.808 1.00 56.81 294 ALA A O 1
ATOM 2366 N N . HIS A 1 295 ? -5.344 21.359 -7.366 1.00 59.12 295 HIS A N 1
ATOM 2367 C CA . HIS A 1 295 ? -3.915 21.113 -7.554 1.00 59.12 295 HIS A CA 1
ATOM 2368 C C . HIS A 1 295 ? -3.366 20.322 -6.360 1.00 59.12 295 HIS A C 1
ATOM 2370 O O . HIS A 1 295 ? -3.347 20.880 -5.274 1.00 59.12 295 HIS A O 1
ATOM 2376 N N . PHE A 1 296 ? -2.980 19.055 -6.579 1.00 59.84 296 PHE A N 1
ATOM 2377 C CA . PHE A 1 296 ? -2.469 18.092 -5.588 1.00 59.84 296 PHE A CA 1
ATOM 2378 C C . PHE A 1 296 ? -3.146 18.186 -4.208 1.00 59.84 296 PHE A C 1
ATOM 2380 O O . PHE A 1 296 ? -2.769 19.052 -3.418 1.00 59.84 296 PHE A O 1
ATOM 2387 N N . PRO A 1 297 ? -4.088 17.282 -3.862 1.00 61.44 297 PRO A N 1
ATOM 2388 C CA . PRO A 1 297 ? -4.697 17.300 -2.537 1.00 61.44 297 PRO A CA 1
ATOM 2389 C C . PRO A 1 297 ? -3.590 17.339 -1.484 1.00 61.44 297 PRO A C 1
ATOM 2391 O O . PRO A 1 297 ? -2.592 16.618 -1.608 1.00 61.44 297 PRO A O 1
ATOM 2394 N N . LEU A 1 298 ? -3.734 18.218 -0.490 1.00 67.25 298 LEU A N 1
ATOM 2395 C CA . LEU A 1 298 ? -2.785 18.273 0.610 1.00 67.25 298 LEU A CA 1
ATOM 2396 C C . LEU A 1 298 ? -2.703 16.863 1.195 1.00 67.25 298 LEU A C 1
ATOM 2398 O O . LEU A 1 298 ? -3.728 16.250 1.497 1.00 67.25 298 LEU A O 1
ATOM 2402 N N . TYR A 1 299 ? -1.483 16.338 1.324 1.00 71.38 299 TYR A N 1
ATOM 2403 C CA . TYR A 1 299 ? -1.243 14.984 1.831 1.00 71.38 299 TYR A CA 1
ATOM 2404 C C . TYR A 1 299 ? -1.932 14.732 3.186 1.00 71.38 299 TYR A C 1
ATOM 2406 O O . TYR A 1 299 ? -2.234 13.590 3.523 1.00 71.38 299 TYR A O 1
ATOM 2414 N N . ASP A 1 300 ? -2.230 15.808 3.920 1.00 70.50 300 ASP A N 1
ATOM 2415 C CA . ASP A 1 300 ? -2.929 15.808 5.200 1.00 70.50 300 ASP A CA 1
ATOM 2416 C C . ASP A 1 300 ? -4.400 15.363 5.145 1.00 70.50 300 ASP A C 1
ATOM 2418 O O . ASP A 1 300 ? -4.930 14.861 6.144 1.00 70.50 300 ASP A O 1
ATOM 2422 N N . ASP A 1 301 ? -5.053 15.506 3.991 1.00 76.94 301 ASP A N 1
ATOM 2423 C CA . ASP A 1 301 ? -6.486 15.244 3.837 1.00 76.94 301 ASP A CA 1
ATOM 2424 C C . ASP A 1 301 ? -6.786 13.832 3.323 1.00 76.94 301 ASP A C 1
ATOM 2426 O O . ASP A 1 301 ? -7.917 13.353 3.443 1.00 76.94 301 ASP A O 1
ATOM 2430 N N . MET A 1 302 ? -5.782 13.135 2.783 1.00 86.31 302 MET A N 1
ATOM 2431 C CA . MET A 1 302 ? -5.966 11.804 2.215 1.00 86.31 302 MET A CA 1
ATOM 2432 C C . MET A 1 302 ? -6.026 10.739 3.308 1.00 86.31 302 MET A C 1
ATOM 2434 O O . MET A 1 302 ? -5.091 10.573 4.096 1.00 86.31 302 MET A O 1
ATOM 2438 N N . ARG A 1 303 ? -7.120 9.972 3.342 1.00 88.62 303 ARG A N 1
ATOM 2439 C CA . ARG A 1 303 ? -7.355 8.946 4.368 1.00 88.62 303 ARG A CA 1
ATOM 2440 C C . ARG A 1 303 ? -7.862 7.654 3.761 1.00 88.62 303 ARG A C 1
ATOM 2442 O O . ARG A 1 303 ? -8.569 7.670 2.762 1.00 88.62 303 ARG A O 1
ATOM 2449 N N . ILE A 1 304 ? -7.543 6.543 4.408 1.00 92.75 304 ILE A N 1
ATOM 2450 C CA . ILE A 1 304 ? -8.030 5.210 4.062 1.00 92.75 304 ILE A CA 1
ATOM 2451 C C . ILE A 1 304 ? -8.513 4.488 5.319 1.00 92.75 304 ILE A C 1
ATOM 2453 O O . ILE A 1 304 ? -8.057 4.779 6.428 1.00 92.75 304 ILE A O 1
ATOM 2457 N N . LEU A 1 305 ? -9.428 3.537 5.163 1.00 93.56 305 LEU A N 1
ATOM 2458 C CA . LEU A 1 305 ? -9.846 2.677 6.264 1.00 93.56 305 LEU A CA 1
ATOM 2459 C C . LEU A 1 305 ? -8.847 1.536 6.443 1.00 93.56 305 LEU A C 1
ATOM 2461 O O . LEU A 1 305 ? -8.517 0.853 5.478 1.00 93.56 305 LEU A O 1
ATOM 2465 N N . ALA A 1 306 ? -8.417 1.294 7.680 1.00 95.44 306 ALA A N 1
ATOM 2466 C CA . ALA A 1 306 ? -7.630 0.129 8.067 1.00 95.44 306 ALA A CA 1
ATOM 2467 C C . ALA A 1 306 ? -8.432 -0.751 9.034 1.00 95.44 306 ALA A C 1
ATOM 2469 O O . ALA A 1 306 ? -8.835 -0.299 10.109 1.00 95.44 306 ALA A O 1
ATOM 2470 N N . PHE A 1 307 ? -8.649 -2.011 8.661 1.00 95.81 307 PHE A N 1
ATOM 2471 C CA . PHE A 1 307 ? -9.447 -2.986 9.405 1.00 95.81 307 PHE A CA 1
ATOM 2472 C C . PHE A 1 307 ? -8.563 -4.020 10.084 1.00 95.81 307 PHE A C 1
ATOM 2474 O O . PHE A 1 307 ? -7.753 -4.670 9.430 1.00 95.81 307 PHE A O 1
ATOM 2481 N N . GLU A 1 308 ? -8.767 -4.241 11.381 1.00 95.81 308 GLU A N 1
ATOM 2482 C CA . GLU A 1 308 ? -8.134 -5.354 12.087 1.00 95.81 308 GLU A CA 1
ATOM 2483 C C . GLU A 1 308 ? -8.718 -6.683 11.581 1.00 95.81 308 GLU A C 1
ATOM 2485 O O . GLU A 1 308 ? -9.934 -6.910 11.640 1.00 95.81 308 GLU A O 1
ATOM 2490 N N . ALA A 1 309 ? -7.846 -7.558 11.068 1.00 95.50 309 ALA A N 1
ATOM 2491 C CA . ALA A 1 309 ? -8.247 -8.747 10.316 1.00 95.50 309 ALA A CA 1
ATOM 2492 C C . ALA A 1 309 ? -9.038 -9.754 11.163 1.00 95.50 309 ALA A C 1
ATOM 2494 O O . ALA A 1 309 ? -10.024 -10.324 10.700 1.00 95.50 309 ALA A O 1
ATOM 2495 N N . ASN A 1 310 ? -8.626 -9.925 12.420 1.00 94.31 310 ASN A N 1
ATOM 2496 C CA . ASN A 1 310 ? -9.174 -10.919 13.342 1.00 94.31 310 ASN A CA 1
ATOM 2497 C C . ASN A 1 310 ? -10.103 -10.308 14.400 1.00 94.31 310 ASN A C 1
ATOM 2499 O O . ASN A 1 310 ? -10.346 -10.939 15.423 1.00 94.31 310 ASN A O 1
ATOM 2503 N N . TYR A 1 311 ? -10.598 -9.084 14.190 1.00 94.44 311 TYR A N 1
ATOM 2504 C CA . TYR A 1 311 ? -11.474 -8.436 15.162 1.00 94.44 311 TYR A CA 1
ATOM 2505 C C . TYR A 1 311 ? -12.859 -9.115 15.245 1.00 94.44 311 TYR A C 1
ATOM 2507 O O . TYR A 1 311 ? -13.477 -9.341 14.198 1.00 94.44 311 TYR A O 1
ATOM 2515 N N . PRO A 1 312 ? -13.401 -9.339 16.460 1.00 94.06 312 PRO A N 1
ATOM 2516 C CA . PRO A 1 312 ? -12.725 -9.187 17.750 1.00 94.06 312 PRO A CA 1
ATOM 2517 C C . PRO A 1 312 ? -11.781 -10.368 18.027 1.00 94.06 312 PRO A C 1
ATOM 2519 O O . PRO A 1 312 ? -12.158 -11.529 17.869 1.00 94.06 312 PRO A O 1
ATOM 2522 N N . VAL A 1 313 ? -10.565 -10.076 18.492 1.00 92.56 313 VAL A N 1
ATOM 2523 C CA . VAL A 1 313 ? -9.577 -11.086 18.881 1.00 92.56 313 VAL A CA 1
ATOM 2524 C C . VAL A 1 313 ? -10.021 -11.727 20.203 1.00 92.56 313 VAL A C 1
ATOM 2526 O O . VAL A 1 313 ? -10.185 -11.012 21.197 1.00 92.56 313 VAL A O 1
ATOM 2529 N N . PRO A 1 314 ? -10.213 -13.059 20.261 1.00 93.62 314 PRO A N 1
ATOM 2530 C CA . PRO A 1 314 ? -10.635 -13.736 21.483 1.00 93.62 314 PRO A CA 1
ATOM 2531 C C . PRO A 1 314 ? -9.692 -13.459 22.660 1.00 93.62 314 PRO A C 1
ATOM 2533 O O . PRO A 1 314 ? -8.475 -13.553 22.529 1.00 93.62 314 PRO A O 1
ATOM 2536 N N . GLY A 1 315 ? -10.259 -13.125 23.821 1.00 93.44 315 GLY A N 1
ATOM 2537 C CA . GLY A 1 315 ? -9.496 -12.842 25.043 1.00 93.44 315 GLY A CA 1
ATOM 2538 C C . GLY A 1 315 ? -8.860 -11.449 25.109 1.00 93.44 315 GLY A C 1
ATOM 2539 O O . GLY A 1 315 ? -8.347 -11.077 26.162 1.00 93.44 315 GLY A O 1
ATOM 2540 N N . ARG A 1 316 ? -8.927 -10.652 24.035 1.00 94.69 316 ARG A N 1
ATOM 2541 C CA . ARG A 1 316 ? -8.474 -9.258 24.037 1.00 94.69 316 ARG A CA 1
ATOM 2542 C C . ARG A 1 316 ? -9.580 -8.341 24.558 1.00 94.69 316 ARG A C 1
ATOM 2544 O O . ARG A 1 316 ? -10.714 -8.392 24.085 1.00 94.69 316 ARG A O 1
ATOM 2551 N N . GLN A 1 317 ? -9.242 -7.484 25.517 1.00 96.31 317 GLN A N 1
ATOM 2552 C CA . GLN A 1 317 ? -10.100 -6.367 25.909 1.00 96.31 317 GLN A CA 1
ATOM 2553 C C . GLN A 1 317 ? -9.838 -5.193 24.968 1.00 96.31 317 GLN A C 1
ATOM 2555 O O . GLN A 1 317 ? -8.685 -4.859 24.712 1.00 96.31 317 GLN A O 1
ATOM 2560 N N . TYR A 1 318 ? -10.910 -4.601 24.451 1.00 96.50 318 TYR A N 1
ATOM 2561 C CA . TYR A 1 318 ? -10.851 -3.472 23.532 1.00 96.50 318 TYR A CA 1
ATOM 2562 C C . TYR A 1 318 ? -11.286 -2.189 24.230 1.00 96.50 318 TYR A C 1
ATOM 2564 O O . TYR A 1 318 ? -12.182 -2.215 25.077 1.00 96.50 318 TYR A O 1
ATOM 2572 N N . ILE A 1 319 ? -10.692 -1.064 23.835 1.00 96.25 319 ILE A N 1
ATOM 2573 C CA . ILE A 1 319 ? -11.156 0.263 24.255 1.00 96.25 319 ILE A CA 1
ATOM 2574 C C . ILE A 1 319 ? -12.616 0.472 23.823 1.00 96.25 319 ILE A C 1
ATOM 2576 O O . ILE A 1 319 ? -13.008 0.147 22.698 1.00 96.25 319 ILE A O 1
ATOM 2580 N N . GLU A 1 320 ? -13.424 1.033 24.726 1.00 95.81 320 GLU A N 1
ATOM 2581 C CA . GLU A 1 320 ? -14.837 1.318 24.481 1.00 95.81 320 GLU A CA 1
ATOM 2582 C C . GLU A 1 320 ? -15.029 2.176 23.218 1.00 95.81 320 GLU A C 1
ATOM 2584 O O . GLU A 1 320 ? -14.346 3.177 23.005 1.00 95.81 320 GLU A O 1
ATOM 2589 N N . GLY A 1 321 ? -15.963 1.763 22.357 1.00 92.75 321 GLY A N 1
ATOM 2590 C CA . GLY A 1 321 ? -16.266 2.440 21.094 1.00 92.75 321 GLY A CA 1
ATOM 2591 C C . GLY A 1 321 ? -15.426 1.987 19.896 1.00 92.75 321 GLY A C 1
ATOM 2592 O O . GLY A 1 321 ? -15.821 2.261 18.761 1.00 92.75 321 GLY A O 1
ATOM 2593 N N . TYR A 1 322 ? -14.333 1.241 20.100 1.00 94.50 322 TYR A N 1
ATOM 2594 C CA . TYR A 1 322 ? -13.566 0.685 18.988 1.00 94.50 322 TYR A CA 1
ATOM 2595 C C . TYR A 1 322 ? -14.344 -0.425 18.268 1.00 94.50 322 TYR A C 1
ATOM 2597 O O . TYR A 1 322 ? -14.735 -1.427 18.867 1.00 94.50 322 TYR A O 1
ATOM 2605 N N . LYS A 1 323 ? -14.533 -0.264 16.953 1.00 92.69 323 LYS A N 1
ATOM 2606 C CA . LYS A 1 323 ? -15.349 -1.147 16.096 1.00 92.69 323 LYS A CA 1
ATOM 2607 C C . LYS A 1 323 ? -14.519 -2.068 15.183 1.00 92.69 323 LYS A C 1
ATOM 2609 O O . LYS A 1 323 ? -15.030 -2.576 14.183 1.00 92.69 323 LYS A O 1
ATOM 2614 N N . GLY A 1 324 ? -13.229 -2.258 15.468 1.00 93.56 324 GLY A N 1
ATOM 2615 C CA . GLY A 1 324 ? -12.363 -3.122 14.656 1.00 93.56 324 GLY A CA 1
ATOM 2616 C C . GLY A 1 324 ? -11.793 -2.474 13.396 1.00 93.56 324 GLY A C 1
ATOM 2617 O O . GLY A 1 324 ? -11.335 -3.192 12.503 1.00 93.56 324 GLY A O 1
ATOM 2618 N N . PHE A 1 325 ? -11.852 -1.144 13.289 1.00 94.25 325 PHE A N 1
ATOM 2619 C CA . PHE A 1 325 ? -11.249 -0.376 12.201 1.00 94.25 325 PHE A CA 1
ATOM 2620 C C . PHE A 1 325 ? -10.870 1.040 12.653 1.00 94.25 325 PHE A C 1
ATOM 2622 O O . PHE A 1 325 ? -11.387 1.544 13.651 1.00 94.25 325 PHE A O 1
ATOM 2629 N N . THR A 1 326 ? -9.975 1.688 11.913 1.00 92.88 326 THR A N 1
ATOM 2630 C CA . THR A 1 326 ? -9.608 3.094 12.117 1.00 92.88 326 THR A CA 1
ATOM 2631 C C . THR A 1 326 ? -9.325 3.786 10.785 1.00 92.88 326 THR A C 1
ATOM 2633 O O . THR A 1 326 ? -8.948 3.137 9.811 1.00 92.88 326 THR A O 1
ATOM 2636 N N . TRP A 1 327 ? -9.500 5.106 10.743 1.00 90.81 327 TRP A N 1
ATOM 2637 C CA . TRP A 1 327 ? -9.054 5.930 9.621 1.00 90.81 327 TRP A CA 1
ATOM 2638 C C . TRP A 1 327 ? -7.567 6.208 9.754 1.00 90.81 327 TRP A C 1
ATOM 2640 O O . TRP A 1 327 ? -7.136 6.706 10.793 1.00 90.81 327 TRP A O 1
ATOM 2650 N N . VAL A 1 328 ? -6.805 5.936 8.701 1.00 91.25 328 VAL A N 1
ATOM 2651 C CA . VAL A 1 328 ? -5.365 6.189 8.653 1.00 91.25 328 VAL A CA 1
ATOM 2652 C C . VAL A 1 328 ? -5.073 7.180 7.539 1.00 91.25 328 VAL A C 1
ATOM 2654 O O . VAL A 1 328 ? -5.568 7.012 6.424 1.00 91.25 328 VAL A O 1
ATOM 2657 N N . ARG A 1 329 ? -4.294 8.228 7.825 1.00 89.44 329 ARG A N 1
ATOM 2658 C CA . ARG A 1 329 ? -3.802 9.109 6.763 1.00 89.44 329 ARG A CA 1
ATOM 2659 C C . ARG A 1 329 ? -2.824 8.346 5.877 1.00 89.44 329 ARG A C 1
ATOM 2661 O O . ARG A 1 329 ? -2.054 7.525 6.378 1.00 89.44 329 ARG A O 1
ATOM 2668 N N . LEU A 1 330 ? -2.841 8.609 4.574 1.00 88.31 330 LEU A N 1
ATOM 2669 C CA . LEU A 1 330 ? -2.013 7.836 3.647 1.00 88.31 330 LEU A CA 1
ATOM 2670 C C . LEU A 1 330 ? -0.515 7.956 3.950 1.00 88.31 330 LEU A C 1
ATOM 2672 O O . LEU A 1 330 ? 0.211 6.976 3.816 1.00 88.31 330 LEU A O 1
ATOM 2676 N N . ASP A 1 331 ? -0.046 9.113 4.419 1.00 85.19 331 ASP A N 1
ATOM 2677 C CA . ASP A 1 331 ? 1.367 9.317 4.761 1.00 85.19 331 ASP A CA 1
ATOM 2678 C C . ASP A 1 331 ? 1.751 8.447 5.954 1.00 85.19 331 ASP A C 1
ATOM 2680 O O . ASP A 1 331 ? 2.749 7.725 5.937 1.00 85.19 331 ASP A O 1
ATOM 2684 N N . GLN A 1 332 ? 0.893 8.441 6.968 1.00 88.19 332 GLN A N 1
ATOM 2685 C CA . GLN A 1 332 ? 1.093 7.674 8.185 1.00 88.19 332 GLN A CA 1
ATOM 2686 C C . GLN A 1 332 ? 1.143 6.169 7.936 1.00 88.19 332 GLN A C 1
ATOM 2688 O O . GLN A 1 332 ? 1.789 5.479 8.726 1.00 88.19 332 GLN A O 1
ATOM 2693 N N . LEU A 1 333 ? 0.543 5.663 6.848 1.00 90.25 333 LEU A N 1
ATOM 2694 C CA . LEU A 1 333 ? 0.692 4.260 6.451 1.00 90.25 333 LEU A CA 1
ATOM 2695 C C . LEU A 1 333 ? 2.163 3.866 6.309 1.00 90.25 333 LEU A C 1
ATOM 2697 O O . LEU A 1 333 ? 2.560 2.809 6.794 1.00 90.25 333 LEU A O 1
ATOM 2701 N N . VAL A 1 334 ? 2.959 4.729 5.675 1.00 85.19 334 VAL A N 1
ATOM 2702 C CA . VAL A 1 334 ? 4.380 4.490 5.415 1.00 85.19 334 VAL A CA 1
ATOM 2703 C C . VAL A 1 334 ? 5.229 4.848 6.627 1.00 85.19 334 VAL A C 1
ATOM 2705 O O . VAL A 1 334 ? 6.093 4.066 7.005 1.00 85.19 334 VAL A O 1
ATOM 2708 N N . TYR A 1 335 ? 4.990 6.010 7.241 1.00 82.56 335 TYR A N 1
ATOM 2709 C CA . TYR A 1 335 ? 5.869 6.521 8.297 1.00 82.56 335 TYR A CA 1
ATOM 2710 C C . TYR A 1 335 ? 5.795 5.711 9.594 1.00 82.56 335 TYR A C 1
ATOM 2712 O O . TYR A 1 335 ? 6.832 5.336 10.131 1.00 82.56 335 TYR A O 1
ATOM 2720 N N . ASN A 1 336 ? 4.583 5.443 10.095 1.00 85.56 336 ASN A N 1
ATOM 2721 C CA . ASN A 1 336 ? 4.396 4.949 11.467 1.00 85.56 336 ASN A CA 1
ATOM 2722 C C . ASN A 1 336 ? 3.554 3.675 11.521 1.00 85.56 336 ASN A C 1
ATOM 2724 O O . ASN A 1 336 ? 3.808 2.776 12.318 1.00 85.56 336 ASN A O 1
ATOM 2728 N N . PHE A 1 337 ? 2.517 3.587 10.693 1.00 90.88 337 PHE A N 1
ATOM 2729 C CA . PHE A 1 337 ? 1.539 2.513 10.785 1.00 90.88 337 PHE A CA 1
ATOM 2730 C C . PHE A 1 337 ? 2.135 1.168 10.356 1.00 90.88 337 PHE A C 1
ATOM 2732 O O . PHE A 1 337 ? 1.913 0.167 11.034 1.00 90.88 337 PHE A O 1
ATOM 2739 N N . CYS A 1 338 ? 2.942 1.140 9.288 1.00 90.06 338 CYS A N 1
ATOM 2740 C CA . CYS A 1 338 ? 3.645 -0.071 8.863 1.00 90.06 338 CYS A CA 1
ATOM 2741 C C . CYS A 1 338 ? 4.551 -0.614 9.979 1.00 90.06 338 CYS A C 1
ATOM 2743 O O . CYS A 1 338 ? 4.463 -1.795 10.312 1.00 90.06 338 CYS A O 1
ATOM 2745 N N . GLU A 1 339 ? 5.347 0.239 10.632 1.00 91.25 339 GLU A N 1
ATOM 2746 C CA . GLU A 1 339 ? 6.170 -0.146 11.787 1.00 91.25 339 GLU A CA 1
ATOM 2747 C C . GLU A 1 339 ? 5.302 -0.693 12.929 1.00 91.25 339 GLU A C 1
ATOM 2749 O O . GLU A 1 339 ? 5.536 -1.793 13.439 1.00 91.25 339 GLU A O 1
ATOM 2754 N N . LEU A 1 340 ? 4.271 0.063 13.323 1.00 93.12 340 LEU A N 1
ATOM 2755 C CA . LEU A 1 340 ? 3.383 -0.305 14.422 1.00 93.12 340 LEU A CA 1
ATOM 2756 C C . LEU A 1 340 ? 2.763 -1.683 14.211 1.00 93.12 340 LEU A C 1
ATOM 2758 O O . LEU A 1 340 ? 2.646 -2.467 15.153 1.00 93.12 340 LEU A O 1
ATOM 2762 N N . ARG A 1 341 ? 2.382 -1.990 12.972 1.00 93.31 341 ARG A N 1
ATOM 2763 C CA . ARG A 1 341 ? 1.714 -3.244 12.642 1.00 93.31 341 ARG A CA 1
ATOM 2764 C C . ARG A 1 341 ? 2.648 -4.389 12.277 1.00 93.31 341 ARG A C 1
ATOM 2766 O O . ARG A 1 341 ? 2.232 -5.532 12.445 1.00 93.31 341 ARG A O 1
ATOM 2773 N N . SER A 1 342 ? 3.867 -4.124 11.826 1.00 89.12 342 SER A N 1
ATOM 2774 C CA . SER A 1 342 ? 4.865 -5.167 11.555 1.00 89.12 342 SER A CA 1
ATOM 2775 C C . SER A 1 342 ? 5.622 -5.588 12.815 1.00 89.12 342 SER A C 1
ATOM 2777 O O . SER A 1 342 ? 5.852 -6.776 13.011 1.00 89.12 342 SER A O 1
ATOM 2779 N N . MET A 1 343 ? 5.977 -4.644 13.694 1.00 90.62 343 MET A N 1
ATOM 2780 C CA . MET A 1 343 ? 6.928 -4.896 14.794 1.00 90.62 343 MET A CA 1
ATOM 2781 C C . MET A 1 343 ? 6.343 -4.727 16.186 1.00 90.62 343 MET A C 1
ATOM 2783 O O . MET A 1 343 ? 6.853 -5.291 17.153 1.00 90.62 343 MET A O 1
ATOM 2787 N N . LYS A 1 344 ? 5.283 -3.929 16.318 1.00 92.88 344 LYS A N 1
ATOM 2788 C CA . LYS A 1 344 ? 4.692 -3.584 17.619 1.00 92.88 344 LYS A CA 1
ATOM 2789 C C . LYS A 1 344 ? 3.260 -4.095 17.754 1.00 92.88 344 LYS A C 1
ATOM 2791 O O . LYS A 1 344 ? 2.582 -3.725 18.703 1.00 92.88 344 LYS A O 1
ATOM 2796 N N . ALA A 1 345 ? 2.819 -4.986 16.865 1.00 91.50 345 ALA A N 1
ATOM 2797 C CA . ALA A 1 345 ? 1.446 -5.485 16.810 1.00 91.50 345 ALA A CA 1
ATOM 2798 C C . ALA A 1 345 ? 0.961 -6.152 18.105 1.00 91.50 345 ALA A C 1
ATOM 2800 O O . ALA A 1 345 ? -0.221 -6.053 18.429 1.00 91.50 345 ALA A O 1
ATOM 2801 N N . GLU A 1 346 ? 1.862 -6.829 18.821 1.00 92.38 346 GLU A N 1
ATOM 2802 C CA . GLU A 1 346 ? 1.572 -7.480 20.105 1.00 92.38 346 GLU A CA 1
ATOM 2803 C C . GLU A 1 346 ? 1.486 -6.481 21.262 1.00 92.38 346 GLU A C 1
ATOM 2805 O O . GLU A 1 346 ? 0.763 -6.710 22.227 1.00 92.38 346 GLU A O 1
ATOM 2810 N N . LYS A 1 347 ? 2.225 -5.371 21.158 1.00 93.38 347 LYS A N 1
ATOM 2811 C CA . LYS A 1 347 ? 2.335 -4.348 22.205 1.00 93.38 347 LYS A CA 1
ATOM 2812 C C . LYS A 1 347 ? 1.283 -3.259 22.066 1.00 93.38 347 LYS A C 1
ATOM 2814 O O . LYS A 1 347 ? 0.832 -2.742 23.074 1.00 93.38 347 LYS A O 1
ATOM 2819 N N . ILE A 1 348 ? 0.963 -2.890 20.827 1.00 93.81 348 ILE A N 1
ATOM 2820 C CA . ILE A 1 348 ? 0.078 -1.781 20.490 1.00 93.81 348 ILE A CA 1
ATOM 2821 C C . ILE A 1 348 ? -1.059 -2.312 19.619 1.00 93.81 348 ILE A C 1
ATOM 2823 O O . ILE A 1 348 ? -0.875 -2.776 18.487 1.00 93.81 348 ILE A O 1
ATOM 2827 N 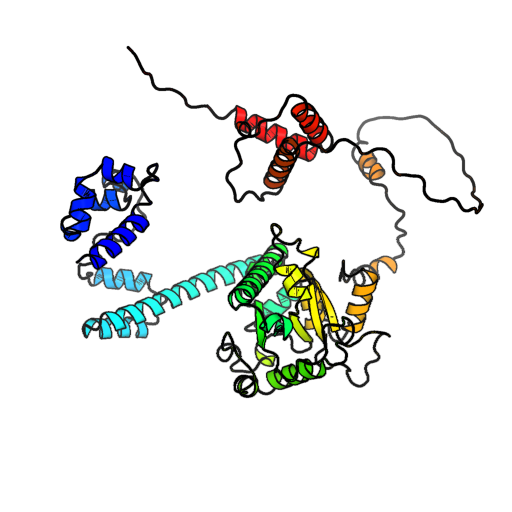N . GLY A 1 349 ? -2.258 -2.235 20.172 1.00 93.88 349 GLY A N 1
ATOM 2828 C CA . GLY A 1 349 ? -3.512 -2.549 19.520 1.00 93.88 349 GLY A CA 1
ATOM 2829 C C . GLY A 1 349 ? -3.918 -1.600 18.421 1.00 93.88 349 GLY A C 1
ATOM 2830 O O . GLY A 1 349 ? -3.571 -0.423 18.426 1.00 93.88 349 GLY A O 1
ATOM 2831 N N . MET A 1 350 ? -4.759 -2.091 17.515 1.00 94.69 350 MET A N 1
ATOM 2832 C CA . MET A 1 350 ? -5.477 -1.202 16.606 1.00 94.69 350 MET A CA 1
ATOM 2833 C C . MET A 1 350 ? -6.473 -0.296 17.341 1.00 94.69 350 MET A C 1
ATOM 2835 O O . MET A 1 350 ? -6.734 0.810 16.875 1.00 94.69 350 MET A O 1
ATOM 2839 N N . ASP A 1 351 ? -6.994 -0.725 18.491 1.00 95.50 351 ASP A N 1
ATOM 2840 C CA . ASP A 1 351 ? -7.865 0.075 19.349 1.00 95.50 351 ASP A CA 1
ATOM 2841 C C . ASP A 1 351 ? -7.127 1.223 20.039 1.00 95.50 351 ASP A C 1
ATOM 2843 O O . ASP A 1 351 ? -7.651 2.332 20.127 1.00 95.50 351 ASP A O 1
ATOM 2847 N N . GLU A 1 352 ? -5.884 0.996 20.458 1.00 95.00 352 GLU A N 1
ATOM 2848 C CA . GLU A 1 352 ? -5.024 2.045 21.016 1.00 95.00 352 GLU A CA 1
ATOM 2849 C C . GLU A 1 352 ? -4.615 3.055 19.940 1.00 95.00 352 GLU A C 1
ATOM 2851 O O . GLU A 1 352 ? -4.688 4.263 20.168 1.00 95.00 352 GLU A O 1
ATOM 2856 N N . ILE A 1 353 ? -4.275 2.575 18.736 1.00 93.62 353 ILE A N 1
ATOM 2857 C CA . ILE A 1 353 ? -4.034 3.439 17.570 1.00 93.62 353 ILE A CA 1
ATOM 2858 C C . ILE A 1 353 ? -5.288 4.259 17.258 1.00 93.62 353 ILE A C 1
ATOM 2860 O O . ILE A 1 353 ? -5.198 5.466 17.043 1.00 93.62 353 ILE A O 1
ATOM 2864 N N . TRP A 1 354 ? -6.467 3.632 17.262 1.00 94.19 354 TRP A N 1
ATOM 2865 C CA . TRP A 1 354 ? -7.737 4.323 17.060 1.00 94.19 354 TRP A CA 1
ATOM 2866 C C . TRP A 1 354 ? -7.967 5.411 18.110 1.00 94.19 354 TRP A C 1
ATOM 2868 O O . TRP A 1 354 ? -8.255 6.544 17.728 1.00 94.19 354 TRP A O 1
ATOM 2878 N N . LYS A 1 355 ? -7.778 5.111 19.401 1.00 94.19 355 LYS A N 1
ATOM 2879 C CA . LYS A 1 355 ? -7.932 6.082 20.493 1.00 94.19 355 LYS A CA 1
ATOM 2880 C C . LYS A 1 355 ? -6.988 7.276 20.327 1.00 94.19 355 LYS A C 1
ATOM 2882 O O . LYS A 1 355 ? -7.451 8.413 20.363 1.00 94.19 355 LYS A O 1
ATOM 2887 N N . ALA A 1 356 ? -5.708 7.034 20.041 1.00 90.31 356 ALA A N 1
ATOM 2888 C CA . ALA A 1 356 ? -4.739 8.098 19.755 1.00 90.31 356 ALA A CA 1
ATOM 2889 C C . ALA A 1 356 ? -5.131 8.923 18.510 1.00 90.31 356 ALA A C 1
ATOM 2891 O O . ALA A 1 356 ? -4.976 10.147 18.465 1.00 90.31 356 ALA A O 1
ATOM 2892 N N . GLY A 1 357 ? -5.697 8.262 17.497 1.00 88.06 357 GLY A N 1
ATOM 2893 C CA . GLY A 1 357 ? -6.287 8.913 16.332 1.00 88.06 357 GLY A CA 1
ATOM 2894 C C . GLY A 1 357 ? -7.441 9.846 16.707 1.00 88.06 357 GLY A C 1
ATOM 2895 O O . GLY A 1 357 ? -7.474 10.976 16.233 1.00 88.06 357 GLY A O 1
ATOM 2896 N N . GLN A 1 358 ? -8.351 9.424 17.588 1.00 88.06 358 GLN A N 1
ATOM 2897 C CA . GLN A 1 358 ? -9.453 10.269 18.066 1.00 88.06 358 GLN A CA 1
ATOM 2898 C C . GLN A 1 358 ? -8.938 11.485 18.850 1.00 88.06 358 GLN A C 1
ATOM 2900 O O . GLN A 1 358 ? -9.327 12.618 18.566 1.00 88.06 358 GLN A O 1
ATOM 2905 N N . GLU A 1 359 ? -8.017 11.270 19.792 1.00 88.69 359 GLU A N 1
ATOM 2906 C CA . GLU A 1 359 ? -7.452 12.324 20.647 1.00 88.69 359 GLU A CA 1
ATOM 2907 C C . GLU A 1 359 ? -6.691 13.386 19.839 1.00 88.69 359 GLU A C 1
ATOM 2909 O O . GLU A 1 359 ? -6.787 14.582 20.119 1.00 88.69 359 GLU A O 1
ATOM 2914 N N . SER A 1 360 ? -5.997 12.968 18.778 1.00 82.88 360 SER A N 1
ATOM 2915 C CA . SER A 1 360 ? -5.279 13.871 17.871 1.00 82.88 360 SER A CA 1
ATOM 2916 C C . SER A 1 360 ? -6.161 14.501 16.788 1.00 82.88 360 SER A C 1
ATOM 2918 O O . SER A 1 360 ? -5.639 15.184 15.907 1.00 82.88 360 SER A O 1
ATOM 2920 N N . LYS A 1 361 ? -7.483 14.266 16.793 1.00 82.56 361 LYS A N 1
ATOM 2921 C CA . LYS A 1 361 ? -8.391 14.645 15.690 1.00 82.56 361 LYS A CA 1
ATOM 2922 C C . LYS A 1 361 ? -7.891 14.140 14.330 1.00 82.56 361 LYS A C 1
ATOM 2924 O O . LYS A 1 361 ? -8.014 14.818 13.308 1.00 82.56 361 LYS A O 1
ATOM 2929 N N . HIS A 1 362 ? -7.298 12.950 14.337 1.00 74.25 362 HIS A N 1
ATOM 2930 C CA . HIS A 1 362 ? -6.678 12.274 13.201 1.00 74.25 362 HIS A CA 1
ATOM 2931 C C . HIS A 1 362 ? -5.515 13.038 12.558 1.00 74.25 362 HIS A C 1
ATOM 2933 O O . HIS A 1 362 ? -5.155 12.757 11.417 1.00 74.25 362 HIS A O 1
ATOM 2939 N N . GLN A 1 363 ? -4.934 14.015 13.256 1.00 68.81 363 GLN A N 1
ATOM 2940 C CA . GLN A 1 363 ? -3.787 14.755 12.741 1.00 68.81 363 GLN A CA 1
ATOM 2941 C C . GLN A 1 363 ? -2.508 13.922 12.843 1.00 68.81 363 GLN A C 1
ATOM 2943 O O . GLN A 1 363 ? -1.633 14.030 11.990 1.00 68.81 363 GLN A O 1
ATOM 2948 N N . VAL A 1 364 ? -2.367 13.086 13.879 1.00 60.25 364 VAL A N 1
ATOM 2949 C CA . VAL A 1 364 ? -1.049 12.589 14.281 1.00 60.25 364 VAL A CA 1
ATOM 2950 C C . VAL A 1 364 ? -1.134 11.211 14.968 1.00 60.25 364 VAL A C 1
ATOM 2952 O O . VAL A 1 364 ? -1.508 11.130 16.132 1.00 60.25 364 VAL A O 1
ATOM 2955 N N . PHE A 1 365 ? -0.683 10.136 14.300 1.00 58.88 365 PHE A N 1
ATOM 2956 C CA . PHE A 1 365 ? -0.233 8.890 14.958 1.00 58.88 365 PHE A CA 1
ATOM 2957 C C . PHE A 1 365 ? 1.256 8.988 15.305 1.00 58.88 365 PHE A C 1
ATOM 2959 O O . PHE A 1 365 ? 2.060 8.160 14.882 1.00 58.88 365 PHE A O 1
ATOM 2966 N N . ILE A 1 366 ? 1.692 10.038 15.992 1.00 49.00 366 ILE A N 1
ATOM 2967 C CA . ILE A 1 366 ? 3.056 10.044 16.519 1.00 49.00 366 ILE A CA 1
ATOM 2968 C C . ILE A 1 366 ? 2.999 9.227 17.798 1.00 49.00 366 ILE A C 1
ATOM 2970 O O . ILE A 1 366 ? 2.413 9.645 18.794 1.00 49.00 366 ILE A O 1
ATOM 2974 N N . VAL A 1 367 ? 3.646 8.065 17.762 1.00 45.38 367 VAL A N 1
ATOM 2975 C CA . VAL A 1 367 ? 4.149 7.386 18.955 1.00 45.38 367 VAL A CA 1
ATOM 2976 C C . VAL A 1 367 ? 5.164 8.335 19.600 1.00 45.38 367 VAL A C 1
ATOM 2978 O O . VAL A 1 367 ? 6.369 8.211 19.406 1.00 45.38 367 VAL A O 1
ATOM 2981 N N . ARG A 1 368 ? 4.693 9.370 20.303 1.00 38.94 368 ARG A N 1
ATOM 2982 C CA . ARG A 1 368 ? 5.574 10.348 20.964 1.00 38.94 368 ARG A CA 1
ATOM 2983 C C . ARG A 1 368 ? 6.093 9.796 22.293 1.00 38.94 368 ARG A C 1
ATOM 2985 O O . ARG A 1 368 ? 7.092 10.274 22.820 1.00 38.94 368 ARG A O 1
ATOM 2992 N N . GLU A 1 369 ? 5.478 8.723 22.784 1.00 42.50 369 GLU A N 1
ATOM 2993 C CA . GLU A 1 369 ? 5.547 8.318 24.185 1.00 42.50 369 GLU A CA 1
ATOM 2994 C C . GLU A 1 369 ? 6.069 6.882 24.384 1.00 42.50 369 GLU A C 1
ATOM 2996 O O . GLU A 1 369 ? 5.488 6.065 25.084 1.00 42.50 369 GLU A O 1
ATOM 3001 N N . MET A 1 370 ? 7.214 6.565 23.773 1.00 42.91 370 MET A N 1
ATOM 3002 C CA . MET A 1 370 ? 8.124 5.537 24.323 1.00 42.91 370 MET A CA 1
ATOM 3003 C C . MET A 1 370 ? 9.578 6.009 24.464 1.00 42.91 370 MET A C 1
ATOM 3005 O O . MET A 1 370 ? 10.359 5.351 25.141 1.00 42.91 370 MET A O 1
ATOM 3009 N N . ARG A 1 371 ? 9.962 7.161 23.891 1.00 37.16 371 ARG A N 1
ATOM 3010 C CA . ARG A 1 371 ? 11.283 7.778 24.144 1.00 37.16 371 ARG A CA 1
ATOM 3011 C C . ARG A 1 371 ? 11.247 8.863 25.230 1.00 37.16 371 ARG A C 1
ATOM 3013 O O . ARG A 1 371 ? 12.265 9.106 25.872 1.00 37.16 371 ARG A O 1
ATOM 3020 N N . GLN A 1 372 ? 10.098 9.503 25.470 1.00 39.38 372 GLN A N 1
ATOM 3021 C CA . GLN A 1 372 ? 9.981 10.564 26.483 1.00 39.38 372 GLN A CA 1
ATOM 3022 C C . GLN A 1 372 ? 9.814 10.035 27.917 1.00 39.38 372 GLN A C 1
ATOM 3024 O O . GLN A 1 372 ? 10.292 10.678 28.848 1.00 39.38 372 GLN A O 1
ATOM 3029 N N . SER A 1 373 ? 9.248 8.844 28.118 1.00 38.25 373 SER A N 1
ATOM 3030 C CA . SER A 1 373 ? 9.003 8.278 29.456 1.00 38.25 373 SER A CA 1
ATOM 3031 C C . SER A 1 373 ? 10.303 8.031 30.243 1.00 38.25 373 SER A C 1
ATOM 3033 O O . SER A 1 373 ? 10.372 8.315 31.434 1.00 38.25 373 SER A O 1
ATOM 3035 N N . THR A 1 374 ? 11.391 7.648 29.565 1.00 37.41 374 THR A N 1
ATOM 3036 C CA . THR A 1 374 ? 12.733 7.514 30.168 1.00 37.41 374 THR A CA 1
ATOM 3037 C C . THR A 1 374 ? 13.429 8.844 30.480 1.00 37.41 374 THR A C 1
ATOM 3039 O O . THR A 1 374 ? 14.379 8.870 31.262 1.00 37.41 374 THR A O 1
ATOM 3042 N N . LEU A 1 375 ? 12.991 9.953 29.874 1.00 38.41 375 LEU A N 1
ATOM 3043 C CA . LEU A 1 375 ? 13.509 11.295 30.171 1.00 38.41 375 LEU A CA 1
ATOM 3044 C C . LEU A 1 375 ? 12.749 11.952 31.330 1.00 38.41 375 LEU A C 1
ATOM 3046 O O . LEU A 1 375 ? 13.359 12.694 32.091 1.00 38.41 375 LEU A O 1
ATOM 3050 N N . TYR A 1 376 ? 11.468 11.630 31.520 1.00 36.94 376 TYR A N 1
ATOM 3051 C CA . TYR A 1 376 ? 10.681 12.120 32.656 1.00 36.94 376 TYR A CA 1
ATOM 3052 C C . TYR A 1 376 ? 10.953 11.367 33.970 1.00 36.94 376 TYR A C 1
ATOM 3054 O O . TYR A 1 376 ? 10.841 11.966 35.037 1.00 36.94 376 TYR A O 1
ATOM 3062 N N . GLU A 1 377 ? 11.402 10.106 33.925 1.00 36.31 377 GLU A N 1
ATOM 3063 C CA . GLU A 1 377 ? 11.867 9.387 35.128 1.00 36.31 377 GLU A CA 1
ATOM 3064 C C . GLU A 1 377 ? 13.220 9.896 35.663 1.00 36.31 377 GLU A C 1
ATOM 3066 O O . GLU A 1 377 ? 13.557 9.677 36.828 1.00 36.31 377 GLU A O 1
ATOM 3071 N N . LYS A 1 378 ? 13.985 10.646 34.859 1.00 37.97 378 LYS A N 1
ATOM 3072 C CA . LYS A 1 378 ? 15.142 11.421 35.325 1.00 37.97 378 LYS A CA 1
ATOM 3073 C C . LYS A 1 378 ? 14.712 12.872 35.493 1.00 37.97 378 LYS A C 1
ATOM 3075 O O . LYS A 1 378 ? 14.896 13.659 34.578 1.00 37.97 378 LYS A O 1
ATOM 3080 N N . GLY A 1 379 ? 14.125 13.200 36.644 1.00 31.42 379 GLY A N 1
ATOM 3081 C CA . GLY A 1 379 ? 13.491 14.488 36.963 1.00 31.42 379 GLY A CA 1
ATOM 3082 C C . GLY A 1 379 ? 14.270 15.756 36.584 1.00 31.42 379 GLY A C 1
ATOM 3083 O O . GLY A 1 379 ? 14.856 16.416 37.438 1.00 31.42 379 GLY A O 1
ATOM 3084 N N . VAL A 1 380 ? 14.209 16.143 35.312 1.00 37.28 380 VAL A N 1
ATOM 3085 C CA . VAL A 1 380 ? 14.609 17.454 34.811 1.00 37.28 380 VAL A CA 1
ATOM 3086 C C . VAL A 1 380 ? 13.323 18.204 34.503 1.00 37.28 380 VAL A C 1
ATOM 3088 O O . VAL A 1 380 ? 12.633 17.925 33.524 1.00 37.28 380 VAL A O 1
ATOM 3091 N N . ALA A 1 381 ? 12.977 19.141 35.383 1.00 32.56 381 ALA A N 1
ATOM 3092 C CA . ALA A 1 381 ? 11.887 20.073 35.156 1.00 32.56 381 ALA A CA 1
ATOM 3093 C C . ALA A 1 381 ? 12.213 20.928 33.922 1.00 32.56 381 ALA A C 1
ATOM 3095 O O . ALA A 1 381 ? 13.175 21.694 33.919 1.00 32.56 381 ALA A O 1
ATOM 3096 N N . CYS A 1 382 ? 11.428 20.772 32.859 1.00 30.55 382 CYS A N 1
ATOM 3097 C CA . CYS A 1 382 ? 11.507 21.627 31.685 1.00 30.55 382 CYS A CA 1
ATOM 3098 C C . CYS A 1 382 ? 10.579 22.826 31.918 1.00 30.55 382 CYS A C 1
ATOM 3100 O O . CYS A 1 382 ? 9.381 22.761 31.645 1.00 30.55 382 CYS A O 1
ATOM 3102 N N . GLU A 1 383 ? 11.122 23.902 32.490 1.00 31.78 383 GLU A N 1
ATOM 3103 C CA . GLU A 1 383 ? 10.493 25.219 32.401 1.00 31.78 383 GLU A CA 1
ATOM 3104 C C . GLU A 1 383 ? 10.536 25.683 30.941 1.00 31.78 383 GLU A C 1
ATOM 3106 O O . GLU A 1 383 ? 11.537 25.530 30.241 1.00 31.78 383 GLU A O 1
ATOM 3111 N N . SER A 1 384 ? 9.419 26.228 30.470 1.00 35.41 384 SER A N 1
ATOM 3112 C CA . SER A 1 384 ? 9.239 26.771 29.128 1.00 35.41 384 SER A CA 1
ATOM 3113 C C . SER A 1 384 ? 10.305 27.823 28.800 1.00 35.41 384 SER A C 1
ATOM 3115 O O . SER A 1 384 ? 10.228 28.960 29.269 1.00 35.41 384 SER A O 1
ATOM 3117 N N . ILE A 1 385 ? 11.282 27.468 27.965 1.00 30.23 385 ILE A N 1
ATOM 3118 C CA . ILE A 1 385 ? 12.255 28.422 27.429 1.00 30.23 385 ILE A CA 1
ATOM 3119 C C . ILE A 1 385 ? 11.618 29.123 26.225 1.00 30.23 385 ILE A C 1
ATOM 3121 O O . ILE A 1 385 ? 11.415 28.532 25.166 1.00 30.23 385 ILE A O 1
ATOM 3125 N N . SER A 1 386 ? 11.291 30.402 26.408 1.00 34.12 386 SER A N 1
ATOM 3126 C CA . SER A 1 386 ? 10.926 31.324 25.331 1.00 34.12 386 SER A CA 1
ATOM 3127 C C . SER A 1 386 ? 12.097 31.494 24.355 1.00 34.12 386 SER A C 1
ATOM 3129 O O . SER A 1 386 ? 13.245 31.646 24.771 1.00 34.12 386 SER A O 1
ATOM 3131 N N . ILE A 1 387 ? 11.805 31.542 23.051 1.00 34.81 387 ILE A N 1
ATOM 3132 C CA . ILE A 1 387 ? 12.772 31.772 21.958 1.00 34.81 387 ILE A CA 1
ATOM 3133 C C . ILE A 1 387 ? 13.568 33.083 22.151 1.00 34.81 387 ILE A C 1
ATOM 3135 O O . ILE A 1 387 ? 14.710 33.188 21.705 1.00 34.81 387 ILE A O 1
ATOM 3139 N N . SER A 1 388 ? 13.040 34.047 22.915 1.00 36.53 388 SER A N 1
ATOM 3140 C CA . SER A 1 388 ? 13.770 35.265 23.303 1.00 36.53 388 SER A CA 1
ATOM 3141 C C . SER A 1 388 ? 15.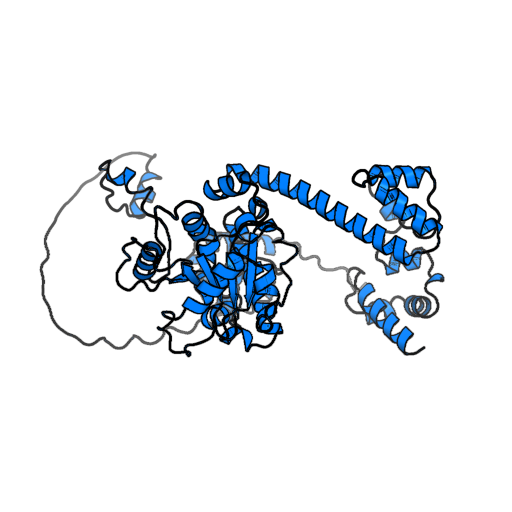004 35.006 24.183 1.00 36.53 388 SER A C 1
ATOM 3143 O O . SER A 1 388 ? 15.933 35.813 24.184 1.00 36.53 388 SER A O 1
ATOM 3145 N N . THR A 1 389 ? 15.062 33.879 24.897 1.00 35.06 389 THR A N 1
ATOM 3146 C CA . THR A 1 389 ? 16.181 33.523 25.783 1.00 35.06 389 THR A CA 1
ATOM 3147 C C . THR A 1 389 ? 17.380 32.967 25.008 1.00 35.06 389 THR A C 1
ATOM 3149 O O . THR A 1 389 ? 18.515 33.212 25.403 1.00 35.06 389 THR A O 1
ATOM 3152 N N . ILE A 1 390 ? 17.161 32.306 23.865 1.00 36.78 390 ILE A N 1
ATOM 3153 C CA . ILE A 1 390 ? 18.239 31.740 23.031 1.00 36.78 390 ILE A CA 1
ATOM 3154 C C . ILE A 1 390 ? 19.027 32.853 22.317 1.00 36.78 390 ILE A C 1
ATOM 3156 O O . ILE A 1 390 ? 20.247 32.765 22.178 1.00 36.78 390 ILE A O 1
ATOM 3160 N N . HIS A 1 391 ? 18.366 33.959 21.966 1.00 34.34 391 HIS A N 1
ATOM 3161 C CA . HIS A 1 391 ? 19.022 35.113 21.342 1.00 34.34 391 HIS A CA 1
ATOM 3162 C C . HIS A 1 391 ? 19.923 35.901 22.313 1.00 34.34 391 HIS A C 1
ATOM 3164 O O . HIS A 1 391 ? 20.880 36.547 21.895 1.00 34.34 391 HIS A O 1
ATOM 3170 N N . ALA A 1 392 ? 19.673 35.811 23.624 1.00 36.88 392 ALA A N 1
ATOM 3171 C CA . ALA A 1 392 ? 20.469 36.502 24.640 1.00 36.88 392 ALA A CA 1
ATOM 3172 C C . ALA A 1 392 ? 21.771 35.766 25.018 1.00 36.88 392 ALA A C 1
ATOM 3174 O O . ALA A 1 392 ? 22.656 36.375 25.624 1.00 36.88 392 ALA A O 1
ATOM 3175 N N . THR A 1 393 ? 21.909 34.483 24.665 1.00 34.84 393 THR A N 1
ATOM 3176 C CA . THR A 1 393 ? 23.079 33.653 25.009 1.00 34.84 393 THR A CA 1
ATOM 3177 C C . THR A 1 393 ? 24.164 33.671 23.925 1.00 34.84 393 THR A C 1
ATOM 3179 O O . THR A 1 393 ? 25.315 33.373 24.220 1.00 34.84 393 THR A O 1
ATOM 3182 N N . ILE A 1 394 ? 23.839 34.090 22.697 1.00 35.62 394 ILE A N 1
ATOM 3183 C CA . ILE A 1 394 ? 24.778 34.105 21.556 1.00 35.62 394 ILE A CA 1
ATOM 3184 C C . ILE A 1 394 ? 25.492 35.468 21.382 1.00 35.62 394 ILE A C 1
ATOM 3186 O O . ILE A 1 394 ? 26.483 35.561 20.668 1.00 35.62 394 ILE A O 1
ATOM 3190 N N . LEU A 1 395 ? 25.084 36.521 22.104 1.00 37.00 395 LEU A N 1
ATOM 3191 C CA . LEU A 1 395 ? 25.655 37.878 21.992 1.00 37.00 395 LEU A CA 1
ATOM 3192 C C . LEU A 1 395 ? 26.245 38.423 23.308 1.00 37.00 395 LEU A C 1
ATOM 3194 O O . LEU A 1 395 ? 26.036 39.586 23.654 1.00 37.00 395 LEU A O 1
ATOM 3198 N N . ARG A 1 396 ? 26.978 37.607 24.081 1.00 33.91 396 ARG A N 1
ATOM 3199 C CA . ARG A 1 396 ? 27.564 38.072 25.357 1.00 33.91 396 ARG A CA 1
ATOM 3200 C C . ARG A 1 396 ? 29.044 37.748 25.600 1.00 33.91 396 ARG A C 1
ATOM 3202 O O . ARG A 1 396 ? 29.467 37.744 26.751 1.00 33.91 396 ARG A O 1
ATOM 3209 N N . ASP A 1 397 ? 29.832 37.630 24.531 1.00 32.78 397 ASP A N 1
ATOM 3210 C CA . ASP A 1 397 ? 31.296 37.791 24.566 1.00 32.78 397 ASP A CA 1
ATOM 3211 C C . ASP A 1 397 ? 31.698 39.169 24.010 1.00 32.78 397 ASP A C 1
ATOM 3213 O O . ASP A 1 397 ? 32.269 39.275 22.936 1.00 32.78 397 ASP A O 1
ATOM 3217 N N . THR A 1 398 ? 31.382 40.242 24.746 1.00 32.50 398 THR A N 1
ATOM 3218 C CA . THR A 1 398 ? 32.137 41.515 24.740 1.00 32.50 398 THR A CA 1
ATOM 3219 C C . THR A 1 398 ? 31.691 42.408 25.915 1.00 32.50 398 THR A C 1
ATOM 3221 O O . THR A 1 398 ? 30.594 42.951 25.909 1.00 32.50 398 THR A O 1
ATOM 3224 N N . MET A 1 399 ? 32.576 42.526 26.912 1.00 27.77 399 MET A N 1
ATOM 3225 C CA . MET A 1 399 ? 32.815 43.618 27.887 1.00 27.77 399 MET A CA 1
ATOM 3226 C C . MET A 1 399 ? 31.677 44.253 28.751 1.00 27.77 399 MET A C 1
ATOM 3228 O O . MET A 1 399 ? 30.818 44.981 28.275 1.00 27.77 399 MET A O 1
ATOM 3232 N N . THR A 1 400 ? 31.823 44.070 30.082 1.00 28.83 400 THR A N 1
ATOM 3233 C CA . THR A 1 400 ? 31.599 44.995 31.245 1.00 28.83 400 THR A CA 1
ATOM 3234 C C . THR A 1 400 ? 30.258 45.752 31.494 1.00 28.83 400 THR A C 1
ATOM 3236 O O . THR A 1 400 ? 30.047 46.818 30.939 1.00 28.83 400 THR A O 1
ATOM 3239 N N . VAL A 1 401 ? 29.422 45.232 32.431 1.00 30.25 401 VAL A N 1
ATOM 3240 C CA . VAL A 1 401 ? 28.941 45.764 33.768 1.00 30.25 401 VAL A CA 1
ATOM 3241 C C . VAL A 1 401 ? 28.620 47.287 33.945 1.00 30.25 401 VAL A C 1
ATOM 3243 O O . VAL A 1 401 ? 29.457 48.081 33.530 1.00 30.25 401 VAL A O 1
ATOM 3246 N N . PRO A 1 402 ? 27.623 47.755 34.773 1.00 43.59 402 PRO A N 1
ATOM 3247 C CA . PRO A 1 402 ? 26.302 47.220 35.223 1.00 43.59 402 PRO A CA 1
ATOM 3248 C C . PRO A 1 402 ? 25.138 48.271 35.368 1.00 43.59 402 PRO A C 1
ATOM 3250 O O . PRO A 1 402 ? 25.383 49.470 35.322 1.00 43.59 402 PRO A O 1
ATOM 3253 N N . ALA A 1 403 ? 23.896 47.827 35.690 1.00 29.44 403 ALA A N 1
ATOM 3254 C CA . ALA A 1 403 ? 23.070 48.300 36.847 1.00 29.44 403 ALA A CA 1
ATOM 3255 C C . ALA A 1 403 ? 21.560 47.894 36.828 1.00 29.44 403 ALA A C 1
ATOM 3257 O O . ALA A 1 403 ? 20.788 48.417 36.039 1.00 29.44 403 ALA A O 1
ATOM 3258 N N . LYS A 1 404 ? 21.160 47.037 37.797 1.00 29.34 404 LYS A N 1
ATOM 3259 C CA . LYS A 1 404 ? 20.068 47.177 38.819 1.00 29.34 404 LYS A CA 1
ATOM 3260 C C . LYS A 1 404 ? 18.614 47.495 38.379 1.00 29.34 404 LYS A C 1
ATOM 3262 O O . LYS A 1 404 ? 18.335 48.594 37.930 1.00 29.34 404 LYS A O 1
ATOM 3267 N N . ALA A 1 405 ? 17.673 46.559 38.607 1.00 28.34 405 ALA A N 1
ATOM 3268 C CA . ALA A 1 405 ? 16.683 46.478 39.729 1.00 28.34 405 ALA A CA 1
ATOM 3269 C C . ALA A 1 405 ? 15.266 46.844 39.205 1.00 28.34 405 ALA A C 1
ATOM 3271 O O . ALA A 1 405 ? 15.196 47.625 38.272 1.00 28.34 405 ALA A O 1
ATOM 3272 N N . ALA A 1 406 ? 14.087 46.375 39.637 1.00 28.64 406 ALA A N 1
ATOM 3273 C CA . ALA A 1 406 ? 13.525 45.572 40.734 1.00 28.64 406 ALA A CA 1
ATOM 3274 C C . ALA A 1 406 ? 12.148 45.027 40.215 1.00 28.64 406 ALA A C 1
ATOM 3276 O O . ALA A 1 406 ? 11.536 45.673 39.373 1.00 28.64 406 ALA A O 1
ATOM 3277 N N . LEU A 1 407 ? 11.727 43.781 40.480 1.00 24.31 407 LEU A N 1
ATOM 3278 C CA . LEU A 1 407 ? 10.861 43.334 41.597 1.00 24.31 407 LEU A CA 1
ATOM 3279 C C . LEU A 1 407 ? 9.408 43.877 41.550 1.00 24.31 407 LEU A C 1
ATOM 3281 O O . LEU A 1 407 ? 9.209 45.064 41.761 1.00 24.31 407 LEU A O 1
ATOM 3285 N N . TYR A 1 408 ? 8.406 43.012 41.308 1.00 27.28 408 TYR A N 1
ATOM 3286 C CA . TYR A 1 408 ? 7.339 42.642 42.267 1.00 27.28 408 TYR A CA 1
ATOM 3287 C C . TYR A 1 408 ? 6.262 41.723 41.655 1.00 27.28 408 TYR A C 1
ATOM 3289 O O . TYR A 1 408 ? 5.843 41.870 40.511 1.00 27.28 408 TYR A O 1
ATOM 3297 N N . ALA A 1 409 ? 5.833 40.769 42.481 1.00 27.77 409 ALA A N 1
ATOM 3298 C CA . ALA A 1 409 ? 4.748 39.815 42.290 1.00 27.77 409 ALA A CA 1
ATOM 3299 C C . ALA A 1 409 ? 3.374 40.416 42.649 1.00 27.77 409 ALA A C 1
ATOM 3301 O O . ALA A 1 409 ? 3.322 41.324 43.474 1.00 27.77 409 ALA A O 1
ATOM 3302 N N . HIS A 1 410 ? 2.281 39.854 42.107 1.00 28.36 410 HIS A N 1
ATOM 3303 C CA . HIS A 1 410 ? 1.232 39.138 42.868 1.00 28.36 410 HIS A CA 1
ATOM 3304 C C . HIS A 1 410 ? -0.141 39.057 42.153 1.00 28.36 410 HIS A C 1
ATOM 3306 O O . HIS A 1 410 ? -0.702 40.064 41.747 1.00 28.36 410 HIS A O 1
ATOM 3312 N N . ILE A 1 411 ? -0.679 37.826 42.144 1.00 27.48 411 ILE A N 1
ATOM 3313 C CA . ILE A 1 411 ? -2.048 37.406 42.535 1.00 27.48 411 ILE A CA 1
ATOM 3314 C C . ILE A 1 411 ? -3.254 37.832 41.659 1.00 27.48 411 ILE A C 1
ATOM 3316 O O . ILE A 1 411 ? -3.660 38.986 41.608 1.00 27.48 411 ILE A O 1
ATOM 3320 N N . THR A 1 412 ? -3.910 36.814 41.086 1.00 32.59 412 THR A N 1
ATOM 3321 C CA . THR A 1 412 ? -5.313 36.752 40.609 1.00 32.59 412 THR A CA 1
ATOM 3322 C C . THR A 1 412 ? -6.305 36.748 41.789 1.00 32.59 412 THR A C 1
ATOM 3324 O O . THR A 1 412 ? -5.920 36.256 42.851 1.00 32.59 412 THR A O 1
ATOM 3327 N N . PRO A 1 413 ? -7.596 37.151 41.651 1.00 38.50 413 PRO A N 1
ATOM 3328 C CA . PRO A 1 413 ? -8.601 36.159 41.210 1.00 38.50 413 PRO A CA 1
ATOM 3329 C C . PRO A 1 413 ? -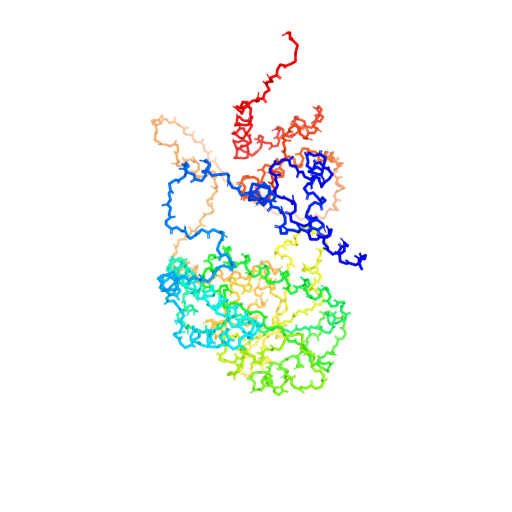9.923 36.673 40.551 1.00 38.50 413 PRO A C 1
ATOM 3331 O O . PRO A 1 413 ? -10.328 37.818 40.696 1.00 38.50 413 PRO A O 1
ATOM 3334 N N . THR A 1 414 ? -10.578 35.722 39.865 1.00 31.34 414 THR A N 1
ATOM 3335 C CA . THR A 1 414 ? -12.008 35.457 39.520 1.00 31.34 414 THR A CA 1
ATOM 3336 C C . THR A 1 414 ? -13.070 36.559 39.333 1.00 31.34 414 THR A C 1
ATOM 3338 O O . THR A 1 414 ? -13.343 37.345 40.232 1.00 31.34 414 THR A O 1
ATOM 3341 N N . GLY A 1 415 ? -13.862 36.422 38.254 1.00 26.56 415 GLY A N 1
ATOM 3342 C CA . GLY A 1 415 ? -15.216 36.987 38.140 1.00 26.56 415 GLY A CA 1
ATOM 3343 C C . GLY A 1 415 ? -15.914 36.689 36.802 1.00 26.56 415 GLY A C 1
ATOM 3344 O O . GLY A 1 415 ? -15.434 37.089 35.752 1.00 26.56 415 GLY A O 1
ATOM 3345 N N . SER A 1 416 ? -17.039 35.975 36.863 1.00 30.69 416 SER A N 1
ATOM 3346 C CA . SER A 1 416 ? -17.936 35.543 35.772 1.00 30.69 416 SER A CA 1
ATOM 3347 C C . SER A 1 416 ? -18.786 36.686 35.182 1.00 30.69 416 SER A C 1
ATOM 3349 O O . SER A 1 416 ? -19.181 37.561 35.945 1.00 30.69 416 SER A O 1
ATOM 3351 N N . SER A 1 417 ? -19.136 36.650 33.881 1.00 32.44 417 SER A N 1
ATOM 3352 C CA . SER A 1 417 ? -20.461 37.047 33.340 1.00 32.44 417 SER A CA 1
ATOM 3353 C C . SER A 1 417 ? -20.515 37.023 31.801 1.00 32.44 417 SER A C 1
ATOM 3355 O O . SER A 1 417 ? -19.590 37.444 31.115 1.00 32.44 417 SER A O 1
ATOM 3357 N N . LEU A 1 418 ? -21.668 36.578 31.298 1.00 38.12 418 LEU A N 1
ATOM 3358 C CA . LEU A 1 418 ? -22.166 36.555 29.920 1.00 38.12 418 LEU A CA 1
ATOM 3359 C C . LEU A 1 418 ? -21.993 37.876 29.142 1.00 38.12 418 LEU A C 1
ATOM 3361 O O . LEU A 1 418 ? -22.399 38.931 29.628 1.00 38.12 418 LEU A O 1
ATOM 3365 N N . ALA A 1 419 ? -21.534 37.783 27.889 1.00 34.22 419 ALA A N 1
ATOM 3366 C CA . ALA A 1 419 ? -21.827 38.742 26.822 1.00 34.22 419 ALA A CA 1
ATOM 3367 C C . ALA A 1 419 ? -21.703 38.058 25.445 1.00 34.22 419 ALA A C 1
ATOM 3369 O O . ALA A 1 419 ? -20.759 37.309 25.196 1.00 34.22 419 ALA A O 1
ATOM 3370 N N . SER A 1 420 ? -22.684 38.297 24.572 1.00 38.72 420 SER A N 1
ATOM 3371 C CA . SER A 1 420 ? -22.730 37.856 23.171 1.00 38.72 420 SER A CA 1
ATOM 3372 C C . SER A 1 420 ? -21.486 38.294 22.381 1.00 38.72 420 SER A C 1
ATOM 3374 O O . SER A 1 420 ? -20.909 39.334 22.705 1.00 38.72 420 SER A O 1
ATOM 3376 N N . PRO A 1 421 ? -21.073 37.567 21.324 1.00 42.88 421 PRO A N 1
ATOM 3377 C CA . PRO A 1 421 ? -19.900 37.962 20.556 1.00 42.88 421 PRO A CA 1
ATOM 3378 C C . PRO A 1 421 ? -20.174 39.261 19.774 1.00 42.88 421 PRO A C 1
ATOM 3380 O O . PRO A 1 421 ? -21.258 39.411 19.201 1.00 42.88 421 PRO A O 1
ATOM 3383 N N . PRO A 1 422 ? -19.215 40.203 19.737 1.00 42.00 422 PRO A N 1
ATOM 3384 C CA . PRO A 1 422 ? -19.324 41.408 18.930 1.00 42.00 422 PRO A CA 1
ATOM 3385 C C . PRO A 1 422 ? -19.151 41.072 17.442 1.00 42.00 422 PRO A C 1
ATOM 3387 O O . PRO A 1 422 ? -18.439 40.135 17.078 1.00 42.00 422 PRO A O 1
ATOM 3390 N N . ASN A 1 423 ? -19.806 41.858 16.585 1.00 37.88 423 ASN A N 1
ATOM 3391 C CA . ASN A 1 423 ? -19.640 41.807 15.132 1.00 37.88 423 ASN A CA 1
ATOM 3392 C C . ASN A 1 423 ? -18.149 41.865 14.739 1.00 37.88 423 ASN A C 1
ATOM 3394 O O . ASN A 1 423 ? -17.395 42.618 15.364 1.00 37.88 423 ASN A O 1
ATOM 3398 N N . PRO A 1 424 ? -17.719 41.132 13.695 1.00 42.34 424 PRO A N 1
ATOM 3399 C CA . PRO A 1 424 ? -16.359 41.250 13.191 1.00 42.34 424 PRO A CA 1
ATOM 3400 C C . PRO A 1 424 ? -16.107 42.663 12.625 1.00 42.34 424 PRO A C 1
ATOM 3402 O O . PRO A 1 424 ? -17.031 43.277 12.080 1.00 42.34 424 PRO A O 1
ATOM 3405 N N . PRO A 1 425 ? -14.874 43.191 12.752 1.00 43.25 425 PRO A N 1
ATOM 3406 C CA . PRO A 1 425 ? -14.484 44.465 12.155 1.00 43.25 425 PRO A CA 1
ATOM 3407 C C . PRO A 1 425 ? -14.554 44.407 10.616 1.00 43.25 425 PRO A C 1
ATOM 3409 O O . PRO A 1 425 ? -14.533 43.315 10.038 1.00 43.25 425 PRO A O 1
ATOM 3412 N N . PRO A 1 426 ? -14.669 45.566 9.940 1.00 36.78 426 PRO A N 1
ATOM 3413 C CA . PRO A 1 426 ? -14.795 45.632 8.489 1.00 36.78 426 PRO A CA 1
ATOM 3414 C C . PRO A 1 426 ? -13.579 44.995 7.807 1.00 36.78 426 PRO A C 1
ATOM 3416 O O . PRO A 1 426 ? -12.442 45.226 8.208 1.00 36.78 426 PRO A O 1
ATOM 3419 N N . SER A 1 427 ? -13.868 44.170 6.797 1.00 38.56 427 SER A N 1
ATOM 3420 C CA . SER A 1 427 ? -12.918 43.435 5.958 1.00 38.56 427 SER A CA 1
ATOM 3421 C C . SER A 1 427 ? -11.727 44.298 5.547 1.00 38.56 427 SER A C 1
ATOM 3423 O O . SER A 1 427 ? -11.915 45.329 4.908 1.00 38.56 427 SER A O 1
ATOM 3425 N N . GLU A 1 428 ? -10.517 43.827 5.851 1.00 43.72 428 GLU A N 1
ATOM 3426 C CA . GLU A 1 428 ? -9.303 44.280 5.177 1.00 43.72 428 GLU A CA 1
ATOM 3427 C C . GLU A 1 428 ? -9.411 43.989 3.672 1.00 43.72 428 GLU A C 1
ATOM 3429 O O . GLU A 1 428 ? -10.034 43.003 3.250 1.00 43.72 428 GLU A O 1
ATOM 3434 N N . ASP A 1 429 ? -8.834 44.887 2.877 1.00 50.16 429 ASP A N 1
ATOM 3435 C CA . ASP A 1 429 ? -8.827 44.846 1.423 1.00 50.16 429 ASP A CA 1
ATOM 3436 C C . ASP A 1 429 ? -8.282 43.513 0.905 1.00 50.16 429 ASP A C 1
ATOM 3438 O O . ASP A 1 429 ? -7.211 43.037 1.296 1.00 50.16 429 ASP A O 1
ATOM 3442 N N . LYS A 1 430 ? -9.040 42.897 -0.006 1.00 49.94 430 LYS A N 1
ATOM 3443 C CA . LYS A 1 430 ? -8.600 41.709 -0.737 1.00 49.94 430 LYS A CA 1
ATOM 3444 C C . LYS A 1 430 ? -7.299 42.060 -1.468 1.00 49.94 430 LYS A C 1
ATOM 3446 O O . LYS A 1 430 ? -7.337 42.932 -2.334 1.00 49.94 430 LYS A O 1
ATOM 3451 N N . PRO A 1 431 ? -6.172 41.383 -1.191 1.00 46.97 431 PRO A N 1
ATOM 3452 C CA . PRO A 1 431 ? -4.969 41.592 -1.978 1.00 46.97 431 PRO A CA 1
ATOM 3453 C C . PRO A 1 431 ? -5.233 41.196 -3.432 1.00 46.97 431 PRO A C 1
ATOM 3455 O O . PRO A 1 431 ? -5.885 40.183 -3.709 1.00 46.97 431 PRO A O 1
ATOM 3458 N N . SER A 1 432 ? -4.720 42.002 -4.354 1.00 59.47 432 SER A N 1
ATOM 3459 C CA . SER A 1 432 ? -4.736 41.700 -5.777 1.00 59.47 432 SER A CA 1
ATOM 3460 C C . SER A 1 432 ? -3.861 40.476 -6.089 1.00 59.47 432 SER A C 1
ATOM 3462 O O . SER A 1 432 ? -2.939 40.099 -5.357 1.00 59.47 432 SER A O 1
ATOM 3464 N N . SER A 1 433 ? -4.202 39.800 -7.186 1.00 75.69 433 SER A N 1
ATOM 3465 C CA . SER A 1 433 ? -3.719 38.453 -7.494 1.00 75.69 433 SER A CA 1
ATOM 3466 C C . SER A 1 433 ? -2.233 38.383 -7.873 1.00 75.69 433 SER A C 1
ATOM 3468 O O . SER A 1 433 ? -1.655 37.307 -7.745 1.00 75.69 433 SER A O 1
ATOM 3470 N N . ALA A 1 434 ? -1.599 39.463 -8.348 1.00 83.06 434 ALA A N 1
ATOM 3471 C CA . ALA A 1 434 ? -0.263 39.374 -8.949 1.00 83.06 434 ALA A CA 1
ATOM 3472 C C . ALA A 1 434 ? 0.869 39.336 -7.907 1.00 83.06 434 ALA A C 1
ATOM 3474 O O . ALA A 1 434 ? 1.756 38.490 -8.004 1.00 83.06 434 ALA A O 1
ATOM 3475 N N . ALA A 1 435 ? 0.812 40.168 -6.861 1.00 83.38 435 ALA A N 1
ATOM 3476 C CA . ALA A 1 435 ? 1.814 40.158 -5.787 1.00 83.38 435 ALA A CA 1
ATOM 3477 C C . ALA A 1 435 ? 1.835 38.830 -5.001 1.00 83.38 435 ALA A C 1
ATOM 3479 O O . ALA A 1 435 ? 2.884 38.400 -4.522 1.00 83.38 435 ALA A O 1
ATOM 3480 N N . LEU A 1 436 ? 0.682 38.158 -4.878 1.00 85.38 436 LEU A N 1
ATOM 3481 C CA . LEU A 1 436 ? 0.589 36.829 -4.266 1.00 85.38 436 LEU A CA 1
ATOM 3482 C C . LEU A 1 436 ? 1.258 35.748 -5.119 1.00 85.38 436 LEU A C 1
ATOM 3484 O O . LEU A 1 436 ? 1.995 34.934 -4.569 1.00 85.38 436 LEU A O 1
ATOM 3488 N N . LEU A 1 437 ? 1.056 35.781 -6.438 1.00 85.56 437 LEU A N 1
ATOM 3489 C CA . LEU A 1 437 ? 1.691 34.840 -7.365 1.00 85.56 437 LEU A CA 1
ATOM 3490 C C . LEU A 1 437 ? 3.218 34.977 -7.352 1.00 85.56 437 LEU A C 1
ATOM 3492 O O . LEU A 1 437 ? 3.922 33.974 -7.325 1.00 85.56 437 LEU A O 1
ATOM 3496 N N . VAL A 1 438 ? 3.738 36.208 -7.274 1.00 88.50 438 VAL A N 1
ATOM 3497 C CA . VAL A 1 438 ? 5.185 36.444 -7.137 1.00 88.50 438 VAL A CA 1
ATOM 3498 C C . VAL A 1 438 ? 5.730 35.829 -5.845 1.00 88.50 438 VAL A C 1
ATOM 3500 O O . VAL A 1 438 ? 6.764 35.167 -5.862 1.00 88.50 438 VAL A O 1
ATOM 3503 N N . LEU A 1 439 ? 5.041 36.011 -4.713 1.00 88.19 439 LEU A N 1
ATOM 3504 C CA . LEU A 1 439 ? 5.467 35.428 -3.434 1.00 88.19 439 LEU A CA 1
ATOM 3505 C C . LEU A 1 439 ? 5.426 33.899 -3.450 1.00 88.19 439 LEU A C 1
ATOM 3507 O O . LEU A 1 439 ? 6.306 33.260 -2.872 1.00 88.19 439 LEU A O 1
ATOM 3511 N N . GLU A 1 440 ? 4.423 33.321 -4.106 1.00 87.69 440 GLU A N 1
ATOM 3512 C CA . GLU A 1 440 ? 4.288 31.877 -4.265 1.00 87.69 440 GLU A CA 1
ATOM 3513 C C . GLU A 1 440 ? 5.441 31.298 -5.094 1.00 87.69 440 GLU A C 1
ATOM 3515 O O . GLU A 1 440 ? 6.094 30.353 -4.647 1.00 87.69 440 GLU A O 1
ATOM 3520 N N . ASP A 1 441 ? 5.777 31.923 -6.224 1.00 85.44 441 ASP A N 1
ATOM 3521 C CA . ASP A 1 441 ? 6.909 31.527 -7.065 1.00 85.44 441 ASP A CA 1
ATOM 3522 C C . ASP A 1 441 ? 8.249 31.626 -6.318 1.00 85.44 441 ASP A C 1
ATOM 3524 O O . ASP A 1 441 ? 9.044 30.682 -6.336 1.00 85.44 441 ASP A O 1
ATOM 3528 N N . VAL A 1 442 ? 8.489 32.721 -5.584 1.00 84.62 442 VAL A N 1
ATOM 3529 C CA . VAL A 1 442 ? 9.702 32.889 -4.759 1.00 84.62 442 VAL A CA 1
ATOM 3530 C C . VAL A 1 442 ? 9.780 31.809 -3.675 1.00 84.62 442 VAL A C 1
ATOM 3532 O O . VAL A 1 442 ? 10.843 31.223 -3.455 1.00 84.62 442 VAL A O 1
ATOM 3535 N N . CYS A 1 443 ? 8.660 31.494 -3.018 1.00 86.06 443 CYS A N 1
ATOM 3536 C CA . CYS A 1 443 ? 8.594 30.419 -2.027 1.00 86.06 443 CYS A CA 1
ATOM 3537 C C . CYS A 1 443 ? 8.857 29.038 -2.643 1.00 86.06 443 CYS A C 1
ATOM 3539 O O . CYS A 1 443 ? 9.525 28.207 -2.023 1.00 86.06 443 CYS A O 1
ATOM 3541 N N . CYS A 1 444 ? 8.339 28.776 -3.843 1.00 83.44 444 CYS A N 1
ATOM 3542 C CA . CYS A 1 444 ? 8.567 27.534 -4.577 1.00 83.44 444 CYS A CA 1
ATOM 3543 C C . CYS A 1 444 ? 10.041 27.371 -4.964 1.00 83.44 444 CYS A C 1
ATOM 3545 O O . CYS A 1 444 ? 10.611 26.298 -4.745 1.00 83.44 444 CYS A O 1
ATOM 3547 N N . LEU A 1 445 ? 10.672 28.441 -5.458 1.00 82.12 445 LEU A N 1
ATOM 3548 C CA . LEU A 1 445 ? 12.096 28.470 -5.800 1.00 82.12 445 LEU A CA 1
ATOM 3549 C C . LEU A 1 445 ? 12.979 28.247 -4.566 1.00 82.12 445 LEU A C 1
ATOM 3551 O O . LEU A 1 445 ? 13.831 27.359 -4.587 1.00 82.12 445 LEU A O 1
ATOM 3555 N N . LYS A 1 446 ? 12.715 28.951 -3.456 1.00 85.56 446 LYS A N 1
ATOM 3556 C CA . LYS A 1 446 ? 13.448 28.777 -2.187 1.00 85.56 446 LYS A CA 1
ATOM 3557 C C . LYS A 1 446 ? 13.376 27.338 -1.663 1.00 85.56 446 LYS A C 1
ATOM 3559 O O . LYS A 1 446 ? 14.333 26.835 -1.086 1.00 85.56 446 LYS A O 1
ATOM 3564 N N . LYS A 1 447 ? 12.244 26.656 -1.870 1.00 85.94 447 LYS A N 1
ATOM 3565 C CA . LYS A 1 447 ? 12.026 25.259 -1.450 1.00 85.94 447 LYS A CA 1
ATOM 3566 C C . LYS A 1 447 ? 12.586 24.221 -2.432 1.00 85.94 447 LYS A C 1
ATOM 3568 O O . LYS A 1 447 ? 12.358 23.032 -2.217 1.00 85.94 447 LYS A O 1
ATOM 3573 N N . GLY A 1 448 ? 13.249 24.636 -3.515 1.00 81.69 448 GLY A N 1
ATOM 3574 C CA . GLY A 1 448 ? 13.753 23.733 -4.554 1.00 81.69 448 GLY A CA 1
ATOM 3575 C C . GLY A 1 448 ? 12.650 23.014 -5.341 1.00 81.69 448 GLY A C 1
ATOM 3576 O O . GLY A 1 448 ? 12.899 21.966 -5.928 1.00 81.69 448 GLY A O 1
ATOM 3577 N N . ARG A 1 449 ? 11.416 23.544 -5.351 1.00 71.38 449 ARG A N 1
ATOM 3578 C CA . ARG A 1 449 ? 10.233 22.928 -5.987 1.00 71.38 449 ARG A CA 1
ATOM 3579 C C . ARG A 1 449 ? 9.965 23.457 -7.404 1.00 71.38 449 ARG A C 1
ATOM 3581 O O . ARG A 1 449 ? 8.814 23.563 -7.817 1.00 71.38 449 ARG A O 1
ATOM 3588 N N . GLY A 1 450 ? 11.007 23.811 -8.154 1.00 59.38 450 GLY A N 1
ATOM 3589 C CA . GLY A 1 450 ? 10.875 24.316 -9.523 1.00 59.38 450 GLY A CA 1
ATOM 3590 C C . GLY A 1 450 ? 10.990 23.207 -10.569 1.00 59.38 450 GLY A C 1
ATOM 3591 O O . GLY A 1 450 ? 12.087 22.929 -11.033 1.00 59.38 450 GLY A O 1
ATOM 3592 N N . THR A 1 451 ? 9.877 22.584 -10.971 1.00 44.88 451 THR A N 1
ATOM 3593 C CA . THR A 1 451 ? 9.824 21.746 -12.195 1.00 44.88 451 THR A CA 1
ATOM 3594 C C . THR A 1 451 ? 9.423 22.543 -13.442 1.00 44.88 451 THR A C 1
ATOM 3596 O O . THR A 1 451 ? 9.466 22.014 -14.552 1.00 44.88 451 THR A O 1
ATOM 3599 N N . ARG A 1 452 ? 9.046 23.820 -13.280 1.00 57.62 452 ARG A N 1
ATOM 3600 C CA . ARG A 1 452 ? 8.791 24.776 -14.367 1.00 57.62 452 ARG A CA 1
ATOM 3601 C C . ARG A 1 452 ? 9.953 25.754 -14.506 1.00 57.62 452 ARG A C 1
ATOM 3603 O O . ARG A 1 452 ? 10.535 26.161 -13.504 1.00 57.62 452 ARG A O 1
ATOM 3610 N N . GLU A 1 453 ? 10.239 26.153 -15.747 1.00 66.38 453 GLU A N 1
ATOM 3611 C CA . GLU A 1 453 ? 11.086 27.319 -16.012 1.00 66.38 453 GLU A CA 1
ATOM 3612 C C . GLU A 1 453 ? 10.509 28.527 -15.253 1.00 66.38 453 GLU A C 1
ATOM 3614 O O . GLU A 1 453 ? 9.302 28.775 -15.359 1.00 66.38 453 GLU A O 1
ATOM 3619 N N . PRO A 1 454 ? 11.322 29.245 -14.455 1.00 68.06 454 PRO A N 1
ATOM 3620 C CA . PRO A 1 454 ? 10.842 30.378 -13.677 1.00 68.06 454 PRO A CA 1
ATOM 3621 C C . PRO A 1 454 ? 10.220 31.411 -14.614 1.00 68.06 454 PRO A C 1
ATOM 3623 O O . PRO A 1 454 ? 10.839 31.801 -15.609 1.00 68.06 454 PRO A O 1
ATOM 3626 N N . ILE A 1 455 ? 8.996 31.849 -14.301 1.00 77.00 455 ILE A N 1
ATOM 3627 C CA . ILE A 1 455 ? 8.336 32.912 -15.057 1.00 77.00 455 ILE A CA 1
ATOM 3628 C C . ILE A 1 455 ? 9.249 34.142 -14.969 1.00 77.00 455 ILE A C 1
ATOM 3630 O O . ILE A 1 455 ? 9.563 34.582 -13.859 1.00 77.00 455 ILE A O 1
ATOM 3634 N N . PRO A 1 456 ? 9.719 34.700 -16.103 1.00 77.62 456 PRO A N 1
ATOM 3635 C CA . PRO A 1 456 ? 10.570 35.877 -16.070 1.00 77.62 456 PRO A CA 1
ATOM 3636 C C . PRO A 1 456 ? 9.876 36.982 -15.283 1.00 77.62 456 PRO A C 1
ATOM 3638 O O . PRO A 1 456 ? 8.714 37.280 -15.545 1.00 77.62 456 PRO A O 1
ATOM 3641 N N . TRP A 1 457 ? 10.580 37.614 -14.346 1.00 68.81 457 TRP A N 1
ATOM 3642 C CA . TRP A 1 457 ? 9.976 38.597 -13.440 1.00 68.81 457 TRP A CA 1
ATOM 3643 C C . TRP A 1 457 ? 9.281 39.753 -14.177 1.00 68.81 457 TRP A C 1
ATOM 3645 O O . TRP A 1 457 ? 8.273 40.269 -13.712 1.00 68.81 457 TRP A O 1
ATOM 3655 N N . ALA A 1 458 ? 9.761 40.091 -15.379 1.00 73.50 458 ALA A N 1
ATOM 3656 C CA . ALA A 1 458 ? 9.150 41.076 -16.272 1.00 73.50 458 ALA A CA 1
ATOM 3657 C C . ALA A 1 458 ? 7.745 40.692 -16.791 1.00 73.50 458 ALA A C 1
ATOM 3659 O O . ALA A 1 458 ? 7.046 41.537 -17.346 1.00 73.50 458 ALA A O 1
ATOM 3660 N N . ALA A 1 459 ? 7.331 39.430 -16.648 1.00 79.25 459 ALA A N 1
ATOM 3661 C CA . ALA A 1 459 ? 5.994 38.965 -17.005 1.00 79.25 459 ALA A CA 1
ATOM 3662 C C . ALA A 1 459 ? 4.953 39.281 -15.919 1.00 79.25 459 ALA A C 1
ATOM 3664 O O . ALA A 1 459 ? 3.759 39.338 -16.225 1.00 79.25 459 ALA A O 1
ATOM 3665 N N . TYR A 1 460 ? 5.386 39.538 -14.680 1.00 85.12 460 TYR A N 1
ATOM 3666 C CA . TYR A 1 460 ? 4.512 40.045 -13.631 1.00 85.12 460 TYR A CA 1
ATOM 3667 C C . TYR A 1 460 ? 4.253 41.531 -13.872 1.00 85.12 460 TYR A C 1
ATOM 3669 O O . TYR A 1 460 ? 5.106 42.383 -13.636 1.00 85.12 460 TYR A O 1
ATOM 3677 N N . LYS A 1 461 ? 3.056 41.848 -14.370 1.00 86.38 461 LYS A N 1
ATOM 3678 C CA . LYS A 1 461 ? 2.574 43.228 -14.447 1.00 86.38 461 LYS A CA 1
ATOM 3679 C C . LYS A 1 461 ? 2.054 43.625 -13.073 1.00 86.38 461 LYS A C 1
ATOM 3681 O O . LYS A 1 461 ? 0.880 43.408 -12.799 1.00 86.38 461 LYS A O 1
ATOM 3686 N N . LEU A 1 462 ? 2.948 44.138 -12.234 1.00 86.62 462 LEU A N 1
ATOM 3687 C CA . LEU A 1 462 ? 2.582 44.734 -10.957 1.00 86.62 462 LEU A CA 1
ATOM 3688 C C . LEU A 1 462 ? 2.188 46.198 -11.182 1.00 86.62 462 LEU A C 1
ATOM 3690 O O . LEU A 1 462 ? 2.902 46.935 -11.870 1.00 86.62 462 LEU A O 1
ATOM 3694 N N . ASP A 1 463 ? 1.054 46.614 -10.637 1.00 87.69 463 ASP A N 1
ATOM 3695 C CA . ASP A 1 463 ? 0.665 48.021 -10.612 1.00 87.69 463 ASP A CA 1
ATOM 3696 C C . ASP A 1 463 ? 1.387 48.809 -9.496 1.00 87.69 463 ASP A C 1
ATOM 3698 O O . ASP A 1 463 ? 2.179 48.274 -8.714 1.00 87.69 463 ASP A O 1
ATOM 3702 N N . ALA A 1 464 ? 1.153 50.123 -9.452 1.00 84.00 464 ALA A N 1
ATOM 3703 C CA . ALA A 1 464 ? 1.826 51.026 -8.518 1.00 84.00 464 ALA A CA 1
ATOM 3704 C C . ALA A 1 464 ? 1.498 50.750 -7.036 1.00 84.00 464 ALA A C 1
ATOM 3706 O O . ALA A 1 464 ? 2.266 51.161 -6.166 1.00 84.00 464 ALA A O 1
ATOM 3707 N N . GLU A 1 465 ? 0.392 50.064 -6.743 1.00 87.00 465 GLU A N 1
ATOM 3708 C CA . GLU A 1 465 ? -0.030 49.701 -5.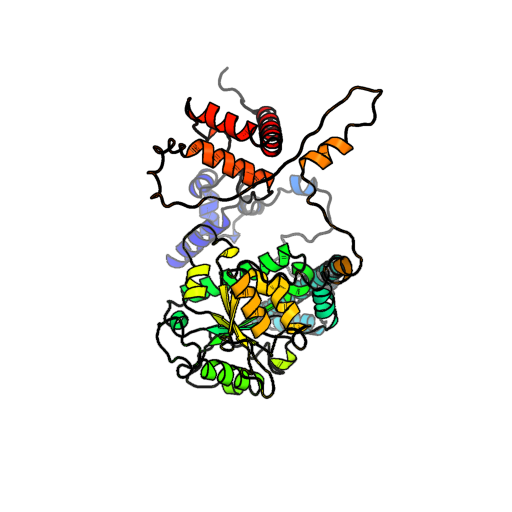387 1.00 87.00 465 GLU A CA 1
ATOM 3709 C C . GLU A 1 465 ? 0.486 48.303 -4.996 1.00 87.00 465 GLU A C 1
ATOM 3711 O O . GLU A 1 465 ? 0.799 48.041 -3.831 1.00 87.00 465 GLU A O 1
ATOM 3716 N N . GLU A 1 466 ? 0.672 47.422 -5.978 1.00 84.81 466 GLU A N 1
ATOM 3717 C CA . GLU A 1 466 ? 1.166 46.058 -5.794 1.00 84.81 466 GLU A CA 1
ATOM 3718 C C . GLU A 1 466 ? 2.654 45.979 -5.439 1.00 84.81 466 GLU A C 1
ATOM 3720 O O . GLU A 1 466 ? 3.058 45.107 -4.663 1.00 84.81 466 GLU A O 1
ATOM 3725 N N . TYR A 1 467 ? 3.476 46.893 -5.961 1.00 84.12 467 TYR A N 1
ATOM 3726 C CA . TYR A 1 467 ? 4.911 46.937 -5.656 1.00 84.12 467 TYR A CA 1
ATOM 3727 C C . TYR A 1 467 ? 5.197 47.170 -4.159 1.00 84.12 467 TYR A C 1
ATOM 3729 O O . TYR A 1 467 ? 5.888 46.338 -3.560 1.00 84.12 467 TYR A O 1
ATOM 3737 N N . PRO A 1 468 ? 4.650 48.222 -3.511 1.00 81.69 468 PRO A N 1
ATOM 3738 C CA . PRO A 1 468 ? 4.824 48.426 -2.073 1.00 81.69 468 PRO A CA 1
ATOM 3739 C C . PRO A 1 468 ? 4.270 47.273 -1.227 1.00 81.69 468 PRO A C 1
ATOM 3741 O O . PRO A 1 468 ? 4.861 46.916 -0.208 1.00 81.69 468 PRO A O 1
ATOM 3744 N N . ALA A 1 469 ? 3.158 46.658 -1.645 1.00 86.38 469 ALA A N 1
ATOM 3745 C CA . ALA A 1 469 ? 2.555 45.531 -0.933 1.00 86.38 469 ALA A CA 1
ATOM 3746 C C . ALA A 1 469 ? 3.431 44.266 -0.987 1.00 86.38 469 ALA A C 1
ATOM 3748 O O . ALA A 1 469 ? 3.583 43.566 0.021 1.00 86.38 469 ALA A O 1
ATOM 3749 N N . LEU A 1 470 ? 4.035 43.980 -2.144 1.00 89.44 470 LEU A N 1
ATOM 3750 C CA . LEU A 1 470 ? 5.008 42.901 -2.307 1.00 89.44 470 LEU A CA 1
ATOM 3751 C C . LEU A 1 470 ? 6.266 43.163 -1.468 1.00 89.44 470 LEU A C 1
ATOM 3753 O O . LEU A 1 470 ? 6.720 42.275 -0.744 1.00 89.44 470 LEU A O 1
ATOM 3757 N N . GLU A 1 471 ? 6.797 44.386 -1.519 1.00 86.31 471 GLU A N 1
ATOM 3758 C CA . GLU A 1 471 ? 7.990 44.777 -0.770 1.00 86.31 471 GLU A CA 1
ATOM 3759 C C . GLU A 1 471 ? 7.771 44.672 0.745 1.00 86.31 471 GLU A C 1
ATOM 3761 O O . GLU A 1 471 ? 8.573 44.051 1.443 1.00 86.31 471 GLU A O 1
ATOM 3766 N N . GLN A 1 472 ? 6.649 45.185 1.257 1.00 88.81 472 GLN A N 1
ATOM 3767 C CA . GLN A 1 472 ? 6.314 45.101 2.678 1.00 88.81 472 GLN A CA 1
ATOM 3768 C C . GLN A 1 472 ? 6.210 43.644 3.155 1.00 88.81 472 GLN A C 1
ATOM 3770 O O . GLN A 1 472 ? 6.587 43.331 4.284 1.00 88.81 472 GLN A O 1
ATOM 3775 N N . ARG A 1 473 ? 5.713 42.733 2.311 1.00 86.50 473 ARG A N 1
ATOM 3776 C CA . ARG A 1 473 ? 5.616 41.302 2.637 1.00 86.50 473 ARG A CA 1
ATOM 3777 C C . ARG A 1 473 ? 6.971 40.610 2.619 1.00 86.50 473 ARG A C 1
ATOM 3779 O O . ARG A 1 473 ? 7.260 39.863 3.548 1.00 86.50 473 ARG A O 1
ATOM 3786 N N . LEU A 1 474 ? 7.816 40.906 1.632 1.00 88.81 474 LEU A N 1
ATOM 3787 C CA . LEU A 1 474 ? 9.193 40.413 1.602 1.00 88.81 474 LEU A CA 1
ATOM 3788 C C . LEU A 1 474 ? 10.004 40.933 2.794 1.00 88.81 474 LEU A C 1
ATOM 3790 O O . LEU A 1 474 ? 10.846 40.212 3.302 1.00 88.81 474 LEU A O 1
ATOM 3794 N N . GLN A 1 475 ? 9.753 42.151 3.281 1.00 88.00 475 GLN A N 1
ATOM 3795 C CA . GLN A 1 475 ? 10.435 42.695 4.463 1.00 88.00 475 GLN A CA 1
ATOM 3796 C C . GLN A 1 475 ? 10.010 42.032 5.786 1.00 88.00 475 GLN A C 1
ATOM 3798 O O . GLN A 1 475 ? 10.766 42.083 6.751 1.00 88.00 475 GLN A O 1
ATOM 3803 N N . ARG A 1 476 ? 8.825 41.406 5.852 1.00 89.62 476 ARG A N 1
ATOM 3804 C CA . ARG A 1 476 ? 8.355 40.686 7.054 1.00 89.62 476 ARG A CA 1
ATOM 3805 C C . ARG A 1 476 ? 8.993 39.306 7.225 1.00 89.62 476 ARG A C 1
ATOM 3807 O O . ARG A 1 476 ? 8.926 38.754 8.319 1.00 89.62 476 ARG A O 1
ATOM 3814 N N . ASP A 1 477 ? 9.592 38.761 6.172 1.00 88.44 477 ASP A N 1
ATOM 3815 C CA . ASP A 1 477 ? 10.276 37.468 6.171 1.00 88.44 477 ASP A CA 1
ATOM 3816 C C . ASP A 1 477 ? 11.730 37.691 5.737 1.00 88.44 477 ASP A C 1
ATOM 3818 O O . ASP A 1 477 ? 12.032 37.719 4.546 1.00 88.44 477 ASP A O 1
ATOM 3822 N N . GLU A 1 478 ? 12.636 37.903 6.701 1.00 86.88 478 GLU A N 1
ATOM 3823 C CA . GLU A 1 478 ? 14.054 38.214 6.432 1.00 86.88 478 GLU A CA 1
ATOM 3824 C C . GLU A 1 478 ? 14.726 37.171 5.530 1.00 86.88 478 GLU A C 1
ATOM 3826 O O . GLU A 1 478 ? 15.547 37.505 4.672 1.00 86.88 478 GLU A O 1
ATOM 3831 N N . GLU A 1 479 ? 14.342 35.908 5.687 1.00 83.38 479 GLU A N 1
ATOM 3832 C CA . GLU A 1 479 ? 14.933 34.784 4.980 1.00 83.38 479 GLU A CA 1
ATOM 3833 C C . GLU A 1 479 ? 14.435 34.725 3.523 1.00 83.38 479 GLU A C 1
ATOM 3835 O O . GLU A 1 479 ? 15.203 34.448 2.600 1.00 83.38 479 GLU A O 1
ATOM 3840 N N . LEU A 1 480 ? 13.153 35.028 3.284 1.00 85.75 480 LEU A N 1
ATOM 3841 C CA . LEU A 1 480 ? 12.588 35.198 1.940 1.00 85.75 480 LEU A CA 1
ATOM 3842 C C . LEU A 1 480 ? 13.076 36.497 1.273 1.00 85.75 480 LEU A C 1
ATOM 3844 O O . LEU A 1 480 ? 13.337 36.505 0.071 1.00 85.75 480 LEU A O 1
ATOM 3848 N N . SER A 1 481 ? 13.266 37.570 2.049 1.00 87.81 481 SER A N 1
ATOM 3849 C CA . SER A 1 481 ? 13.832 38.849 1.599 1.00 87.81 481 SER A CA 1
ATOM 3850 C C . SER A 1 481 ? 15.247 38.680 1.058 1.00 87.81 481 SER A C 1
ATOM 3852 O O . SER A 1 481 ? 15.569 39.174 -0.024 1.00 87.81 481 SER A O 1
ATOM 3854 N N . GLY A 1 482 ? 16.097 37.965 1.806 1.00 87.19 482 GLY A N 1
ATOM 3855 C CA . GLY A 1 482 ? 17.474 37.678 1.415 1.00 87.19 482 GLY A CA 1
ATOM 3856 C C . GLY A 1 482 ? 17.538 36.868 0.122 1.00 87.19 482 GLY A C 1
ATOM 3857 O O . GLY A 1 482 ? 18.284 37.226 -0.788 1.00 87.19 482 GLY A O 1
ATOM 3858 N N . PHE A 1 483 ? 16.694 35.838 0.006 1.00 86.25 483 PHE A N 1
ATOM 3859 C CA . PHE A 1 483 ? 16.587 35.015 -1.199 1.00 86.25 483 PHE A CA 1
ATOM 3860 C C . PHE A 1 483 ? 16.095 35.819 -2.416 1.00 86.25 483 PHE A C 1
ATOM 3862 O O . PHE A 1 483 ? 16.731 35.794 -3.468 1.00 86.25 483 PHE A O 1
ATOM 3869 N N . ALA A 1 484 ? 15.021 36.602 -2.269 1.00 83.19 484 ALA A N 1
ATOM 3870 C CA . ALA A 1 484 ? 14.477 37.426 -3.351 1.00 83.19 484 ALA A CA 1
ATOM 3871 C C . ALA A 1 484 ? 15.482 38.482 -3.845 1.00 83.19 484 ALA A C 1
ATOM 3873 O O . ALA A 1 484 ? 15.627 38.681 -5.049 1.00 83.19 484 ALA A O 1
ATOM 3874 N N . LYS A 1 485 ? 16.225 39.130 -2.935 1.00 81.00 485 LYS A N 1
ATOM 3875 C CA . LYS A 1 485 ? 17.291 40.082 -3.294 1.00 81.00 485 LYS A CA 1
ATOM 3876 C C . LYS A 1 485 ? 18.449 39.404 -4.025 1.00 81.00 485 LYS A C 1
ATOM 3878 O O . LYS A 1 485 ? 18.976 39.981 -4.973 1.00 81.00 485 LYS A O 1
ATOM 3883 N N . HIS A 1 486 ? 18.833 38.202 -3.596 1.00 76.69 486 HIS A N 1
ATOM 3884 C CA . HIS A 1 486 ? 19.889 37.422 -4.236 1.00 76.69 486 HIS A CA 1
ATOM 3885 C C . HIS A 1 486 ? 19.518 37.045 -5.678 1.00 76.69 486 HIS A C 1
ATOM 3887 O O . HIS A 1 486 ? 20.298 37.304 -6.594 1.00 76.69 486 HIS A O 1
ATOM 3893 N N . GLU A 1 487 ? 18.302 36.539 -5.896 1.00 74.75 487 GLU A N 1
ATOM 3894 C CA . GLU A 1 487 ? 17.806 36.186 -7.232 1.00 74.75 487 GLU A CA 1
ATOM 3895 C C . GLU A 1 487 ? 17.615 37.410 -8.139 1.00 74.75 487 GLU A C 1
ATOM 3897 O O . GLU A 1 487 ? 18.014 37.389 -9.303 1.00 74.75 487 GLU A O 1
ATOM 3902 N N . LEU A 1 488 ? 17.089 38.525 -7.615 1.00 63.66 488 LEU A N 1
ATOM 3903 C CA . LEU A 1 488 ? 16.967 39.778 -8.375 1.00 63.66 488 LEU A CA 1
ATOM 3904 C C . LEU A 1 488 ? 18.331 40.313 -8.821 1.00 63.66 488 LEU A C 1
ATOM 3906 O O . LEU A 1 488 ? 18.493 40.737 -9.965 1.00 63.66 488 LEU A O 1
ATOM 3910 N N . HIS A 1 489 ? 19.326 40.267 -7.935 1.00 63.50 489 HIS A N 1
ATOM 3911 C CA . HIS A 1 489 ? 20.686 40.687 -8.252 1.00 63.50 489 HIS A CA 1
ATOM 3912 C C . HIS A 1 489 ? 21.328 39.779 -9.313 1.00 63.50 489 HIS A C 1
ATOM 3914 O O . HIS A 1 489 ? 21.987 40.272 -10.225 1.00 63.50 489 HIS A O 1
ATOM 3920 N N . TYR A 1 490 ? 21.092 38.466 -9.244 1.00 61.84 490 TYR A N 1
ATOM 3921 C CA . TYR A 1 490 ? 21.586 37.503 -10.229 1.00 61.84 490 TYR A CA 1
ATOM 3922 C C . TYR A 1 490 ? 20.936 37.684 -11.614 1.00 61.84 490 TYR A C 1
ATOM 3924 O O . TYR A 1 490 ? 21.615 37.623 -12.640 1.00 61.84 490 TYR A O 1
ATOM 3932 N N . LEU A 1 491 ? 19.631 37.973 -11.663 1.00 52.31 491 LEU A N 1
ATOM 3933 C CA . LEU A 1 491 ? 18.887 38.183 -12.910 1.00 52.31 491 LEU A CA 1
ATOM 3934 C C . LEU A 1 491 ? 19.220 39.512 -13.603 1.00 52.31 491 LEU A C 1
ATOM 3936 O O . LEU A 1 491 ? 19.266 39.551 -14.831 1.00 52.31 491 LEU A O 1
ATOM 3940 N N . LEU A 1 492 ? 19.497 40.577 -12.843 1.00 48.59 492 LEU A N 1
ATOM 3941 C CA . LEU A 1 492 ? 19.914 41.881 -13.382 1.00 48.59 492 LEU A CA 1
ATOM 3942 C C . LEU A 1 492 ? 21.355 41.884 -13.916 1.00 48.59 492 LEU A C 1
ATOM 3944 O O . LEU A 1 492 ? 21.702 42.736 -14.729 1.00 48.59 492 LEU A O 1
ATOM 3948 N N . GLN A 1 493 ? 22.191 40.943 -13.470 1.00 48.31 493 GLN A N 1
ATOM 3949 C CA . GLN A 1 493 ? 23.575 40.791 -13.926 1.00 48.31 493 GLN A CA 1
ATOM 3950 C C . GLN A 1 493 ? 23.733 39.858 -15.129 1.00 48.31 493 GLN A C 1
ATOM 3952 O O . GLN A 1 493 ? 24.841 39.736 -15.656 1.00 48.31 493 GLN A O 1
ATOM 3957 N N . ARG A 1 494 ? 22.657 39.213 -15.603 1.00 46.91 494 ARG A N 1
ATOM 3958 C CA . ARG A 1 494 ? 22.719 38.480 -16.870 1.00 46.91 494 ARG A CA 1
ATOM 3959 C C . ARG A 1 494 ? 22.941 39.480 -18.009 1.00 46.91 494 ARG A C 1
ATOM 3961 O O . ARG A 1 494 ? 22.107 40.370 -18.176 1.00 46.91 494 ARG A O 1
ATOM 3968 N N . PRO A 1 495 ? 24.020 39.347 -18.802 1.00 37.88 495 PRO A N 1
ATOM 3969 C CA . PRO A 1 495 ? 24.199 40.189 -19.970 1.00 37.88 495 PRO A CA 1
ATOM 3970 C C . PRO A 1 495 ? 23.013 39.962 -20.907 1.00 37.88 495 PRO A C 1
ATOM 3972 O O . PRO A 1 495 ? 22.753 38.850 -21.366 1.00 37.88 495 PRO A O 1
ATOM 3975 N N . THR A 1 496 ? 22.237 41.018 -21.139 1.00 43.69 496 THR A N 1
ATOM 3976 C CA . THR A 1 496 ? 21.255 41.039 -22.214 1.00 43.69 496 THR A CA 1
ATOM 3977 C C . THR A 1 496 ? 22.023 41.128 -23.520 1.00 43.69 496 THR A C 1
ATOM 3979 O O . THR A 1 496 ? 22.350 42.226 -23.967 1.00 43.69 496 THR A O 1
ATOM 3982 N N . ASP A 1 497 ? 22.312 39.984 -24.129 1.00 36.72 497 ASP A N 1
ATOM 3983 C CA . ASP A 1 497 ? 22.801 39.951 -25.500 1.00 36.72 497 ASP A CA 1
ATOM 3984 C C . ASP A 1 497 ? 21.675 40.419 -26.437 1.00 36.72 497 ASP A C 1
ATOM 3986 O O . ASP A 1 497 ? 20.769 39.681 -26.825 1.00 36.72 497 ASP A O 1
ATOM 3990 N N . LYS A 1 498 ? 21.723 41.706 -26.766 1.00 45.78 498 LYS A N 1
ATOM 3991 C CA . LYS A 1 498 ? 21.270 42.296 -28.029 1.00 45.78 498 LYS A CA 1
ATOM 3992 C C . LYS A 1 498 ? 22.465 43.132 -28.502 1.00 45.78 498 LYS A C 1
ATOM 3994 O O . LYS A 1 498 ? 23.114 43.758 -27.677 1.00 45.78 498 LYS A O 1
ATOM 3999 N N . GLN A 1 499 ? 22.851 43.218 -29.765 1.00 38.91 499 GLN A N 1
ATOM 4000 C CA . GLN A 1 499 ? 22.066 43.322 -30.985 1.00 38.91 499 GLN A CA 1
ATOM 4001 C C . GLN A 1 499 ? 23.110 43.292 -32.119 1.00 38.91 499 GLN A C 1
ATOM 4003 O O . GLN A 1 499 ? 24.075 44.046 -32.031 1.00 38.91 499 GLN A O 1
ATOM 4008 N N . THR A 1 500 ? 22.969 42.463 -33.154 1.00 39.66 500 THR A N 1
ATOM 4009 C CA . THR A 1 500 ? 23.729 42.656 -34.403 1.00 39.66 500 THR A CA 1
ATOM 4010 C C . THR A 1 500 ? 22.844 43.361 -35.420 1.00 39.66 500 THR A C 1
ATOM 4012 O O . THR A 1 500 ? 21.932 42.776 -35.995 1.00 39.66 500 THR A O 1
ATOM 4015 N N . ASP A 1 501 ? 23.094 44.666 -35.498 1.00 42.94 501 ASP A N 1
ATOM 4016 C CA . ASP A 1 501 ? 23.112 45.562 -36.655 1.00 42.94 501 ASP A CA 1
ATOM 4017 C C . ASP A 1 501 ? 22.223 45.244 -37.865 1.00 42.94 501 ASP A C 1
ATOM 4019 O O . ASP A 1 501 ? 22.502 44.375 -38.691 1.00 42.94 501 ASP A O 1
ATOM 4023 N N . SER A 1 502 ? 21.215 46.103 -38.027 1.00 51.00 502 SER A N 1
ATOM 4024 C CA . SER A 1 502 ? 20.736 46.567 -39.325 1.00 51.00 502 SER A CA 1
ATOM 4025 C C . SER A 1 502 ? 21.263 47.987 -39.577 1.00 51.00 502 SER A C 1
ATOM 4027 O O . SER A 1 502 ? 21.124 48.845 -38.705 1.00 51.00 502 SER A O 1
ATOM 4029 N N . ASP A 1 503 ? 21.758 48.197 -40.799 1.00 57.69 503 ASP A N 1
ATOM 4030 C CA . ASP A 1 503 ? 22.016 49.461 -41.511 1.00 57.69 503 ASP A CA 1
ATOM 4031 C C . ASP A 1 503 ? 23.370 50.170 -41.311 1.00 57.69 503 ASP A C 1
ATOM 4033 O O . ASP A 1 503 ? 23.514 51.071 -40.483 1.00 57.69 503 ASP A O 1
ATOM 4037 N N . SER A 1 504 ? 24.331 49.848 -42.193 1.00 49.75 504 SER A N 1
ATOM 4038 C CA . SER A 1 504 ? 25.053 50.784 -43.092 1.00 49.75 504 SER A CA 1
ATOM 4039 C C . SER A 1 504 ? 25.905 50.027 -44.109 1.00 49.75 504 SER A C 1
ATOM 4041 O O . SER A 1 504 ? 26.701 49.165 -43.675 1.00 49.75 504 SER A O 1
#

Secondary structure (DSSP, 8-state):
-HHHHHHHHHHHHHHTT-STT--SHHHHHHH-HHHHHHHHH-GGG--HHHHHHHTTPPPHHHHHTSPPP----GGGTTSPPPHHHHHHHHHHTTTS-HHHHHHHHHHHHTT-HHHHHHHHHHHHHHHHHHHHHHHHHHHHHHHGGGS-HHHHHHHHHT-S-EEEEEEEPHHHHTS-HHHHHHHHHHHHHHHHHHHHHTT-HHHHGGGEEEEEEEPPTTT--S-S-TT-GGGTHHHHHHHHHHHH-HHHHHT-TT---SS--TTT-TT-GGGTTB--SEEEEE-HHHHHHHH-SSSS--TTT-EEEEEETTPSPTT----TT--SEEEEEHHHIIIIIHHHHHHSTTTS-HHHHHHHHHHTTTS-----TTTSHHHHSS--------HHHHHHHSS--S---------------------PPPPPPP-PPPPPHHHHHHHHHHHHHHTT---SPPPPGGG----TTHHHHHHHHHHH-HHHHHHHHHHHHHHHTS----------